Protein AF-A0A1F9CED2-F1 (afdb_monomer_lite)

Radius of gyration: 31.49 Å; chains: 1; bounding box: 76×109×67 Å

Sequence (578 aa):
MTSDMLTVPLGERTYDIFFGEDIYSLFQEWICRFFPDGSVFVITDRNVASIYGEDIRRWLTGIPHYVHMIEPGEESKDWETVRGIYAFLARGKADRDALVVAFGGGVVGDLAGFAAATYLRGLPYIQIPTTLISQVDSSVGGKTGFNLPEGKNLVGAFHQPRAVFIDHNFLRTLDDRNLRAGMAEVVKCGLAGDAVLWKTLCSNGAGWKSVSGREWHDVIRRSVAFKASIVAKDERESSIRRILNLGHTIGHALEQSSGYGALLHGEAVAMGLAWEVMFSRRLGITPPEVEERLFSLLREMGFALDDPGLALSSIASAVGLDKKRVASDVDLPMVTAPGACALKRVPLALLRKELPAIRAEILRRSREAGIDPAEGRELQERIERGSHEEAVAILERRVESNPSDLRAMVLLSDAYRRSGKHTAAWEMIKEVLQQSPADAGVQRVAREIEEELRRSPPREVVAPPEPLEDVILLPEGAFEIRPADLLPGTPESPVPVAGVPPPGPPIRTITMANVYWEQGEKETALRIVDEILMRDPGDHRALEWKKAHEEERRAVAALAAFLDTIAKEYGYDLSKPH

pLDDT: mean 83.4, std 17.18, range [29.48, 98.81]

Structure (mmCIF, N/CA/C/O backbone):
data_AF-A0A1F9CED2-F1
#
_entry.id   AF-A0A1F9CED2-F1
#
loop_
_atom_site.group_PDB
_atom_site.id
_atom_site.type_symbol
_atom_site.label_atom_id
_atom_site.label_alt_id
_atom_site.label_comp_id
_atom_site.label_asym_id
_atom_site.label_entity_id
_atom_site.label_seq_id
_atom_site.pdbx_PDB_ins_code
_atom_site.Cartn_x
_atom_site.Cartn_y
_atom_site.Cartn_z
_atom_site.occupancy
_atom_site.B_iso_or_equiv
_atom_site.auth_seq_id
_atom_site.auth_comp_id
_atom_site.auth_asym_id
_atom_site.auth_atom_id
_atom_site.pdbx_PDB_model_num
ATOM 1 N N . MET A 1 1 ? -26.524 6.638 4.454 1.00 44.16 1 MET A N 1
ATOM 2 C CA . MET A 1 1 ? -26.007 6.600 3.068 1.00 44.16 1 MET A CA 1
ATOM 3 C C . MET A 1 1 ? -25.772 5.143 2.708 1.00 44.16 1 MET A C 1
ATOM 5 O O . MET A 1 1 ? -25.286 4.415 3.562 1.00 44.16 1 MET A O 1
ATOM 9 N N . THR A 1 2 ? -26.163 4.680 1.520 1.00 47.50 2 THR A N 1
ATOM 10 C CA . THR A 1 2 ? -25.801 3.330 1.053 1.00 47.50 2 THR A CA 1
ATOM 11 C C . THR A 1 2 ? -24.331 3.350 0.654 1.00 47.50 2 THR A C 1
ATOM 13 O O . THR A 1 2 ? -24.006 3.819 -0.435 1.00 47.50 2 THR A O 1
ATOM 16 N N . SER A 1 3 ? -23.448 2.929 1.557 1.00 62.84 3 SER A N 1
ATOM 17 C CA . SER A 1 3 ? -22.037 2.724 1.245 1.00 62.84 3 SER A CA 1
ATOM 18 C C . SER A 1 3 ? -21.884 1.535 0.307 1.00 62.84 3 SER A C 1
ATOM 20 O O . SER A 1 3 ? -22.599 0.535 0.417 1.00 62.84 3 SER A O 1
ATOM 22 N N . ASP A 1 4 ? -20.967 1.662 -0.645 1.00 89.81 4 ASP A N 1
ATOM 23 C CA . ASP A 1 4 ? -20.551 0.525 -1.445 1.00 89.81 4 ASP A CA 1
ATOM 24 C C . ASP A 1 4 ? -19.776 -0.450 -0.543 1.00 89.81 4 ASP A C 1
ATOM 26 O O . ASP A 1 4 ? -19.034 -0.040 0.351 1.00 89.81 4 ASP A O 1
ATOM 30 N N . MET A 1 5 ? -19.979 -1.750 -0.737 1.00 94.62 5 MET A N 1
ATOM 31 C CA . MET A 1 5 ? -19.463 -2.793 0.142 1.00 94.62 5 MET A CA 1
ATOM 32 C C . MET A 1 5 ? -18.891 -3.956 -0.668 1.00 94.62 5 MET A C 1
ATOM 34 O O . MET A 1 5 ? -19.438 -4.352 -1.702 1.00 94.62 5 MET A O 1
ATOM 38 N N . LEU A 1 6 ? -17.793 -4.525 -0.172 1.00 96.81 6 LEU A N 1
ATOM 39 C CA . LEU A 1 6 ? -17.204 -5.766 -0.656 1.00 96.81 6 LEU A CA 1
ATOM 40 C C . LEU A 1 6 ? -16.947 -6.714 0.513 1.00 96.81 6 LEU A C 1
ATOM 42 O O . LEU A 1 6 ? -16.250 -6.365 1.459 1.00 96.81 6 LEU A O 1
ATOM 46 N N . THR A 1 7 ? -17.455 -7.939 0.423 1.00 97.00 7 THR A N 1
ATOM 47 C CA . THR A 1 7 ? -17.238 -8.972 1.442 1.00 97.00 7 THR A CA 1
ATOM 48 C C . THR A 1 7 ? -16.035 -9.842 1.084 1.00 97.00 7 THR A C 1
ATOM 50 O O . THR A 1 7 ? -15.903 -10.288 -0.058 1.00 97.00 7 THR A O 1
ATOM 53 N N . VAL A 1 8 ? -15.178 -10.139 2.065 1.00 96.44 8 VAL A N 1
ATOM 54 C CA . VAL A 1 8 ? -14.077 -11.106 1.937 1.00 96.44 8 VAL A CA 1
ATOM 55 C C . VAL A 1 8 ? -14.505 -12.438 2.572 1.00 96.44 8 VAL A C 1
ATOM 57 O O . VAL A 1 8 ? -14.485 -12.560 3.798 1.00 96.44 8 VAL A O 1
ATOM 60 N N . PRO A 1 9 ? -14.914 -13.452 1.783 1.00 95.25 9 PRO A N 1
ATOM 61 C CA . PRO A 1 9 ? -15.495 -14.678 2.325 1.00 95.25 9 PRO A CA 1
ATOM 62 C C . PRO A 1 9 ? -14.407 -15.620 2.862 1.00 95.25 9 PRO A C 1
ATOM 64 O O . PRO A 1 9 ? -13.728 -16.305 2.101 1.00 95.25 9 PRO A O 1
ATOM 67 N N . LEU A 1 10 ? -14.262 -15.679 4.188 1.00 94.00 10 LEU A N 1
ATOM 68 C CA . LEU A 1 10 ? -13.276 -16.516 4.897 1.00 94.00 10 LEU A CA 1
ATOM 69 C C . LEU A 1 10 ? -13.938 -17.433 5.943 1.00 94.00 10 LEU A C 1
ATOM 71 O O . LEU A 1 10 ? -13.346 -17.778 6.971 1.00 94.00 10 LEU A O 1
ATOM 75 N N . GLY A 1 11 ? -15.195 -17.818 5.700 1.00 93.38 11 GLY A N 1
ATOM 76 C CA . GLY A 1 11 ? -16.005 -18.591 6.644 1.00 93.38 11 GLY A CA 1
ATOM 77 C C . GLY A 1 11 ? -16.311 -17.771 7.897 1.00 93.38 11 GLY A C 1
ATOM 78 O O . GLY A 1 11 ? -16.784 -16.643 7.795 1.00 93.38 11 GLY A O 1
ATOM 79 N N . GLU A 1 12 ? -15.992 -18.294 9.078 1.00 91.25 12 GLU A N 1
ATOM 80 C CA . GLU A 1 12 ? -16.195 -17.591 10.359 1.00 91.25 12 GLU A CA 1
ATOM 81 C C . GLU A 1 12 ? -15.383 -16.289 10.490 1.00 91.25 12 GLU A C 1
ATOM 83 O O . GLU A 1 12 ? -15.712 -15.430 11.304 1.00 91.25 12 GLU A O 1
ATOM 88 N N . ARG A 1 13 ? -14.330 -16.123 9.676 1.00 93.19 13 ARG A N 1
ATOM 89 C CA . ARG A 1 13 ? -13.477 -14.921 9.636 1.00 93.19 13 ARG A CA 1
ATOM 90 C C . ARG A 1 13 ? -13.873 -13.945 8.527 1.00 93.19 13 ARG A C 1
ATOM 92 O O . ARG A 1 13 ? -13.071 -13.100 8.149 1.00 93.19 13 ARG A O 1
ATOM 99 N N . THR A 1 14 ? -15.070 -14.098 7.965 1.00 96.06 14 THR A N 1
ATOM 100 C CA . THR A 1 14 ? -15.604 -13.176 6.957 1.00 96.06 14 THR A CA 1
ATOM 101 C C . THR A 1 14 ? -15.722 -11.769 7.535 1.00 96.06 14 THR A C 1
ATOM 103 O O . THR A 1 14 ? -16.140 -11.601 8.682 1.00 96.06 14 THR A O 1
ATOM 106 N N . TYR A 1 15 ? -15.360 -10.776 6.730 1.00 97.12 15 TYR A N 1
ATOM 107 C CA . TYR A 1 15 ? -15.494 -9.363 7.062 1.00 97.12 15 TYR A CA 1
ATOM 108 C C . TYR A 1 15 ? -15.857 -8.552 5.824 1.00 97.12 15 TYR A C 1
ATOM 110 O O . TYR A 1 15 ? -15.616 -8.976 4.688 1.00 97.12 15 TYR A O 1
ATOM 118 N N . ASP A 1 16 ? -16.410 -7.372 6.076 1.00 97.00 16 ASP A N 1
ATOM 119 C CA . ASP A 1 16 ? -16.812 -6.430 5.045 1.00 97.00 16 ASP A CA 1
ATOM 120 C C . ASP A 1 16 ? -15.804 -5.286 4.921 1.00 97.00 16 ASP A C 1
ATOM 122 O O . ASP A 1 16 ? -15.198 -4.828 5.895 1.00 97.00 16 ASP A O 1
ATOM 126 N N . ILE A 1 17 ? -15.631 -4.836 3.687 1.00 97.88 17 ILE A N 1
ATOM 127 C CA . ILE A 1 17 ? -14.881 -3.649 3.311 1.00 97.88 17 ILE A CA 1
ATOM 128 C C . ILE A 1 17 ? -15.902 -2.637 2.815 1.00 97.88 17 ILE A C 1
ATOM 130 O O . ILE A 1 17 ? -16.591 -2.881 1.823 1.00 97.88 17 ILE A O 1
ATOM 134 N N . PHE A 1 18 ? -16.004 -1.517 3.512 1.00 97.38 18 PHE A N 1
ATOM 135 C CA . PHE A 1 18 ? -16.882 -0.414 3.164 1.00 97.38 18 PHE A CA 1
ATOM 136 C C . PHE A 1 18 ? -16.088 0.651 2.419 1.00 97.38 18 PHE A C 1
ATOM 138 O O . PHE A 1 18 ? -14.996 1.021 2.846 1.00 97.38 18 PHE A O 1
ATOM 145 N N . PHE A 1 19 ? -16.660 1.156 1.333 1.00 95.00 19 PHE A N 1
ATOM 146 C CA . PHE A 1 19 ? -16.125 2.259 0.549 1.00 95.00 19 PHE A CA 1
ATOM 147 C C . PHE A 1 19 ? -17.098 3.430 0.634 1.00 95.00 19 PHE A C 1
ATOM 149 O O . PHE A 1 19 ? -18.317 3.255 0.525 1.00 95.00 19 PHE A O 1
ATOM 156 N N . GLY A 1 20 ? -16.570 4.629 0.838 1.00 89.12 20 GLY A N 1
ATOM 157 C CA . GLY A 1 20 ? -17.405 5.813 0.942 1.00 89.12 20 GLY A CA 1
ATOM 158 C C . GLY A 1 20 ? -16.619 7.110 0.929 1.00 89.12 20 GLY A C 1
ATOM 159 O O . GLY A 1 20 ? -15.392 7.114 0.867 1.00 89.12 20 GLY A O 1
ATOM 160 N N . GLU A 1 21 ? -17.381 8.191 0.977 1.00 87.31 21 GLU A N 1
ATOM 161 C CA . GLU A 1 21 ? -16.925 9.546 1.264 1.00 87.31 21 GLU A CA 1
ATOM 162 C C . GLU A 1 21 ? -17.478 9.918 2.633 1.00 87.31 21 GLU A C 1
ATOM 164 O O . GLU A 1 21 ? -18.619 9.570 2.955 1.00 87.31 21 GLU A O 1
ATOM 169 N N . ASP A 1 22 ? -16.657 10.579 3.437 1.00 86.50 22 ASP A N 1
ATOM 170 C CA . ASP A 1 22 ? -16.966 10.936 4.817 1.00 86.50 22 ASP A CA 1
ATOM 171 C C . ASP A 1 22 ? -17.457 9.728 5.630 1.00 86.50 22 ASP A C 1
ATOM 173 O O . ASP A 1 22 ? -18.474 9.767 6.332 1.00 86.50 22 ASP A O 1
ATOM 177 N N . ILE A 1 23 ? -16.707 8.619 5.541 1.00 89.38 23 ILE A N 1
ATOM 178 C CA . ILE A 1 23 ? -17.117 7.290 6.037 1.00 89.38 23 ILE A CA 1
ATOM 179 C C . ILE A 1 23 ? -17.285 7.217 7.567 1.00 89.38 23 ILE A C 1
ATOM 181 O O . ILE A 1 23 ? -17.698 6.197 8.121 1.00 89.38 23 ILE A O 1
ATOM 185 N N . TYR A 1 24 ? -16.985 8.307 8.266 1.00 89.56 24 TYR A N 1
ATOM 186 C CA . TYR A 1 24 ? -16.963 8.414 9.717 1.00 89.56 24 TYR A CA 1
ATOM 187 C C . TYR A 1 24 ? -18.286 8.058 10.377 1.00 89.56 24 TYR A C 1
ATOM 189 O O . TYR A 1 24 ? -18.314 7.277 11.326 1.00 89.56 24 TYR A O 1
ATOM 197 N N . SER A 1 25 ? -19.393 8.573 9.835 1.00 88.31 25 SER A N 1
ATOM 198 C CA . SER A 1 25 ? -20.726 8.252 10.349 1.00 88.31 25 SER A CA 1
ATOM 199 C C . SER A 1 25 ? -21.029 6.760 10.226 1.00 88.31 25 SER A C 1
ATOM 201 O O . SER A 1 25 ? -21.631 6.182 11.127 1.00 88.31 25 SER A O 1
ATOM 203 N N . LEU A 1 26 ? -20.569 6.120 9.145 1.00 91.06 26 LEU A N 1
ATOM 204 C CA . LEU A 1 26 ? -20.779 4.694 8.930 1.00 91.06 26 LEU A CA 1
ATOM 205 C C . LEU A 1 26 ? -19.976 3.850 9.919 1.00 91.06 26 LEU A C 1
ATOM 207 O O . LEU A 1 26 ? -20.539 2.927 10.505 1.00 91.06 26 LEU A O 1
ATOM 211 N N . PHE A 1 27 ? -18.682 4.128 10.121 1.00 91.56 27 PHE A N 1
ATOM 212 C CA . PHE A 1 27 ? -17.924 3.326 11.083 1.00 91.56 27 PHE A CA 1
ATOM 213 C C . PHE A 1 27 ? -18.389 3.587 12.516 1.00 91.56 27 PHE A C 1
ATOM 215 O O . PHE A 1 27 ? -18.406 2.653 13.310 1.00 91.56 27 PHE A O 1
ATOM 222 N N . GLN A 1 28 ? -18.805 4.812 12.858 1.00 93.06 28 GLN A N 1
ATOM 223 C CA . GLN A 1 28 ? -19.358 5.112 14.179 1.00 93.06 28 GLN A CA 1
ATOM 224 C C . GLN A 1 28 ? -20.639 4.302 14.421 1.00 93.06 28 GLN A C 1
ATOM 226 O O . GLN A 1 28 ? -20.748 3.619 15.438 1.00 93.06 28 GLN A O 1
ATOM 231 N N . GLU A 1 29 ? -21.577 4.316 13.466 1.00 92.81 29 GLU A N 1
ATOM 232 C CA . GLU A 1 29 ? -22.799 3.503 13.520 1.00 92.81 29 GLU A CA 1
ATOM 233 C C . GLU A 1 29 ? -22.469 2.009 13.638 1.00 92.81 29 GLU A C 1
ATOM 235 O O . GLU A 1 29 ? -23.057 1.295 14.453 1.00 92.81 29 GLU A O 1
ATOM 240 N N . TRP A 1 30 ? -21.488 1.539 12.866 1.00 95.19 30 TRP A N 1
ATOM 241 C CA . TRP A 1 30 ? -21.033 0.155 12.902 1.00 95.19 30 TRP A CA 1
ATOM 242 C C . TRP A 1 30 ? -20.470 -0.222 14.281 1.00 95.19 30 TRP A C 1
ATOM 244 O O . TRP A 1 30 ? -20.852 -1.256 14.830 1.00 95.19 30 TRP A O 1
ATOM 254 N N . ILE A 1 31 ? -19.627 0.623 14.885 1.00 95.38 31 ILE A N 1
ATOM 255 C CA . ILE A 1 31 ? -19.087 0.393 16.234 1.00 95.38 31 ILE A CA 1
ATOM 256 C C . ILE A 1 31 ? -20.227 0.345 17.253 1.00 95.38 31 ILE A C 1
ATOM 258 O O . ILE A 1 31 ? -20.327 -0.633 17.986 1.00 95.38 31 ILE A O 1
ATOM 262 N N . CYS A 1 32 ? -21.130 1.329 17.256 1.00 93.94 32 CYS A N 1
ATOM 263 C CA . CYS A 1 32 ? -22.275 1.353 18.173 1.00 93.94 32 CYS A CA 1
ATOM 264 C C . CYS A 1 32 ? -23.164 0.109 18.041 1.00 93.94 32 CYS A C 1
ATOM 266 O O . CYS A 1 32 ? -23.723 -0.367 19.025 1.00 93.94 32 CYS A O 1
ATOM 268 N N . ARG A 1 33 ? -23.309 -0.428 16.826 1.00 94.25 33 ARG A N 1
ATOM 269 C CA . ARG A 1 33 ? -24.142 -1.603 16.560 1.00 94.25 33 ARG A CA 1
ATOM 270 C C . ARG A 1 33 ? -23.493 -2.913 16.999 1.00 94.25 33 ARG A C 1
ATOM 272 O O . ARG A 1 33 ? -24.196 -3.787 17.503 1.00 94.25 33 ARG A O 1
ATOM 279 N N . PHE A 1 34 ? -22.198 -3.088 16.743 1.00 93.81 34 PHE A N 1
ATOM 280 C CA . PHE A 1 34 ? -21.508 -4.368 16.945 1.00 93.81 34 PHE A CA 1
ATOM 281 C C . PHE A 1 34 ? -20.679 -4.433 18.234 1.00 93.81 34 PHE A C 1
ATOM 283 O O . PHE A 1 34 ? -20.367 -5.533 18.683 1.00 93.81 34 PHE A O 1
ATOM 290 N N . PHE A 1 35 ? -20.360 -3.285 18.834 1.00 92.75 35 PHE A N 1
ATOM 291 C CA . PHE A 1 35 ? -19.591 -3.137 20.074 1.00 92.75 35 PHE A CA 1
ATOM 292 C C . PHE A 1 35 ? -20.235 -2.097 21.022 1.00 92.75 35 PHE A C 1
ATOM 294 O O . PHE A 1 35 ? -19.553 -1.166 21.446 1.00 92.75 35 PHE A O 1
ATOM 301 N N . PRO A 1 36 ? -21.536 -2.220 21.362 1.00 88.81 36 PRO A N 1
ATOM 302 C CA . PRO A 1 36 ? -22.277 -1.198 22.117 1.00 88.81 36 PRO A CA 1
ATOM 303 C C . PRO A 1 36 ? -21.727 -0.935 23.527 1.00 88.81 36 PRO A C 1
ATOM 305 O O . PRO A 1 36 ? -21.773 0.197 24.000 1.00 88.81 36 PRO A O 1
ATOM 308 N N . ASP A 1 37 ? -21.196 -1.971 24.180 1.00 86.25 37 ASP A N 1
ATOM 309 C CA . ASP A 1 37 ? -20.710 -1.916 25.565 1.00 86.25 37 ASP A CA 1
ATOM 310 C C . ASP A 1 37 ? -19.170 -1.878 25.658 1.00 86.25 37 ASP A C 1
ATOM 312 O O . ASP A 1 37 ? -18.604 -1.793 26.749 1.00 86.25 37 ASP A O 1
ATOM 316 N N . GLY A 1 38 ? -18.483 -1.960 24.513 1.00 83.56 38 GLY A N 1
ATOM 317 C CA . GLY A 1 38 ? -17.028 -2.041 24.427 1.00 83.56 38 GLY A CA 1
ATOM 318 C C . GLY A 1 38 ? -16.352 -0.670 24.461 1.00 83.56 38 GLY A C 1
ATOM 319 O O . GLY A 1 38 ? -16.899 0.338 24.015 1.00 83.56 38 GLY A O 1
ATOM 320 N N . SER A 1 39 ? -15.113 -0.635 24.951 1.00 94.19 39 SER A N 1
ATOM 321 C CA . SER A 1 39 ? -14.247 0.543 24.825 1.00 94.19 39 SER A CA 1
ATOM 322 C C . SER A 1 39 ? -13.400 0.469 23.555 1.00 94.19 39 SER A C 1
ATOM 324 O O . SER A 1 39 ? -12.934 -0.598 23.149 1.00 94.19 39 SER A O 1
ATOM 326 N N . VAL A 1 40 ? -13.198 1.618 22.914 1.00 98.00 40 VAL A N 1
ATOM 327 C CA . VAL A 1 40 ? -12.448 1.740 21.662 1.00 98.00 40 VAL A CA 1
ATOM 328 C C . VAL A 1 40 ? -11.022 2.212 21.932 1.00 98.00 40 VAL A C 1
ATOM 330 O O . VAL A 1 40 ? -10.789 3.222 22.592 1.00 98.00 40 VAL A O 1
ATOM 333 N N . PHE A 1 41 ? -10.049 1.509 21.365 1.00 98.69 41 PHE A N 1
ATOM 334 C CA . PHE A 1 41 ? -8.630 1.831 21.466 1.00 98.69 41 PHE A CA 1
ATOM 335 C C . PHE A 1 41 ? -8.079 2.159 20.084 1.00 98.69 41 PHE A C 1
ATOM 337 O O . PHE A 1 41 ? -7.762 1.266 19.299 1.00 98.69 41 PHE A O 1
ATOM 344 N N . VAL A 1 42 ? -7.967 3.451 19.786 1.00 98.75 42 VAL A N 1
ATOM 345 C CA . VAL A 1 42 ? -7.442 3.942 18.512 1.00 98.75 42 VAL A CA 1
ATOM 346 C C . VAL A 1 42 ? -5.923 3.991 18.563 1.00 98.75 42 VAL A C 1
ATOM 348 O O . VAL A 1 42 ? -5.346 4.634 19.440 1.00 98.75 42 VAL A O 1
ATOM 351 N N . ILE A 1 43 ? -5.282 3.343 17.596 1.00 98.81 43 ILE A N 1
ATOM 352 C CA . ILE A 1 43 ? -3.850 3.444 17.330 1.00 98.81 43 ILE A CA 1
ATOM 353 C C . ILE A 1 43 ? -3.679 4.232 16.030 1.00 98.81 43 ILE A C 1
ATOM 355 O O . ILE A 1 43 ? -4.275 3.881 15.013 1.00 98.81 43 ILE A O 1
ATOM 359 N N . THR A 1 44 ? -2.875 5.290 16.076 1.00 98.75 44 THR A N 1
ATOM 360 C CA . THR A 1 44 ? -2.543 6.167 14.941 1.00 98.75 44 THR A CA 1
ATOM 361 C C . THR A 1 44 ? -1.079 6.588 15.032 1.00 98.75 44 THR A C 1
ATOM 363 O O . THR A 1 44 ? -0.467 6.457 16.091 1.00 98.75 44 THR A O 1
ATOM 366 N N . ASP A 1 45 ? -0.497 7.117 13.961 1.00 98.31 45 ASP A N 1
ATOM 367 C CA . ASP A 1 45 ? 0.799 7.800 14.026 1.00 98.31 45 ASP A CA 1
ATOM 368 C C . ASP A 1 45 ? 0.642 9.316 14.254 1.00 98.31 45 ASP A C 1
ATOM 370 O O . ASP A 1 45 ? -0.460 9.866 14.141 1.00 98.31 45 ASP A O 1
ATOM 374 N N . ARG A 1 46 ? 1.747 9.994 14.596 1.00 98.12 46 ARG A N 1
ATOM 375 C CA . ARG A 1 46 ? 1.765 11.443 14.872 1.00 98.12 46 ARG A CA 1
ATOM 376 C C . ARG A 1 46 ? 1.373 12.323 13.679 1.00 98.12 46 ARG A C 1
ATOM 378 O O . ARG A 1 46 ? 0.791 13.379 13.915 1.00 98.12 46 ARG A O 1
ATOM 385 N N . ASN A 1 47 ? 1.673 11.929 12.439 1.00 97.00 47 ASN A N 1
ATOM 386 C CA . ASN A 1 47 ? 1.329 12.727 11.255 1.00 97.00 47 ASN A CA 1
ATOM 387 C C . ASN A 1 47 ? -0.175 12.659 10.989 1.00 97.00 47 ASN A C 1
ATOM 389 O O . ASN A 1 47 ? -0.814 13.668 10.724 1.00 97.00 47 ASN A O 1
ATOM 393 N N . VAL A 1 48 ? -0.763 11.472 11.111 1.00 97.56 48 VAL A N 1
ATOM 394 C CA . VAL A 1 48 ? -2.215 11.309 10.982 1.00 97.56 48 VAL A CA 1
ATOM 395 C C . VAL A 1 48 ? -2.938 11.992 12.145 1.00 97.56 48 VAL A C 1
ATOM 397 O O . VAL A 1 48 ? -3.936 12.676 11.929 1.00 97.56 48 VAL A O 1
ATOM 400 N N . ALA A 1 49 ? -2.413 11.888 13.368 1.00 97.44 49 ALA A N 1
ATOM 401 C CA . ALA A 1 49 ? -2.993 12.543 14.537 1.00 97.44 49 ALA A CA 1
ATOM 402 C C . ALA A 1 49 ? -2.926 14.078 14.483 1.00 97.44 49 ALA A C 1
ATOM 404 O O . ALA A 1 49 ? -3.812 14.732 15.028 1.00 97.44 49 ALA A O 1
ATOM 405 N N . SER A 1 50 ? -1.910 14.669 13.846 1.00 97.31 50 SER A N 1
ATOM 406 C CA . SER A 1 50 ? -1.828 16.129 13.703 1.00 97.31 50 SER A CA 1
ATOM 407 C C . SER A 1 50 ? -2.878 16.689 12.741 1.00 97.31 50 SER A C 1
ATOM 409 O O . SER A 1 50 ? -3.277 17.840 12.893 1.00 97.31 50 SER A O 1
ATOM 411 N N . ILE A 1 51 ? -3.348 15.872 11.793 1.00 97.25 51 ILE A N 1
ATOM 412 C CA . ILE A 1 51 ? -4.380 16.243 10.819 1.00 97.25 51 ILE A CA 1
ATOM 413 C C . ILE A 1 51 ? -5.774 15.895 11.354 1.00 97.25 51 ILE A C 1
ATOM 415 O O . ILE A 1 51 ? -6.654 16.746 11.373 1.00 97.25 51 ILE A O 1
ATOM 419 N N . TYR A 1 52 ? -5.962 14.658 11.825 1.00 96.44 52 TYR A N 1
ATOM 420 C CA . TYR A 1 52 ? -7.275 14.081 12.130 1.00 96.44 52 TYR A CA 1
ATOM 421 C C . TYR A 1 52 ? -7.495 13.788 13.621 1.00 96.44 52 TYR A C 1
ATOM 423 O O . TYR A 1 52 ? -8.511 13.210 13.985 1.00 96.44 52 TYR A O 1
ATOM 431 N N . GLY A 1 53 ? -6.572 14.135 14.523 1.00 94.44 53 GLY A N 1
ATOM 432 C CA . GLY A 1 53 ? -6.659 13.738 15.937 1.00 94.44 53 GLY A CA 1
ATOM 433 C C . GLY A 1 53 ? -7.890 14.282 16.668 1.00 94.44 53 GLY A C 1
ATOM 434 O O . GLY A 1 53 ? -8.536 13.552 17.422 1.00 94.44 53 GLY A O 1
ATOM 435 N N . GLU A 1 54 ? -8.245 15.548 16.437 1.00 95.38 54 GLU A N 1
ATOM 436 C CA . GLU A 1 54 ? -9.490 16.126 16.965 1.00 95.38 54 GLU A CA 1
ATOM 437 C C . GLU A 1 54 ? -10.720 15.542 16.270 1.00 95.38 54 GLU A C 1
ATOM 439 O O . GLU A 1 54 ? -11.714 15.225 16.927 1.00 95.38 54 GLU A O 1
ATOM 444 N N . ASP A 1 55 ? -10.631 15.307 14.963 1.00 95.31 55 ASP A N 1
ATOM 445 C CA . ASP A 1 55 ? -11.718 14.706 14.205 1.00 95.31 55 ASP A CA 1
ATOM 446 C C . ASP A 1 55 ? -12.024 13.276 14.668 1.00 95.31 55 ASP A C 1
ATOM 448 O O . ASP A 1 55 ? -13.188 12.952 14.869 1.00 95.31 55 ASP A O 1
ATOM 452 N N . ILE A 1 56 ? -11.010 12.449 14.945 1.00 95.38 56 ILE A N 1
ATOM 453 C CA . ILE A 1 56 ? -11.163 11.098 15.509 1.00 95.38 56 ILE A CA 1
ATOM 454 C C . ILE A 1 56 ? -11.953 11.147 16.817 1.00 95.38 56 ILE A C 1
ATOM 456 O O . ILE A 1 56 ? -12.894 10.372 16.996 1.00 95.38 56 ILE A O 1
ATOM 460 N N . ARG A 1 57 ? -11.609 12.073 17.723 1.00 94.94 57 ARG A N 1
ATOM 461 C CA . ARG A 1 57 ? -12.339 12.235 18.991 1.00 94.94 57 ARG A CA 1
ATOM 462 C C . ARG A 1 57 ? -13.776 12.676 18.751 1.00 94.94 57 ARG A C 1
ATOM 464 O O . ARG A 1 57 ? -14.691 12.158 19.387 1.00 94.94 57 ARG A O 1
ATOM 471 N N . ARG A 1 58 ? -13.985 13.593 17.802 1.00 95.25 58 ARG A N 1
ATOM 472 C CA . ARG A 1 58 ? -15.318 14.053 17.406 1.00 95.25 58 ARG A CA 1
ATOM 473 C C . ARG A 1 58 ? -16.153 12.909 16.827 1.00 95.25 58 ARG A C 1
ATOM 475 O O . ARG A 1 58 ? -17.278 12.713 17.278 1.00 95.25 58 ARG A O 1
ATOM 482 N N . TRP A 1 59 ? -15.617 12.131 15.889 1.00 94.62 59 TRP A N 1
ATOM 483 C CA . TRP A 1 59 ? -16.303 11.005 15.244 1.00 94.62 59 TRP A CA 1
ATOM 484 C C . TRP A 1 59 ? -16.624 9.862 16.209 1.00 94.62 59 TRP A C 1
ATOM 486 O O . TRP A 1 59 ? -17.575 9.126 15.980 1.00 94.62 59 TRP A O 1
ATOM 496 N N . LEU A 1 60 ? -15.872 9.721 17.303 1.00 94.06 60 LEU A N 1
ATOM 497 C CA . LEU A 1 60 ? -16.136 8.743 18.363 1.00 94.06 60 LEU A CA 1
ATOM 498 C C . LEU A 1 60 ? -16.885 9.344 19.564 1.00 94.06 60 LEU A C 1
ATOM 500 O O . LEU A 1 60 ? -16.970 8.715 20.620 1.00 94.06 60 LEU A O 1
ATOM 504 N N . THR A 1 61 ? -17.448 10.550 19.435 1.00 92.25 61 THR A N 1
ATOM 505 C CA . THR A 1 61 ? -18.248 11.161 20.507 1.00 92.25 61 THR A CA 1
ATOM 506 C C . THR A 1 61 ? -19.408 10.242 20.888 1.00 92.25 61 THR A C 1
ATOM 508 O O . THR A 1 61 ? -20.106 9.714 20.025 1.00 92.25 61 THR A O 1
ATOM 511 N N . GLY A 1 62 ? -19.611 10.046 22.193 1.00 91.19 62 GLY A N 1
ATOM 512 C CA . GLY A 1 62 ? -20.618 9.125 22.730 1.00 91.19 62 GLY A CA 1
ATOM 513 C C . GLY A 1 62 ? -20.152 7.670 22.853 1.00 91.19 62 GLY A C 1
ATOM 514 O O . GLY A 1 62 ? -20.837 6.884 23.498 1.00 91.19 62 GLY A O 1
ATOM 515 N N . ILE A 1 63 ? -18.978 7.324 22.316 1.00 94.12 63 ILE A N 1
ATOM 516 C CA . ILE A 1 63 ? -18.351 6.007 22.463 1.00 94.12 63 ILE A CA 1
ATOM 517 C C . ILE A 1 63 ? -17.149 6.152 23.409 1.00 94.12 63 ILE A C 1
ATOM 519 O O . ILE A 1 63 ? -16.292 7.005 23.158 1.00 94.12 63 ILE A O 1
ATOM 523 N N . PRO A 1 64 ? -17.035 5.359 24.492 1.00 95.19 64 PRO A N 1
ATOM 524 C CA . PRO A 1 64 ? -15.846 5.369 25.340 1.00 95.19 64 PRO A CA 1
ATOM 525 C C . PRO A 1 64 ? -14.600 5.017 24.522 1.00 95.19 64 PRO A C 1
ATOM 527 O O . PRO A 1 64 ? -14.486 3.901 24.017 1.00 95.19 64 PRO A O 1
ATOM 530 N N . HIS A 1 65 ? -13.666 5.959 24.372 1.00 97.06 65 HIS A N 1
ATOM 531 C CA . HIS A 1 65 ? -12.499 5.760 23.518 1.00 97.06 65 HIS A CA 1
ATOM 532 C C . HIS A 1 65 ? -11.210 6.366 24.076 1.00 97.06 65 HIS A C 1
ATOM 534 O O . HIS A 1 65 ? -11.213 7.349 24.818 1.00 97.06 65 HIS A O 1
ATOM 540 N N . TYR A 1 66 ? -10.090 5.782 23.658 1.00 97.75 66 TYR A N 1
ATOM 541 C CA . TYR A 1 66 ? -8.736 6.225 23.965 1.00 97.75 66 TYR A CA 1
ATOM 542 C C . TYR A 1 66 ? -7.914 6.277 22.679 1.00 97.75 66 TYR A C 1
ATOM 544 O O . TYR A 1 66 ? -8.055 5.408 21.820 1.00 97.75 66 TYR A O 1
ATOM 552 N N . VAL A 1 67 ? -7.021 7.262 22.560 1.00 98.06 67 VAL A N 1
ATOM 553 C CA . VAL A 1 67 ? -6.153 7.431 21.384 1.00 98.06 67 VAL A CA 1
ATOM 554 C C . VAL A 1 67 ? -4.693 7.299 21.800 1.00 98.06 67 VAL A C 1
ATOM 556 O O . VAL A 1 67 ? -4.243 7.971 22.730 1.00 98.06 67 VAL A O 1
ATOM 559 N N . HIS A 1 68 ? -3.951 6.448 21.098 1.00 98.38 68 HIS A N 1
ATOM 560 C CA . HIS A 1 68 ? -2.512 6.283 21.245 1.00 98.38 68 HIS A CA 1
ATOM 561 C C . HIS A 1 68 ? -1.799 6.631 19.945 1.00 98.38 68 HIS A C 1
ATOM 563 O O . HIS A 1 68 ? -2.185 6.171 18.871 1.00 98.38 68 HIS A O 1
ATOM 569 N N . MET A 1 69 ? -0.751 7.440 20.073 1.00 98.25 69 MET A N 1
ATOM 570 C CA . MET A 1 69 ? 0.064 7.896 18.956 1.00 98.25 69 MET A CA 1
ATOM 571 C C . MET A 1 69 ? 1.409 7.174 18.983 1.00 98.25 69 MET A C 1
ATOM 573 O O . MET A 1 69 ? 2.083 7.183 20.015 1.00 98.25 69 MET A O 1
ATOM 577 N N . ILE A 1 70 ? 1.791 6.584 17.855 1.00 98.44 70 ILE A N 1
ATOM 578 C CA . ILE A 1 70 ? 3.126 6.026 17.609 1.00 98.44 70 ILE A CA 1
ATOM 579 C C . ILE A 1 70 ? 3.944 6.968 16.715 1.00 98.44 70 ILE A C 1
ATOM 581 O O . ILE A 1 70 ? 3.391 7.881 16.094 1.00 98.44 70 ILE A O 1
ATOM 585 N N . GLU A 1 71 ? 5.257 6.755 16.627 1.00 97.75 71 GLU A N 1
ATOM 586 C CA . GLU A 1 71 ? 6.075 7.475 15.644 1.00 97.75 71 GLU A CA 1
ATOM 587 C C . GLU A 1 71 ? 5.720 7.044 14.209 1.00 97.75 71 GLU A C 1
ATOM 589 O O . GLU A 1 71 ? 5.440 5.863 13.977 1.00 97.75 71 GLU A O 1
ATOM 594 N N . PRO A 1 72 ? 5.718 7.970 13.235 1.00 94.00 72 PRO A N 1
ATOM 595 C CA . PRO A 1 72 ? 5.502 7.630 11.835 1.00 94.00 72 PRO A CA 1
ATOM 596 C C . PRO A 1 72 ? 6.737 6.953 11.218 1.00 94.00 72 PRO A C 1
ATOM 598 O O . PRO A 1 72 ? 7.866 7.178 11.647 1.00 94.00 72 PRO A O 1
ATOM 601 N N . GLY A 1 73 ? 6.519 6.195 10.141 1.00 88.06 73 GLY A N 1
ATOM 602 C CA . GLY A 1 73 ? 7.585 5.607 9.322 1.00 88.06 73 GLY A CA 1
ATOM 603 C C . GLY A 1 73 ? 7.863 4.130 9.603 1.00 88.06 73 GLY A C 1
ATOM 604 O O . GLY A 1 73 ? 7.414 3.563 10.589 1.00 88.06 73 GLY A O 1
ATOM 605 N N . GLU A 1 74 ? 8.600 3.484 8.699 1.00 89.62 74 GLU A N 1
ATOM 606 C CA . GLU A 1 74 ? 8.900 2.044 8.784 1.00 89.62 74 GLU A CA 1
ATOM 607 C C . GLU A 1 74 ? 9.841 1.703 9.955 1.00 89.62 74 GLU A C 1
ATOM 609 O O . GLU A 1 74 ? 9.837 0.574 10.441 1.00 89.62 74 GLU A O 1
ATOM 614 N N . GLU A 1 75 ? 10.625 2.673 10.435 1.00 89.62 75 GLU A N 1
ATOM 615 C CA . GLU A 1 75 ? 11.541 2.508 11.573 1.00 89.62 75 GLU A CA 1
ATOM 616 C C . GLU A 1 75 ? 10.805 2.244 12.890 1.00 89.62 75 GLU A C 1
ATOM 618 O O . GLU A 1 75 ? 11.321 1.515 13.728 1.00 89.62 75 GLU A O 1
ATOM 623 N N . SER A 1 76 ? 9.582 2.764 13.054 1.00 94.25 76 SER A N 1
ATOM 624 C CA . SER A 1 76 ? 8.751 2.497 14.237 1.00 94.25 76 SER A CA 1
ATOM 625 C C . SER A 1 76 ? 8.050 1.141 14.180 1.00 94.25 76 SER A C 1
ATOM 627 O O . SER A 1 76 ? 7.338 0.749 15.105 1.00 94.25 76 SER A O 1
ATOM 629 N N . LYS A 1 77 ? 8.228 0.390 13.091 1.00 95.75 77 LYS A N 1
ATOM 630 C CA . LYS A 1 77 ? 7.626 -0.926 12.913 1.00 95.75 77 LYS A CA 1
ATOM 631 C C . LYS A 1 77 ? 8.434 -2.004 13.636 1.00 95.75 77 LYS A C 1
ATOM 633 O O . LYS A 1 77 ? 8.898 -2.960 13.018 1.00 95.75 77 LYS A O 1
ATOM 638 N N . ASP A 1 78 ? 8.589 -1.854 14.946 1.00 96.56 78 ASP A N 1
ATOM 639 C CA . ASP A 1 78 ? 9.474 -2.644 15.802 1.00 96.56 78 ASP A CA 1
ATOM 640 C C . ASP A 1 78 ? 8.764 -3.222 17.044 1.00 96.56 78 ASP A C 1
ATOM 642 O O . ASP A 1 78 ? 7.560 -3.047 17.270 1.00 96.56 78 ASP A O 1
ATOM 646 N N . TRP A 1 79 ? 9.517 -3.970 17.854 1.00 97.50 79 TRP A N 1
ATOM 647 C CA . TRP A 1 79 ? 9.004 -4.582 19.079 1.00 97.50 79 TRP A CA 1
ATOM 648 C C . TRP A 1 79 ? 8.679 -3.541 20.157 1.00 97.50 79 TRP A C 1
ATOM 650 O O . TRP A 1 79 ? 7.708 -3.686 20.906 1.00 97.50 79 TRP A O 1
ATOM 660 N N . GLU A 1 80 ? 9.487 -2.493 20.257 1.00 98.12 80 GLU A N 1
ATOM 661 C CA . GLU A 1 80 ? 9.364 -1.421 21.236 1.00 98.12 80 GLU A CA 1
ATOM 662 C C . GLU A 1 80 ? 8.014 -0.712 21.106 1.00 98.12 80 GLU A C 1
ATOM 664 O O . GLU A 1 80 ? 7.346 -0.465 22.119 1.00 98.12 80 GLU A O 1
ATOM 669 N N . THR A 1 81 ? 7.581 -0.472 19.872 1.00 98.50 81 THR A N 1
ATOM 670 C CA . THR A 1 81 ? 6.292 0.135 19.544 1.00 98.50 81 THR A CA 1
ATOM 671 C C . THR A 1 81 ? 5.137 -0.805 19.872 1.00 98.50 81 THR A C 1
ATOM 673 O O . THR A 1 81 ? 4.185 -0.396 20.542 1.00 98.50 81 THR A O 1
ATOM 676 N N . VAL A 1 82 ? 5.244 -2.097 19.534 1.00 98.69 82 VAL A N 1
ATOM 677 C CA . VAL A 1 82 ? 4.254 -3.116 19.940 1.00 98.69 82 VAL A CA 1
ATOM 678 C C . VAL A 1 82 ? 4.108 -3.174 21.466 1.00 98.69 82 VAL A C 1
ATOM 680 O O . VAL A 1 82 ? 2.994 -3.174 21.998 1.00 98.69 82 VAL A O 1
ATOM 683 N N . ARG A 1 83 ? 5.225 -3.160 22.202 1.00 98.50 83 ARG A N 1
ATOM 684 C CA . ARG A 1 83 ? 5.231 -3.122 23.672 1.00 98.50 83 ARG A CA 1
ATOM 685 C C . ARG A 1 83 ? 4.549 -1.858 24.207 1.00 98.50 83 ARG A C 1
ATOM 687 O O . ARG A 1 83 ? 3.830 -1.933 25.207 1.00 98.50 83 ARG A O 1
ATOM 694 N N . GLY A 1 84 ? 4.754 -0.716 23.550 1.00 98.75 84 GLY A N 1
ATOM 695 C CA . GLY A 1 84 ? 4.065 0.543 23.844 1.00 98.75 84 GLY A CA 1
ATOM 696 C C . GLY A 1 84 ? 2.545 0.422 23.709 1.00 98.75 84 GLY A C 1
ATOM 697 O O . GLY A 1 84 ? 1.819 0.793 24.637 1.00 98.75 84 GLY A O 1
ATOM 698 N N . ILE A 1 85 ? 2.077 -0.198 22.621 1.00 98.81 85 ILE A N 1
ATOM 699 C CA . ILE A 1 85 ? 0.653 -0.465 22.380 1.00 98.81 85 ILE A CA 1
ATOM 700 C C . ILE A 1 85 ? 0.078 -1.374 23.479 1.00 98.81 85 ILE A C 1
ATOM 702 O O . ILE A 1 85 ? -0.966 -1.053 24.044 1.00 98.81 85 ILE A O 1
ATOM 706 N N . TYR A 1 86 ? 0.767 -2.448 23.884 1.00 98.81 86 TYR A N 1
ATOM 707 C CA . TYR A 1 86 ? 0.299 -3.285 25.003 1.00 98.81 86 TYR A CA 1
ATOM 708 C C . TYR A 1 86 ? 0.186 -2.518 26.320 1.00 98.81 86 TYR A C 1
ATOM 710 O O . TYR A 1 86 ? -0.784 -2.691 27.059 1.00 98.81 86 TYR A O 1
ATOM 718 N N . ALA A 1 87 ? 1.166 -1.666 26.630 1.00 98.69 87 ALA A N 1
ATOM 719 C CA . ALA A 1 87 ? 1.130 -0.844 27.834 1.00 98.69 87 ALA A CA 1
ATOM 720 C C . ALA A 1 87 ? -0.006 0.188 27.789 1.00 98.69 87 ALA A C 1
ATOM 722 O O . ALA A 1 87 ? -0.559 0.544 28.830 1.00 98.69 87 ALA A O 1
ATOM 723 N N . PHE A 1 88 ? -0.352 0.695 26.606 1.00 98.75 88 PHE A N 1
ATOM 724 C CA . PHE A 1 88 ? -1.517 1.551 26.401 1.00 98.75 88 PHE A CA 1
ATOM 725 C C . PHE A 1 88 ? -2.831 0.793 26.645 1.00 98.75 88 PHE A C 1
ATOM 727 O O . PHE A 1 88 ? -3.613 1.227 27.492 1.00 98.75 88 PHE A O 1
ATOM 734 N N . LEU A 1 89 ? -3.018 -0.369 26.008 1.00 98.69 89 LEU A N 1
ATOM 735 C CA . LEU A 1 89 ? -4.197 -1.225 26.198 1.00 98.69 89 LEU A CA 1
ATOM 736 C C . LEU A 1 89 ? -4.386 -1.603 27.676 1.00 98.69 89 LEU A C 1
ATOM 738 O O . LEU A 1 89 ? -5.466 -1.430 28.237 1.00 98.69 89 LEU A O 1
ATOM 742 N N . ALA A 1 90 ? -3.313 -2.028 28.349 1.00 98.44 90 ALA A N 1
ATOM 743 C CA . ALA A 1 90 ? -3.360 -2.410 29.759 1.00 98.44 90 ALA A CA 1
ATOM 744 C C . ALA A 1 90 ? -3.723 -1.239 30.687 1.00 98.44 90 ALA A C 1
ATOM 746 O O . ALA A 1 90 ? -4.522 -1.406 31.608 1.00 98.44 90 ALA A O 1
ATOM 747 N N . ARG A 1 91 ? -3.163 -0.043 30.453 1.00 98.25 91 ARG A N 1
ATOM 748 C CA . ARG A 1 91 ? -3.461 1.150 31.267 1.00 98.25 91 ARG A CA 1
ATOM 749 C C . ARG A 1 91 ? -4.892 1.638 31.087 1.00 98.25 91 ARG A C 1
ATOM 751 O O . ARG A 1 91 ? -5.506 2.049 32.067 1.00 98.25 91 ARG A O 1
ATOM 758 N N . GLY A 1 92 ? -5.419 1.566 29.867 1.00 97.19 92 GLY A N 1
ATOM 759 C CA . GLY A 1 92 ? -6.827 1.851 29.599 1.00 97.19 92 GLY A CA 1
ATOM 760 C C . GLY A 1 92 ? -7.771 0.706 29.975 1.00 97.19 92 GLY A C 1
ATOM 761 O O . GLY A 1 92 ? -8.968 0.835 29.764 1.00 97.19 92 GLY A O 1
ATOM 762 N N . LYS A 1 93 ? -7.250 -0.379 30.571 1.00 96.94 93 LYS A N 1
ATOM 763 C CA . LYS A 1 93 ? -8.013 -1.547 31.031 1.00 96.94 93 LYS A CA 1
ATOM 764 C C . LYS A 1 93 ? -8.812 -2.221 29.909 1.00 96.94 93 LYS A C 1
ATOM 766 O O . LYS A 1 93 ? -9.937 -2.647 30.144 1.00 96.94 93 LYS A O 1
ATOM 771 N N . ALA A 1 94 ? -8.217 -2.332 28.720 1.00 97.56 94 ALA A N 1
ATOM 772 C CA . ALA A 1 94 ? -8.795 -3.092 27.617 1.00 97.56 94 ALA A CA 1
ATOM 773 C C . ALA A 1 94 ? -9.099 -4.531 28.069 1.00 97.56 94 ALA A C 1
ATOM 775 O O . ALA A 1 94 ? -8.197 -5.258 28.501 1.00 97.56 94 ALA A O 1
ATOM 776 N N . ASP A 1 95 ? -10.364 -4.926 27.983 1.00 95.62 95 ASP A N 1
ATOM 777 C CA . ASP A 1 95 ? -10.837 -6.284 28.234 1.00 95.62 95 ASP A CA 1
ATOM 778 C C . ASP A 1 95 ? -11.085 -7.020 26.905 1.00 95.62 95 ASP A C 1
ATOM 780 O O . ASP A 1 95 ? -10.562 -6.628 25.865 1.00 95.62 95 ASP A O 1
ATOM 784 N N . ARG A 1 96 ? -11.814 -8.142 26.933 1.00 94.00 96 ARG A N 1
ATOM 785 C CA . ARG A 1 96 ? -12.069 -8.958 25.733 1.00 94.00 96 ARG A CA 1
ATOM 786 C C . ARG A 1 96 ? -13.122 -8.365 24.797 1.00 94.00 96 ARG A C 1
ATOM 788 O O . ARG A 1 96 ? -13.183 -8.799 23.649 1.00 94.00 96 ARG A O 1
ATOM 795 N N . ASP A 1 97 ? -13.908 -7.408 25.281 1.00 92.00 97 ASP A N 1
ATOM 796 C CA . ASP A 1 97 ? -14.959 -6.734 24.518 1.00 92.00 97 ASP A CA 1
ATOM 797 C C . ASP A 1 97 ? -14.454 -5.406 23.922 1.00 92.00 97 ASP A C 1
ATOM 799 O O . ASP A 1 97 ? -15.134 -4.776 23.109 1.00 92.00 97 ASP A O 1
ATOM 803 N N . ALA A 1 98 ? -13.230 -4.998 24.278 1.00 96.94 98 ALA A N 1
ATOM 804 C CA . ALA A 1 98 ? -12.541 -3.854 23.701 1.00 96.94 98 ALA A CA 1
ATOM 805 C C . ALA A 1 98 ? -12.282 -4.018 22.194 1.00 96.94 98 ALA A C 1
ATOM 807 O O . ALA A 1 98 ? -11.843 -5.071 21.725 1.00 96.94 98 ALA A O 1
ATOM 808 N N . LEU A 1 99 ? -12.468 -2.930 21.445 1.00 98.31 99 LEU A N 1
ATOM 809 C CA . LEU A 1 99 ? -12.210 -2.858 20.008 1.00 98.31 99 LEU A CA 1
ATOM 810 C C . LEU A 1 99 ? -10.942 -2.049 19.726 1.00 98.31 99 LEU A C 1
ATOM 812 O O . LEU A 1 99 ? -10.851 -0.878 20.091 1.00 98.31 99 LEU A O 1
ATOM 816 N N . VAL A 1 100 ? -9.986 -2.638 19.006 1.00 98.75 100 VAL A N 1
ATOM 817 C CA . VAL A 1 100 ? -8.820 -1.901 18.496 1.00 98.75 100 VAL A CA 1
ATOM 818 C C . VAL A 1 100 ? -9.154 -1.261 17.144 1.00 98.75 100 VAL A C 1
ATOM 820 O O . VAL A 1 100 ? -9.684 -1.911 16.246 1.00 98.75 100 VAL A O 1
ATOM 823 N N . VAL A 1 101 ? -8.823 0.014 16.964 1.00 98.62 101 VAL A N 1
ATOM 824 C CA . VAL A 1 101 ? -9.006 0.736 15.696 1.00 98.62 101 VAL A CA 1
ATOM 825 C C . VAL A 1 101 ? -7.638 1.131 15.164 1.00 98.62 101 VAL A C 1
ATOM 827 O O . VAL A 1 101 ? -6.944 1.937 15.777 1.00 98.62 101 VAL A O 1
ATOM 830 N N . ALA A 1 102 ? -7.247 0.566 14.024 1.00 98.69 102 ALA A N 1
ATOM 831 C CA . ALA A 1 102 ? -6.041 0.971 13.314 1.00 98.69 102 ALA A CA 1
ATOM 832 C C . ALA A 1 102 ? -6.384 2.124 12.361 1.00 98.69 102 ALA A C 1
ATOM 834 O O . ALA A 1 102 ? -6.953 1.886 11.295 1.00 98.69 102 ALA A O 1
ATOM 835 N N . PHE A 1 103 ? -6.075 3.360 12.754 1.00 98.56 103 PHE A N 1
ATOM 836 C CA . PHE A 1 103 ? -6.351 4.562 11.965 1.00 98.56 103 PHE A CA 1
ATOM 837 C C . PHE A 1 103 ? -5.032 5.097 11.402 1.00 98.56 103 PHE A C 1
ATOM 839 O O . PHE A 1 103 ? -4.273 5.749 12.115 1.00 98.56 103 PHE A O 1
ATOM 846 N N . GLY A 1 104 ? -4.716 4.793 10.142 1.00 98.12 104 GLY A N 1
ATOM 847 C CA . GLY A 1 104 ? -3.437 5.207 9.561 1.00 98.12 104 GLY A CA 1
ATOM 848 C C . GLY A 1 104 ? -2.998 4.445 8.310 1.00 98.12 104 GLY A C 1
ATOM 849 O O . GLY A 1 104 ? -3.780 3.779 7.629 1.00 98.12 104 GLY A O 1
ATOM 850 N N . GLY A 1 105 ? -1.706 4.552 7.996 1.00 97.44 105 GLY A N 1
ATOM 851 C CA . GLY A 1 105 ? -1.066 3.798 6.916 1.00 97.44 105 GLY A CA 1
ATOM 852 C C . GLY A 1 105 ? -0.795 2.328 7.261 1.00 97.44 105 GLY A C 1
ATOM 853 O O . GLY A 1 105 ? -1.206 1.814 8.301 1.00 97.44 105 GLY A O 1
ATOM 854 N N . GLY A 1 106 ? -0.047 1.642 6.392 1.00 96.38 106 GLY A N 1
ATOM 855 C CA . GLY A 1 106 ? 0.250 0.212 6.551 1.00 96.38 106 GLY A CA 1
ATOM 856 C C . GLY A 1 106 ? 1.026 -0.141 7.825 1.00 96.38 106 GLY A C 1
ATOM 857 O O . GLY A 1 106 ? 0.745 -1.168 8.430 1.00 96.38 106 GLY A O 1
ATOM 858 N N . VAL A 1 107 ? 1.930 0.732 8.284 1.00 96.44 107 VAL A N 1
ATOM 859 C CA . VAL A 1 107 ? 2.675 0.543 9.545 1.00 96.44 107 VAL A CA 1
ATOM 860 C C . VAL A 1 107 ? 1.725 0.482 10.744 1.00 96.44 107 VAL A C 1
ATOM 862 O O . VAL A 1 107 ? 1.788 -0.459 11.534 1.00 96.44 107 VAL A O 1
ATOM 865 N N . VAL A 1 108 ? 0.798 1.443 10.847 1.00 98.56 108 VAL A N 1
ATOM 866 C CA . VAL A 1 108 ? -0.226 1.467 11.904 1.00 98.56 108 VAL A CA 1
ATOM 867 C C . VAL A 1 108 ? -1.103 0.217 11.823 1.00 98.56 108 VAL A C 1
ATOM 869 O O . VAL A 1 108 ? -1.325 -0.432 12.844 1.00 98.56 108 VAL A O 1
ATOM 872 N N . GLY A 1 109 ? -1.558 -0.148 10.619 1.00 98.44 109 GLY A N 1
ATOM 873 C CA . GLY A 1 109 ? -2.364 -1.348 10.376 1.00 98.44 109 GLY A CA 1
ATOM 874 C C . GLY A 1 109 ? -1.694 -2.637 10.854 1.00 98.44 109 GLY A C 1
ATOM 875 O O . GLY A 1 109 ? -2.309 -3.426 11.575 1.00 98.44 109 GLY A O 1
ATOM 876 N N . ASP A 1 110 ? -0.422 -2.828 10.509 1.00 98.31 110 ASP A N 1
ATOM 877 C CA . ASP A 1 110 ? 0.334 -4.029 10.862 1.00 98.31 110 ASP A CA 1
ATOM 878 C C . ASP A 1 110 ? 0.618 -4.116 12.366 1.00 98.31 110 ASP A C 1
ATOM 880 O O . ASP A 1 110 ? 0.414 -5.175 12.966 1.00 98.31 110 ASP A O 1
ATOM 884 N N . LEU A 1 111 ? 1.034 -3.011 12.993 1.00 98.69 111 LEU A N 1
ATOM 885 C CA . LEU A 1 111 ? 1.348 -2.966 14.424 1.00 98.69 111 LEU A CA 1
ATOM 886 C C . LEU A 1 111 ? 0.095 -3.119 15.289 1.00 98.69 111 LEU A C 1
ATOM 888 O O . LEU A 1 111 ? 0.073 -3.938 16.210 1.00 98.69 111 LEU A O 1
ATOM 892 N N . ALA A 1 112 ? -0.965 -2.365 14.984 1.00 98.75 112 ALA A N 1
ATOM 893 C CA . ALA A 1 112 ? -2.225 -2.435 15.718 1.00 98.75 112 ALA A CA 1
ATOM 894 C C . ALA A 1 112 ? -2.907 -3.793 15.519 1.00 98.75 112 ALA A C 1
ATOM 896 O O . ALA A 1 112 ? -3.388 -4.389 16.482 1.00 98.75 112 ALA A O 1
ATOM 897 N N . GLY A 1 113 ? -2.889 -4.322 14.292 1.00 98.56 113 GLY A N 1
ATOM 898 C CA . GLY A 1 113 ? -3.418 -5.646 13.987 1.00 98.56 113 GLY A CA 1
ATOM 899 C C . GLY A 1 113 ? -2.647 -6.767 14.690 1.00 98.56 113 GLY A C 1
ATOM 900 O O . GLY A 1 113 ? -3.259 -7.713 15.184 1.00 98.56 113 GLY A O 1
ATOM 901 N N . PHE A 1 114 ? -1.317 -6.668 14.794 1.00 98.75 114 PHE A N 1
ATOM 902 C CA . PHE A 1 114 ? -0.506 -7.646 15.527 1.00 98.75 114 PHE A CA 1
ATOM 903 C C . PHE A 1 114 ? -0.743 -7.559 17.034 1.00 98.75 114 PHE A C 1
ATOM 905 O O . PHE A 1 114 ? -0.905 -8.586 17.701 1.00 98.75 114 PHE A O 1
ATOM 912 N N . ALA A 1 115 ? -0.813 -6.338 17.568 1.00 98.75 115 ALA A N 1
ATOM 913 C CA . ALA A 1 115 ? -1.114 -6.128 18.972 1.00 98.75 115 ALA A CA 1
ATOM 914 C C . ALA A 1 115 ? -2.506 -6.678 19.325 1.00 98.75 115 ALA A C 1
ATOM 916 O O . ALA A 1 115 ? -2.647 -7.390 20.316 1.00 98.75 115 ALA A O 1
ATOM 917 N N . ALA A 1 116 ? -3.511 -6.439 18.476 1.00 98.62 116 ALA A N 1
ATOM 918 C CA . ALA A 1 116 ? -4.844 -7.014 18.628 1.00 98.62 116 ALA A CA 1
ATOM 919 C C . ALA A 1 116 ? -4.824 -8.548 18.552 1.00 98.62 116 ALA A C 1
ATOM 921 O O . ALA A 1 116 ? -5.475 -9.203 19.356 1.00 98.62 116 ALA A O 1
ATOM 922 N N . ALA A 1 117 ? -4.042 -9.145 17.649 1.00 98.38 117 ALA A N 1
ATOM 923 C CA . ALA A 1 117 ? -3.964 -10.602 17.501 1.00 98.38 117 ALA A CA 1
ATOM 924 C C . ALA A 1 117 ? -3.449 -11.327 18.758 1.00 98.38 117 ALA A C 1
ATOM 926 O O . ALA A 1 117 ? -3.773 -12.490 18.998 1.00 98.38 117 ALA A O 1
ATOM 927 N N . THR A 1 118 ? -2.609 -10.662 19.549 1.00 98.50 118 THR A N 1
ATOM 928 C CA . THR A 1 118 ? -1.804 -11.299 20.600 1.00 98.50 118 THR A CA 1
ATOM 929 C C . THR A 1 118 ? -2.171 -10.827 22.006 1.00 98.50 118 THR A C 1
ATOM 931 O O . THR A 1 118 ? -2.116 -11.621 22.953 1.00 98.50 118 THR A O 1
ATOM 934 N N . TYR A 1 119 ? -2.611 -9.576 22.166 1.00 98.50 119 TYR A N 1
ATOM 935 C CA . TYR A 1 119 ? -3.098 -9.061 23.440 1.00 98.50 119 TYR A CA 1
ATOM 936 C C . TYR A 1 119 ? -4.376 -9.795 23.856 1.00 98.50 119 TYR A C 1
ATOM 938 O O . TYR A 1 119 ? -5.269 -10.028 23.046 1.00 98.50 119 TYR A O 1
ATOM 946 N N . LEU A 1 120 ? -4.425 -10.255 25.112 1.00 97.62 120 LEU A N 1
ATOM 947 C CA . LEU A 1 120 ? -5.473 -11.148 25.634 1.00 97.62 120 LEU A CA 1
ATOM 948 C C . LEU A 1 120 ? -5.762 -12.390 24.760 1.00 97.62 120 LEU A C 1
ATOM 950 O O . LEU A 1 120 ? -6.793 -13.036 24.937 1.00 97.62 120 LEU A O 1
ATOM 954 N N . ARG A 1 121 ? -4.793 -12.794 23.921 1.00 97.69 121 ARG A N 1
ATOM 955 C CA . ARG A 1 121 ? -4.886 -13.883 22.929 1.00 97.69 121 ARG A CA 1
ATOM 956 C C . ARG A 1 121 ? -5.884 -13.626 21.791 1.00 97.69 121 ARG A C 1
ATOM 958 O O . ARG A 1 121 ? -6.353 -14.588 21.188 1.00 97.69 121 ARG A O 1
ATOM 965 N N . GLY A 1 122 ? -6.187 -12.362 21.506 1.00 97.25 122 GLY A N 1
ATOM 966 C CA . GLY A 1 122 ? -7.029 -11.964 20.385 1.00 97.25 122 GLY A CA 1
ATOM 967 C C . GLY A 1 122 ? -8.122 -10.994 20.810 1.00 97.25 122 GLY A C 1
ATOM 968 O O . GLY A 1 122 ? -9.089 -11.390 21.455 1.00 97.25 122 GLY A O 1
ATOM 969 N N . LEU A 1 123 ? -7.978 -9.744 20.389 1.00 97.81 123 LEU A N 1
ATOM 970 C CA . LEU A 1 123 ? -9.012 -8.722 20.405 1.00 97.81 123 LEU A CA 1
ATOM 971 C C . LEU A 1 123 ? -9.574 -8.506 18.993 1.00 97.81 123 LEU A C 1
ATOM 973 O O . LEU A 1 123 ? -8.847 -8.664 17.999 1.00 97.81 123 LEU A O 1
ATOM 977 N N . PRO A 1 124 ? -10.856 -8.125 18.878 1.00 97.38 124 PRO A N 1
ATOM 978 C CA . PRO A 1 124 ? -11.400 -7.624 17.628 1.00 97.38 124 PRO A CA 1
ATOM 979 C C . PRO A 1 124 ? -10.694 -6.321 17.238 1.00 97.38 124 PRO A C 1
ATOM 981 O O . PRO A 1 124 ? -10.338 -5.500 18.087 1.00 97.38 124 PRO A O 1
ATOM 984 N N . TYR A 1 125 ? -10.507 -6.117 15.935 1.00 98.19 125 TYR A N 1
ATOM 985 C CA . TYR A 1 125 ? -10.003 -4.850 15.419 1.00 98.19 125 TYR A CA 1
ATOM 986 C C . TYR A 1 125 ? -10.639 -4.474 14.083 1.00 98.19 125 TYR A C 1
ATOM 988 O O . TYR A 1 125 ? -11.116 -5.348 13.356 1.00 98.19 125 TYR A O 1
ATOM 996 N N . ILE A 1 126 ? -10.637 -3.185 13.758 1.00 98.38 126 ILE A N 1
ATOM 997 C CA . ILE A 1 126 ? -11.012 -2.655 12.439 1.00 98.38 126 ILE A CA 1
ATOM 998 C C . ILE A 1 126 ? -9.871 -1.823 11.849 1.00 98.38 126 ILE A C 1
ATOM 1000 O O . ILE A 1 126 ? -9.016 -1.321 12.584 1.00 98.38 126 ILE A O 1
ATOM 1004 N N . GLN A 1 127 ? -9.868 -1.668 10.525 1.00 98.56 127 GLN A N 1
ATOM 1005 C CA . GLN A 1 127 ? -8.912 -0.815 9.813 1.00 98.56 127 GLN A CA 1
ATOM 1006 C C . GLN A 1 127 ? -9.597 0.398 9.188 1.00 98.56 127 GLN A C 1
ATOM 1008 O O . GLN A 1 127 ? -10.623 0.263 8.523 1.00 98.56 127 GLN A O 1
ATOM 1013 N N . ILE A 1 128 ? -8.979 1.564 9.357 1.00 98.31 128 ILE A N 1
ATOM 1014 C CA . ILE A 1 128 ? -9.335 2.821 8.698 1.00 98.31 128 ILE A CA 1
ATOM 1015 C C . ILE A 1 128 ? -8.072 3.307 7.963 1.00 98.31 128 ILE A C 1
ATOM 1017 O O . ILE A 1 128 ? -7.273 4.064 8.525 1.00 98.31 128 ILE A O 1
ATOM 1021 N N . PRO A 1 129 ? -7.807 2.776 6.752 1.00 98.25 129 PRO A N 1
ATOM 1022 C CA . PRO A 1 129 ? -6.595 3.073 5.997 1.00 98.25 129 PRO A CA 1
ATOM 1023 C C . PRO A 1 129 ? -6.572 4.502 5.433 1.00 98.25 129 PRO A C 1
ATOM 1025 O O . PRO A 1 129 ? -7.459 4.896 4.674 1.00 98.25 129 PRO A O 1
ATOM 1028 N N . THR A 1 130 ? -5.513 5.256 5.736 1.00 97.62 130 THR A N 1
ATOM 1029 C CA . THR A 1 130 ? -5.355 6.666 5.318 1.00 97.62 130 THR A CA 1
ATOM 1030 C C . THR A 1 130 ? -4.329 6.890 4.205 1.00 97.62 130 THR A C 1
ATOM 1032 O O . THR A 1 130 ? -4.164 8.018 3.746 1.00 97.62 130 THR A O 1
ATOM 1035 N N . THR A 1 131 ? -3.631 5.844 3.749 1.00 97.69 131 THR A N 1
ATOM 1036 C CA . THR A 1 131 ? -2.678 5.934 2.632 1.00 97.69 131 THR A CA 1
ATOM 1037 C C . THR A 1 131 ? -3.142 5.078 1.465 1.00 97.69 131 THR A C 1
ATOM 1039 O O . THR A 1 131 ? -3.816 4.070 1.661 1.00 97.69 131 THR A O 1
ATOM 1042 N N . LEU A 1 132 ? -2.750 5.425 0.234 1.00 97.62 132 LEU A N 1
ATOM 1043 C CA . LEU A 1 132 ? -3.178 4.648 -0.931 1.00 97.62 132 LEU A CA 1
ATOM 1044 C C . LEU A 1 132 ? -2.709 3.187 -0.839 1.00 97.62 132 LEU A C 1
ATOM 1046 O O . LEU A 1 132 ? -3.502 2.287 -1.096 1.00 97.62 132 LEU A O 1
ATOM 1050 N N . ILE A 1 133 ? -1.471 2.939 -0.383 1.00 96.25 133 ILE A N 1
ATOM 1051 C CA . ILE A 1 133 ? -0.962 1.576 -0.132 1.00 96.25 133 ILE A CA 1
ATOM 1052 C C . ILE A 1 133 ? -1.875 0.818 0.837 1.00 96.25 133 ILE A C 1
ATOM 1054 O O . ILE A 1 133 ? -2.226 -0.331 0.566 1.00 96.25 133 ILE A O 1
ATOM 1058 N N . SER A 1 134 ? -2.270 1.427 1.962 1.00 97.81 134 SER A N 1
ATOM 1059 C CA . SER A 1 134 ? -3.113 0.722 2.927 1.00 97.81 134 SER A CA 1
ATOM 1060 C C . SER A 1 134 ? -4.539 0.533 2.426 1.00 97.81 134 SER A C 1
ATOM 1062 O O . SER A 1 134 ? -5.142 -0.494 2.728 1.00 97.81 134 SER A O 1
ATOM 1064 N N . GLN A 1 135 ? -5.057 1.446 1.604 1.00 98.19 135 GLN A N 1
ATOM 1065 C CA . GLN A 1 135 ? -6.389 1.341 1.006 1.00 98.19 135 GLN A CA 1
ATOM 1066 C C . GLN A 1 135 ? -6.483 0.241 -0.059 1.00 98.19 135 GLN A C 1
ATOM 1068 O O . GLN A 1 135 ? -7.497 -0.445 -0.122 1.00 98.19 135 GLN A O 1
ATOM 1073 N N . VAL A 1 136 ? -5.444 0.037 -0.877 1.00 97.62 136 VAL A N 1
ATOM 1074 C CA . VAL A 1 136 ? -5.489 -0.932 -1.994 1.00 97.62 136 VAL A CA 1
ATOM 1075 C C . VAL A 1 136 ? -4.842 -2.275 -1.678 1.00 97.62 136 VAL A C 1
ATOM 1077 O O . VAL A 1 136 ? -5.136 -3.268 -2.342 1.00 97.62 136 VAL A O 1
ATOM 1080 N N . ASP A 1 137 ? -3.963 -2.315 -0.675 1.00 95.31 137 ASP A N 1
ATOM 1081 C CA . ASP A 1 137 ? -3.185 -3.498 -0.342 1.00 95.31 137 ASP A CA 1
ATOM 1082 C C . ASP A 1 137 ? -3.228 -3.808 1.162 1.00 95.31 137 ASP A C 1
ATOM 1084 O O . ASP A 1 137 ? -3.970 -4.706 1.568 1.00 95.31 137 ASP A O 1
ATOM 1088 N N . SER A 1 138 ? -2.443 -3.136 2.007 1.00 94.25 138 SER A N 1
ATOM 1089 C CA . SER A 1 138 ? -2.073 -3.695 3.322 1.00 94.25 138 SER A CA 1
ATOM 1090 C C . SER A 1 138 ? -3.229 -3.875 4.320 1.00 94.25 138 SER A C 1
ATOM 1092 O O . SER A 1 138 ? -3.140 -4.742 5.187 1.00 94.25 138 SER A O 1
ATOM 1094 N N . SER A 1 139 ? -4.342 -3.144 4.186 1.00 96.25 139 SER A N 1
ATOM 1095 C CA . SER A 1 139 ? -5.517 -3.344 5.056 1.00 96.25 139 SER A CA 1
ATOM 1096 C C . SER A 1 139 ? -6.281 -4.649 4.787 1.00 96.25 139 SER A C 1
ATOM 1098 O O . SER A 1 139 ? -7.079 -5.080 5.622 1.00 96.25 139 SER A O 1
ATOM 1100 N N . VAL A 1 140 ? -6.021 -5.313 3.653 1.00 93.31 140 VAL A N 1
ATOM 1101 C CA . VAL A 1 140 ? -6.753 -6.501 3.199 1.00 93.31 140 VAL A CA 1
ATOM 1102 C C . VAL A 1 140 ? -5.894 -7.761 3.308 1.00 93.31 140 VAL A C 1
ATOM 1104 O O . VAL A 1 140 ? -4.784 -7.862 2.779 1.00 93.31 140 VAL A O 1
ATOM 1107 N N . GLY A 1 141 ? -6.459 -8.791 3.939 1.00 88.75 141 GLY A N 1
ATOM 1108 C CA . GLY A 1 141 ? -5.899 -10.144 3.977 1.00 88.75 141 GLY A CA 1
ATOM 1109 C C . GLY A 1 141 ? -5.147 -10.524 5.250 1.00 88.75 141 GLY A C 1
ATOM 1110 O O . GLY A 1 141 ? -4.484 -11.567 5.241 1.00 88.75 141 GLY A O 1
ATOM 1111 N N . GLY A 1 142 ? -5.251 -9.705 6.300 1.00 92.81 142 GLY A N 1
ATOM 1112 C CA . GLY A 1 142 ? -4.984 -10.083 7.691 1.00 92.81 142 GLY A CA 1
ATOM 1113 C C . GLY A 1 142 ? -3.541 -10.438 8.029 1.00 92.81 142 GLY A C 1
ATOM 1114 O O . GLY A 1 142 ? -3.311 -11.074 9.048 1.00 92.81 142 GLY A O 1
ATOM 1115 N N . LYS A 1 143 ? -2.564 -10.085 7.186 1.00 94.88 143 LYS A N 1
ATOM 1116 C CA . LYS A 1 143 ? -1.151 -10.181 7.566 1.00 94.88 143 LYS A CA 1
ATOM 1117 C C . LYS A 1 143 ? -0.837 -8.986 8.454 1.00 94.88 143 LYS A C 1
ATOM 1119 O O . LYS A 1 143 ? -1.021 -7.864 8.011 1.00 94.88 143 LYS A O 1
ATOM 1124 N N . THR A 1 144 ? -0.391 -9.240 9.673 1.00 97.56 144 THR A N 1
ATOM 1125 C CA . THR A 1 144 ? -0.013 -8.205 10.637 1.00 97.56 144 THR A CA 1
ATOM 1126 C C . THR A 1 144 ? 1.340 -8.563 11.231 1.00 97.56 144 THR A C 1
ATOM 1128 O O . THR A 1 144 ? 1.709 -9.742 11.254 1.00 97.56 144 THR A O 1
ATOM 1131 N N . GLY A 1 145 ? 2.111 -7.585 11.701 1.00 97.00 145 GLY A N 1
ATOM 1132 C CA . GLY A 1 145 ? 3.426 -7.876 12.260 1.00 97.00 145 GLY A CA 1
ATOM 1133 C C . GLY A 1 145 ? 4.335 -6.672 12.419 1.00 97.00 145 GLY A C 1
ATOM 1134 O O . GLY A 1 145 ? 3.929 -5.524 12.253 1.00 97.00 145 GLY A O 1
ATOM 1135 N N . PHE A 1 146 ? 5.586 -6.966 12.746 1.00 96.38 146 PHE A N 1
ATOM 1136 C CA . PHE A 1 146 ? 6.644 -5.981 12.892 1.00 96.38 146 PHE A CA 1
ATOM 1137 C C . PHE A 1 146 ? 7.982 -6.528 12.378 1.00 96.38 146 PHE A C 1
ATOM 1139 O O . PHE A 1 146 ? 8.135 -7.720 12.078 1.00 96.38 146 PHE A O 1
ATOM 1146 N N . ASN A 1 147 ? 8.946 -5.630 12.231 1.00 93.06 147 ASN A N 1
ATOM 1147 C CA . ASN A 1 147 ? 10.272 -5.913 11.707 1.00 93.06 147 ASN A CA 1
ATOM 1148 C C . ASN A 1 147 ? 11.230 -6.316 12.832 1.00 93.06 147 ASN A C 1
ATOM 1150 O O . ASN A 1 147 ? 11.140 -5.838 13.960 1.00 93.06 147 ASN A O 1
ATOM 1154 N N . LEU A 1 148 ? 12.187 -7.179 12.506 1.00 89.38 148 LEU A N 1
ATOM 1155 C CA . LEU A 1 148 ? 13.367 -7.414 13.332 1.00 89.38 148 LEU A CA 1
ATOM 1156 C C . LEU A 1 148 ? 14.585 -6.751 12.674 1.00 89.38 148 LEU A C 1
ATOM 1158 O O . LEU A 1 148 ? 14.562 -6.547 11.455 1.00 89.38 148 LEU A O 1
ATOM 1162 N N . PRO A 1 149 ? 15.678 -6.491 13.417 1.00 85.06 149 PRO A N 1
ATOM 1163 C CA . PRO A 1 149 ? 16.943 -6.061 12.816 1.00 85.06 149 PRO A CA 1
ATOM 1164 C C . PRO A 1 149 ? 17.411 -6.986 11.680 1.00 85.06 149 PRO A C 1
ATOM 1166 O O . PRO A 1 149 ? 18.034 -6.538 10.721 1.00 85.06 149 PRO A O 1
ATOM 1169 N N . GLU A 1 150 ? 17.079 -8.278 11.758 1.00 82.44 150 GLU A N 1
ATOM 1170 C CA . GLU A 1 150 ? 17.418 -9.288 10.756 1.00 82.44 150 GLU A CA 1
ATOM 1171 C C . GLU A 1 150 ? 16.506 -9.290 9.521 1.00 82.44 150 GLU A C 1
ATOM 1173 O O . GLU A 1 150 ? 16.850 -9.927 8.523 1.00 82.44 150 GLU A O 1
ATOM 1178 N N . GLY A 1 151 ? 15.344 -8.632 9.555 1.00 78.75 151 GLY A N 1
ATOM 1179 C CA . GLY A 1 151 ? 14.445 -8.623 8.406 1.00 78.75 151 GLY A CA 1
ATOM 1180 C C . GLY A 1 151 ? 13.044 -8.076 8.656 1.00 78.75 151 GLY A C 1
ATOM 1181 O O . GLY A 1 151 ? 12.503 -8.125 9.765 1.00 78.75 151 GLY A O 1
ATOM 1182 N N . LYS A 1 152 ? 12.424 -7.615 7.568 1.00 83.81 152 LYS A N 1
ATOM 1183 C CA . LYS A 1 152 ? 11.049 -7.113 7.562 1.00 83.81 152 LYS A CA 1
ATOM 1184 C C . LYS A 1 152 ? 10.008 -8.205 7.774 1.00 83.81 152 LYS A C 1
ATOM 1186 O O . LYS A 1 152 ? 10.135 -9.306 7.241 1.00 83.81 152 LYS A O 1
ATOM 1191 N N . ASN A 1 153 ? 8.948 -7.864 8.507 1.00 88.25 153 ASN A N 1
ATOM 1192 C CA . ASN A 1 153 ? 7.748 -8.683 8.712 1.00 88.25 153 ASN A CA 1
ATOM 1193 C C . ASN A 1 153 ? 8.033 -10.132 9.161 1.00 88.25 153 ASN A C 1
ATOM 1195 O O . ASN A 1 153 ? 7.247 -11.041 8.883 1.00 88.25 153 ASN A O 1
ATOM 1199 N N . LEU A 1 154 ? 9.172 -10.373 9.824 1.00 88.38 154 LEU A N 1
ATOM 1200 C CA . LEU A 1 154 ? 9.578 -11.714 10.252 1.00 88.38 154 LEU A CA 1
ATOM 1201 C C . LEU A 1 154 ? 8.739 -12.226 11.426 1.00 88.38 154 LEU A C 1
ATOM 1203 O O . LEU A 1 154 ? 8.580 -13.439 11.577 1.00 88.38 154 LEU A O 1
ATOM 1207 N N . VAL A 1 155 ? 8.205 -11.315 12.243 1.00 95.88 155 VAL A N 1
ATOM 1208 C CA . VAL A 1 155 ? 7.308 -11.631 13.355 1.00 95.88 155 VAL A CA 1
ATOM 1209 C C . VAL A 1 155 ? 5.932 -11.072 13.035 1.00 95.88 155 VAL A C 1
ATOM 1211 O O . VAL A 1 155 ? 5.782 -9.883 12.770 1.00 95.88 155 VAL A O 1
ATOM 1214 N N . GLY A 1 156 ? 4.920 -11.934 13.058 1.00 96.50 156 GLY A N 1
ATOM 1215 C CA . GLY A 1 156 ? 3.576 -11.544 12.666 1.00 96.50 156 GLY A CA 1
ATOM 1216 C C . GLY A 1 156 ? 2.514 -12.587 12.974 1.00 96.50 156 GLY A C 1
ATOM 1217 O O . GLY A 1 156 ? 2.806 -13.666 13.497 1.00 96.50 156 GLY A O 1
ATOM 1218 N N . ALA A 1 157 ? 1.274 -12.253 12.634 1.00 96.31 157 ALA A N 1
ATOM 1219 C CA . ALA A 1 157 ? 0.112 -13.119 12.757 1.00 96.31 157 ALA A CA 1
ATOM 1220 C C . ALA A 1 157 ? -0.789 -12.989 11.520 1.00 96.31 157 ALA A C 1
ATOM 1222 O O . ALA A 1 157 ? -0.824 -11.954 10.858 1.00 96.31 157 ALA A O 1
ATOM 1223 N N . PHE A 1 158 ? -1.535 -14.055 11.221 1.00 95.25 158 PHE A N 1
ATOM 1224 C CA . PHE A 1 158 ? -2.698 -13.966 10.341 1.00 95.25 158 PHE A CA 1
ATOM 1225 C C . PHE A 1 158 ? -3.928 -13.674 11.211 1.00 95.25 158 PHE A C 1
ATOM 1227 O O . PHE A 1 158 ? -4.478 -14.598 11.811 1.00 95.25 158 PHE A O 1
ATOM 1234 N N . HIS A 1 159 ? -4.326 -12.405 11.303 1.00 97.00 159 HIS A N 1
ATOM 1235 C CA . HIS A 1 159 ? -5.457 -11.919 12.100 1.00 97.00 159 HIS A CA 1
ATOM 1236 C C . HIS A 1 159 ? -6.344 -11.032 11.227 1.00 97.00 159 HIS A C 1
ATOM 1238 O O . HIS A 1 159 ? -5.896 -9.989 10.763 1.00 97.00 159 HIS A O 1
ATOM 1244 N N . GLN A 1 160 ? -7.575 -11.467 10.941 1.00 97.25 160 GLN A N 1
ATOM 1245 C CA . GLN A 1 160 ? -8.480 -10.718 10.060 1.00 97.25 160 GLN A CA 1
ATOM 1246 C C . GLN A 1 160 ? -9.170 -9.581 10.828 1.00 97.25 160 GLN A C 1
ATOM 1248 O O . GLN A 1 160 ? -9.588 -9.800 11.971 1.00 97.25 160 GLN A O 1
ATOM 1253 N N . PRO A 1 161 ? -9.336 -8.393 10.220 1.00 97.88 161 PRO A N 1
ATOM 1254 C CA . PRO A 1 161 ? -10.153 -7.343 10.809 1.00 97.88 161 PRO A CA 1
ATOM 1255 C C . PRO A 1 161 ? -11.627 -7.763 10.824 1.00 97.88 161 PRO A C 1
ATOM 1257 O O . PRO A 1 161 ? -12.056 -8.637 10.074 1.00 97.88 161 PRO A O 1
ATOM 1260 N N . ARG A 1 162 ? -12.425 -7.118 11.674 1.00 97.56 162 ARG A N 1
ATOM 1261 C CA . ARG A 1 162 ? -13.887 -7.262 11.691 1.00 97.56 162 ARG A CA 1
ATOM 1262 C C . ARG A 1 162 ? -14.564 -6.435 10.597 1.00 97.56 162 ARG A C 1
ATOM 1264 O O . ARG A 1 162 ? -15.651 -6.798 10.164 1.00 97.56 162 ARG A O 1
ATOM 1271 N N . ALA A 1 163 ? -13.917 -5.353 10.170 1.00 97.75 163 ALA A N 1
ATOM 1272 C CA . ALA A 1 163 ? -14.308 -4.507 9.051 1.00 97.75 163 ALA A CA 1
ATOM 1273 C C . ALA A 1 163 ? -13.128 -3.629 8.602 1.00 97.75 163 ALA A C 1
ATOM 1275 O O . ALA A 1 163 ? -12.208 -3.355 9.383 1.00 97.75 163 ALA A O 1
ATOM 1276 N N . VAL A 1 164 ? -13.180 -3.164 7.355 1.00 98.44 164 VAL A N 1
ATOM 1277 C CA . VAL A 1 164 ? -12.271 -2.146 6.805 1.00 98.44 164 VAL A CA 1
ATOM 1278 C C . VAL A 1 164 ? -13.109 -0.989 6.261 1.00 98.44 164 VAL A C 1
ATOM 1280 O O . VAL A 1 164 ? -14.076 -1.228 5.544 1.00 98.44 164 VAL A O 1
ATOM 1283 N N . PHE A 1 165 ? -12.747 0.251 6.583 1.00 98.00 165 PHE A N 1
ATOM 1284 C CA . PHE A 1 165 ? -13.462 1.457 6.152 1.00 98.00 165 PHE A CA 1
ATOM 1285 C C . PHE A 1 165 ? -12.549 2.329 5.295 1.00 98.00 165 PHE A C 1
ATOM 1287 O O . PHE A 1 165 ? -11.663 3.009 5.807 1.00 98.00 165 PHE A O 1
ATOM 1294 N N . ILE A 1 166 ? -12.753 2.286 3.983 1.00 97.56 166 ILE A N 1
ATOM 1295 C CA . ILE A 1 166 ? -11.946 2.994 2.995 1.00 97.56 166 ILE A CA 1
ATOM 1296 C C . ILE A 1 166 ? -12.649 4.291 2.604 1.00 97.56 166 ILE A C 1
ATOM 1298 O O . ILE A 1 166 ? -13.722 4.269 1.998 1.00 97.56 166 ILE A O 1
ATOM 1302 N N . ASP A 1 167 ? -11.987 5.407 2.895 1.00 95.38 167 ASP A N 1
ATOM 1303 C CA . ASP A 1 167 ? -12.380 6.737 2.443 1.00 95.38 167 ASP A CA 1
ATOM 1304 C C . ASP A 1 167 ? -11.252 7.364 1.625 1.00 95.38 167 ASP A C 1
ATOM 1306 O O . ASP A 1 167 ? -10.135 7.575 2.108 1.00 95.38 167 ASP A O 1
ATOM 1310 N N . HIS A 1 168 ? -11.533 7.648 0.358 1.00 93.31 168 HIS A N 1
ATOM 1311 C CA . HIS A 1 168 ? -10.536 8.224 -0.534 1.00 93.31 168 HIS A CA 1
ATOM 1312 C C . HIS A 1 168 ? -10.244 9.701 -0.219 1.00 93.31 168 HIS A C 1
ATOM 1314 O O . HIS A 1 168 ? -9.217 10.214 -0.666 1.00 93.31 168 HIS A O 1
ATOM 1320 N N . ASN A 1 169 ? -11.064 10.380 0.596 1.00 92.88 169 ASN A N 1
ATOM 1321 C CA . ASN A 1 169 ? -10.796 11.752 1.032 1.00 92.88 169 ASN A CA 1
ATOM 1322 C C . ASN A 1 169 ? -9.505 11.864 1.853 1.00 92.88 169 ASN A C 1
ATOM 1324 O O . ASN A 1 169 ? -8.836 12.895 1.771 1.00 92.88 169 ASN A O 1
ATOM 1328 N N . PHE A 1 170 ? -9.083 10.803 2.553 1.00 94.75 170 PHE A N 1
ATOM 1329 C CA . PHE A 1 170 ? -7.797 10.797 3.263 1.00 94.75 170 PHE A CA 1
ATOM 1330 C C . PHE A 1 170 ? -6.592 10.984 2.331 1.00 94.75 170 PHE A C 1
ATOM 1332 O O . PHE A 1 170 ? -5.556 11.497 2.754 1.00 94.75 170 PHE A O 1
ATOM 1339 N N . LEU A 1 171 ? -6.723 10.628 1.047 1.00 94.50 171 LEU A N 1
ATOM 1340 C CA . LEU A 1 171 ? -5.650 10.792 0.066 1.00 94.50 171 LEU A CA 1
ATOM 1341 C C . LEU A 1 171 ? -5.376 12.263 -0.268 1.00 94.50 171 LEU A C 1
ATOM 1343 O O . LEU A 1 171 ? -4.282 12.578 -0.725 1.00 94.50 171 LEU A O 1
ATOM 1347 N N . ARG A 1 172 ? -6.319 13.178 0.003 1.00 91.75 172 ARG A N 1
ATOM 1348 C CA . ARG A 1 172 ? -6.151 14.623 -0.252 1.00 91.75 172 ARG A CA 1
ATOM 1349 C C . ARG A 1 172 ? -5.037 15.250 0.583 1.00 91.75 172 ARG A C 1
ATOM 1351 O O . ARG A 1 172 ? -4.483 16.268 0.184 1.00 91.75 172 ARG A O 1
ATOM 1358 N N . THR A 1 173 ? -4.735 14.666 1.739 1.00 93.44 173 THR A N 1
ATOM 1359 C CA . THR A 1 173 ? -3.670 15.126 2.641 1.00 93.44 173 THR A CA 1
ATOM 1360 C C . THR A 1 173 ? -2.400 14.283 2.538 1.00 93.44 173 THR A C 1
ATOM 1362 O O . THR A 1 173 ? -1.443 14.538 3.265 1.00 93.44 173 THR A O 1
ATOM 1365 N N . LEU A 1 174 ? -2.391 13.253 1.685 1.00 93.69 174 LEU A N 1
ATOM 1366 C CA . LEU A 1 174 ? -1.238 12.382 1.490 1.00 93.69 174 LEU A CA 1
ATOM 1367 C C . LEU A 1 174 ? -0.234 13.059 0.554 1.00 93.69 174 LEU A C 1
ATOM 1369 O O . LEU A 1 174 ? -0.612 13.583 -0.490 1.00 93.69 174 LEU A O 1
ATOM 1373 N N . ASP A 1 175 ? 1.049 13.034 0.904 1.00 89.94 175 ASP A N 1
ATOM 1374 C CA . ASP A 1 175 ? 2.079 13.617 0.049 1.00 89.94 175 ASP A CA 1
ATOM 1375 C C . ASP A 1 175 ? 2.254 12.845 -1.272 1.00 89.94 175 ASP A C 1
ATOM 1377 O O . ASP A 1 175 ? 2.053 11.628 -1.351 1.00 89.94 175 ASP A O 1
ATOM 1381 N N . ASP A 1 176 ? 2.712 13.557 -2.305 1.00 90.12 176 ASP A N 1
ATOM 1382 C CA . ASP A 1 176 ? 2.953 13.021 -3.649 1.00 90.12 176 ASP A CA 1
ATOM 1383 C C . ASP A 1 176 ? 3.827 11.758 -3.659 1.00 90.12 176 ASP A C 1
ATOM 1385 O O . ASP A 1 176 ? 3.654 10.905 -4.532 1.00 90.12 176 ASP A O 1
ATOM 1389 N N . ARG A 1 177 ? 4.802 11.628 -2.745 1.00 92.00 177 ARG A N 1
ATOM 1390 C CA . ARG A 1 177 ? 5.720 10.479 -2.733 1.00 92.00 177 ARG A CA 1
ATOM 1391 C C . ARG A 1 177 ? 4.990 9.230 -2.244 1.00 92.00 177 ARG A C 1
ATOM 1393 O O . ARG A 1 177 ? 5.070 8.198 -2.908 1.00 92.00 177 ARG A O 1
ATOM 1400 N N . ASN A 1 178 ? 4.235 9.331 -1.152 1.00 92.25 178 ASN A N 1
ATOM 1401 C CA . ASN A 1 178 ? 3.430 8.227 -0.626 1.00 92.25 178 ASN A CA 1
ATOM 1402 C C . ASN A 1 178 ? 2.240 7.877 -1.531 1.00 92.25 178 ASN A C 1
ATOM 1404 O O . ASN A 1 178 ? 1.933 6.694 -1.706 1.00 92.25 178 ASN A O 1
ATOM 1408 N N . LEU A 1 179 ? 1.603 8.874 -2.156 1.00 94.50 179 LEU A N 1
ATOM 1409 C CA . LEU A 1 179 ? 0.544 8.636 -3.138 1.00 94.50 179 LEU A CA 1
ATOM 1410 C C . LEU A 1 179 ? 1.092 7.879 -4.353 1.00 94.50 179 LEU A C 1
ATOM 1412 O O . LEU A 1 179 ? 0.551 6.839 -4.730 1.00 94.50 179 LEU A O 1
ATOM 1416 N N . ARG A 1 180 ? 2.221 8.334 -4.914 1.00 94.44 180 ARG A N 1
ATOM 1417 C CA . ARG A 1 180 ? 2.909 7.635 -6.007 1.00 94.44 180 ARG A CA 1
ATOM 1418 C C . ARG A 1 180 ? 3.299 6.224 -5.593 1.00 94.44 180 ARG A C 1
ATOM 1420 O O . ARG A 1 180 ? 3.018 5.298 -6.334 1.00 94.44 180 ARG A O 1
ATOM 1427 N N . ALA A 1 181 ? 3.877 6.027 -4.408 1.00 93.69 181 ALA A N 1
ATOM 1428 C CA . ALA A 1 181 ? 4.226 4.692 -3.924 1.00 93.69 181 ALA A CA 1
ATOM 1429 C C . ALA A 1 181 ? 3.004 3.748 -3.899 1.00 93.69 181 ALA A C 1
ATOM 1431 O O . ALA A 1 181 ? 3.116 2.596 -4.311 1.00 93.69 181 ALA A O 1
ATOM 1432 N N . GLY A 1 182 ? 1.816 4.238 -3.528 1.00 96.81 182 GLY A N 1
ATOM 1433 C CA . GLY A 1 182 ? 0.570 3.467 -3.631 1.00 96.81 182 GLY A CA 1
ATOM 1434 C C . GLY A 1 182 ? 0.171 3.083 -5.051 1.00 96.81 182 GLY A C 1
ATOM 1435 O O . GLY A 1 182 ? -0.335 1.981 -5.265 1.00 96.81 182 GLY A O 1
ATOM 1436 N N . MET A 1 183 ? 0.465 3.928 -6.040 1.00 97.25 183 MET A N 1
ATOM 1437 C CA . MET A 1 183 ? 0.173 3.624 -7.442 1.00 97.25 183 MET A CA 1
ATOM 1438 C C . MET A 1 183 ? 0.932 2.400 -7.956 1.00 97.25 183 MET A C 1
ATOM 1440 O O . MET A 1 183 ? 0.423 1.721 -8.843 1.00 97.25 183 MET A O 1
ATOM 1444 N N . ALA A 1 184 ? 2.091 2.053 -7.389 1.00 97.81 184 ALA A N 1
ATOM 1445 C CA . ALA A 1 184 ? 2.806 0.835 -7.773 1.00 97.81 184 ALA A CA 1
ATOM 1446 C C . ALA A 1 184 ? 1.966 -0.427 -7.511 1.00 97.81 184 ALA A C 1
ATOM 1448 O O . ALA A 1 184 ? 1.905 -1.324 -8.352 1.00 97.81 184 ALA A O 1
ATOM 1449 N N . GLU A 1 185 ? 1.252 -0.468 -6.383 1.00 97.81 185 GLU A N 1
ATOM 1450 C CA . GLU A 1 185 ? 0.370 -1.585 -6.032 1.00 97.81 185 GLU A CA 1
ATOM 1451 C C . GLU A 1 185 ? -0.910 -1.601 -6.875 1.00 97.81 185 GLU A C 1
ATOM 1453 O O . GLU A 1 185 ? -1.395 -2.666 -7.262 1.00 97.81 185 GLU A O 1
ATOM 1458 N N . VAL A 1 186 ? -1.423 -0.425 -7.242 1.00 97.88 186 VAL A N 1
ATOM 1459 C CA . VAL A 1 186 ? -2.539 -0.292 -8.191 1.00 97.88 186 VAL A CA 1
ATOM 1460 C C . VAL A 1 186 ? -2.140 -0.822 -9.575 1.00 97.88 186 VAL A C 1
ATOM 1462 O O . VAL A 1 186 ? -2.873 -1.611 -10.178 1.00 97.88 186 VAL A O 1
ATOM 1465 N N . VAL A 1 187 ? -0.948 -0.455 -10.060 1.00 98.19 187 VAL A N 1
ATOM 1466 C CA . VAL A 1 187 ? -0.370 -0.957 -11.317 1.00 98.19 187 VAL A CA 1
ATOM 1467 C C . VAL A 1 187 ? -0.180 -2.470 -11.256 1.00 98.19 187 VAL A C 1
ATOM 1469 O O . VAL A 1 187 ? -0.587 -3.162 -12.189 1.00 98.19 187 VAL A O 1
ATOM 1472 N N . LYS A 1 188 ? 0.353 -3.002 -10.147 1.00 98.38 188 LYS A N 1
ATOM 1473 C CA . LYS A 1 188 ? 0.459 -4.449 -9.907 1.00 98.38 188 LYS A CA 1
ATOM 1474 C C . LYS A 1 188 ? -0.901 -5.137 -10.031 1.00 98.38 188 LYS A C 1
ATOM 1476 O O . LYS A 1 188 ? -1.001 -6.147 -10.723 1.00 98.38 188 LYS A O 1
ATOM 1481 N N . CYS A 1 189 ? -1.944 -4.600 -9.395 1.00 97.69 189 CYS A N 1
ATOM 1482 C CA . CYS A 1 189 ? -3.293 -5.172 -9.440 1.00 97.69 189 CYS A CA 1
ATOM 1483 C C . CYS A 1 189 ? -3.861 -5.189 -10.864 1.00 97.69 189 CYS A C 1
ATOM 1485 O O . CYS A 1 189 ? -4.333 -6.231 -11.326 1.00 97.69 189 CYS A O 1
ATOM 1487 N N . GLY A 1 190 ? -3.761 -4.066 -11.582 1.00 97.56 190 GLY A N 1
ATOM 1488 C CA . GLY A 1 190 ? -4.198 -3.983 -12.975 1.00 97.56 190 GLY A CA 1
ATOM 1489 C C . GLY A 1 190 ? -3.451 -4.976 -13.863 1.00 97.56 190 GLY A C 1
ATOM 1490 O O . GLY A 1 190 ? -4.062 -5.726 -14.618 1.00 97.56 190 GLY A O 1
ATOM 1491 N N . LEU A 1 191 ? -2.129 -5.048 -13.725 1.00 97.56 191 LEU A N 1
ATOM 1492 C CA . LEU A 1 191 ? -1.287 -5.930 -14.526 1.00 97.56 191 LEU A CA 1
ATOM 1493 C C . LEU A 1 191 ? -1.546 -7.419 -14.242 1.00 97.56 191 LEU A C 1
ATOM 1495 O O . LEU A 1 191 ? -1.572 -8.222 -15.174 1.00 97.56 191 LEU A O 1
ATOM 1499 N N . ALA A 1 192 ? -1.751 -7.786 -12.974 1.00 96.69 192 ALA A N 1
ATOM 1500 C CA . ALA A 1 192 ? -1.845 -9.178 -12.544 1.00 96.69 192 ALA A CA 1
ATOM 1501 C C . ALA A 1 192 ? -3.249 -9.790 -12.641 1.00 96.69 192 ALA A C 1
ATOM 1503 O O . ALA A 1 192 ? -3.350 -11.016 -12.749 1.00 96.69 192 ALA A O 1
ATOM 1504 N N . GLY A 1 193 ? -4.312 -8.978 -12.564 1.00 95.00 193 GLY A N 1
ATOM 1505 C CA . GLY A 1 193 ? -5.660 -9.522 -12.371 1.00 95.00 193 GLY A CA 1
ATOM 1506 C C . GLY A 1 193 ? -6.863 -8.683 -12.792 1.00 95.00 193 GLY A C 1
ATOM 1507 O O . GLY A 1 193 ? -7.973 -9.208 -12.742 1.00 95.00 193 GLY A O 1
ATOM 1508 N N . ASP A 1 194 ? -6.695 -7.423 -13.205 1.00 96.81 194 ASP A N 1
ATOM 1509 C CA . ASP A 1 194 ? -7.808 -6.601 -13.702 1.00 96.81 194 ASP A CA 1
ATOM 1510 C C . ASP A 1 194 ? -7.409 -5.846 -14.980 1.00 96.81 194 ASP A C 1
ATOM 1512 O O . ASP A 1 194 ? -6.852 -4.748 -14.952 1.00 96.81 194 ASP A O 1
ATOM 1516 N N . ALA A 1 195 ? -7.752 -6.431 -16.131 1.00 96.25 195 ALA A N 1
ATOM 1517 C CA . ALA A 1 195 ? -7.470 -5.854 -17.444 1.00 96.25 195 ALA A CA 1
ATOM 1518 C C . ALA A 1 195 ? -8.173 -4.503 -17.683 1.00 96.25 195 ALA A C 1
ATOM 1520 O O . ALA A 1 195 ? -7.690 -3.689 -18.473 1.00 96.25 195 ALA A O 1
ATOM 1521 N N . VAL A 1 196 ? -9.305 -4.245 -17.016 1.00 96.19 196 VAL A N 1
ATOM 1522 C CA . VAL A 1 196 ? -10.012 -2.962 -17.124 1.00 96.19 196 VAL A CA 1
ATOM 1523 C C . VAL A 1 196 ? -9.264 -1.899 -16.332 1.00 96.19 196 VAL A C 1
ATOM 1525 O O . VAL A 1 196 ? -9.011 -0.828 -16.875 1.00 96.19 196 VAL A O 1
ATOM 1528 N N . LEU A 1 197 ? -8.836 -2.208 -15.104 1.00 96.31 197 LEU A N 1
ATOM 1529 C CA . LEU A 1 197 ? -7.972 -1.325 -14.320 1.00 96.31 197 LEU A CA 1
ATOM 1530 C C . LEU A 1 197 ? -6.670 -1.031 -15.074 1.00 96.31 197 LEU A C 1
ATOM 1532 O O . LEU A 1 197 ? -6.296 0.130 -15.209 1.00 96.31 197 LEU A O 1
ATOM 1536 N N . TRP A 1 198 ? -6.022 -2.053 -15.643 1.00 97.31 198 TRP A N 1
ATOM 1537 C CA . TRP A 1 198 ? -4.833 -1.870 -16.479 1.00 97.31 198 TRP A CA 1
ATOM 1538 C C . TRP A 1 198 ? -5.072 -0.899 -17.637 1.00 97.31 198 TRP A C 1
ATOM 1540 O O . TRP A 1 198 ? -4.280 0.020 -17.851 1.00 97.31 198 TRP A O 1
ATOM 1550 N N . LYS A 1 199 ? -6.176 -1.081 -18.372 1.00 95.38 199 LYS A N 1
ATOM 1551 C CA . LYS A 1 199 ? -6.549 -0.199 -19.480 1.00 95.38 199 LYS A CA 1
ATOM 1552 C C . LYS A 1 199 ? -6.759 1.235 -18.997 1.00 95.38 199 LYS A C 1
ATOM 1554 O O . LYS A 1 199 ? -6.224 2.146 -19.619 1.00 95.38 199 LYS A O 1
ATOM 1559 N N . THR A 1 200 ? -7.473 1.434 -17.890 1.00 93.31 200 THR A N 1
ATOM 1560 C CA . THR A 1 200 ? -7.698 2.760 -17.296 1.00 93.31 200 THR A CA 1
ATOM 1561 C C . THR A 1 200 ? -6.381 3.441 -16.926 1.00 93.31 200 THR A C 1
ATOM 1563 O O . THR A 1 200 ? -6.165 4.588 -17.307 1.00 93.31 200 THR A O 1
ATOM 1566 N N . LEU A 1 201 ? -5.465 2.729 -16.263 1.00 94.44 201 LEU A N 1
ATOM 1567 C CA . LEU A 1 201 ? -4.147 3.267 -15.908 1.00 94.44 201 LEU A CA 1
ATOM 1568 C C . LEU A 1 201 ? -3.342 3.635 -17.155 1.00 94.44 201 LEU A C 1
ATOM 1570 O O . LEU A 1 201 ? -2.759 4.712 -17.219 1.00 94.44 201 LEU A O 1
ATOM 1574 N N . CYS A 1 202 ? -3.357 2.772 -18.172 1.00 92.81 202 CYS A N 1
ATOM 1575 C CA . CYS A 1 202 ? -2.691 3.042 -19.439 1.00 92.81 202 CYS A CA 1
ATOM 1576 C C . CYS A 1 202 ? -3.292 4.237 -20.184 1.00 92.81 202 CYS A C 1
ATOM 1578 O O . CYS A 1 202 ? -2.554 4.937 -20.864 1.00 92.81 202 CYS A O 1
ATOM 1580 N N . SER A 1 203 ? -4.598 4.470 -20.102 1.00 87.94 203 SER A N 1
ATOM 1581 C CA . SER A 1 203 ? -5.220 5.636 -20.733 1.00 87.94 203 SER A CA 1
ATOM 1582 C C . SER A 1 203 ? -4.941 6.929 -19.971 1.00 87.94 203 SER A C 1
ATOM 1584 O O . SER A 1 203 ? -4.843 7.975 -20.602 1.00 87.94 203 SER A O 1
ATOM 1586 N N . ASN A 1 204 ? -4.793 6.859 -18.645 1.00 81.00 204 ASN A N 1
ATOM 1587 C CA . ASN A 1 204 ? -4.544 8.034 -17.816 1.00 81.00 204 ASN A CA 1
ATOM 1588 C C . ASN A 1 204 ? -3.057 8.438 -17.785 1.00 81.00 204 ASN A C 1
ATOM 1590 O O . ASN A 1 204 ? -2.741 9.622 -17.816 1.00 81.00 204 ASN A O 1
ATOM 1594 N N . GLY A 1 205 ? -2.132 7.471 -17.771 1.00 74.75 205 GLY A N 1
ATOM 1595 C CA . GLY A 1 205 ? -0.689 7.715 -17.879 1.00 74.75 205 GLY A CA 1
ATOM 1596 C C . GLY A 1 205 ? -0.175 8.776 -16.898 1.00 74.75 205 GLY A C 1
ATOM 1597 O O . GLY A 1 205 ? -0.307 8.630 -15.681 1.00 74.75 205 GLY A O 1
ATOM 1598 N N . ALA A 1 206 ? 0.371 9.873 -17.435 1.00 71.25 206 ALA A N 1
ATOM 1599 C CA . ALA A 1 206 ? 0.864 11.027 -16.674 1.00 71.25 206 ALA A CA 1
ATOM 1600 C C . ALA A 1 206 ? -0.236 11.791 -15.899 1.00 71.25 206 ALA A C 1
ATOM 1602 O O . ALA A 1 206 ? 0.065 12.498 -14.939 1.00 71.25 206 ALA A O 1
ATOM 1603 N N . GLY A 1 207 ? -1.510 11.607 -16.262 1.00 76.31 207 GLY A N 1
ATOM 1604 C CA . GLY A 1 207 ? -2.687 12.163 -15.586 1.00 76.31 207 GLY A CA 1
ATOM 1605 C C . GLY A 1 207 ? -3.056 11.470 -14.270 1.00 76.31 207 GLY A C 1
ATOM 1606 O O . GLY A 1 207 ? -4.064 11.797 -13.655 1.00 76.31 207 GLY A O 1
ATOM 1607 N N . TRP A 1 208 ? -2.257 10.523 -13.767 1.00 80.50 208 TRP A N 1
ATOM 1608 C CA . TRP A 1 208 ? -2.541 9.858 -12.486 1.00 80.50 208 TRP A CA 1
ATOM 1609 C C . TRP A 1 208 ? -2.677 10.832 -11.296 1.00 80.50 208 TRP A C 1
ATOM 1611 O O . TRP A 1 208 ? -3.366 10.514 -10.331 1.00 80.50 208 TRP A O 1
ATOM 1621 N N . LYS A 1 209 ? -2.070 12.026 -11.369 1.00 78.25 209 LYS A N 1
ATOM 1622 C CA . LYS A 1 209 ? -2.217 13.080 -10.351 1.00 78.25 209 LYS A CA 1
ATOM 1623 C C . LYS A 1 209 ? -3.565 13.808 -10.396 1.00 78.25 209 LYS A C 1
ATOM 1625 O O . LYS A 1 209 ? -3.928 14.439 -9.412 1.00 78.25 209 LYS A O 1
ATOM 1630 N N . SER A 1 210 ? -4.291 13.755 -11.515 1.00 80.31 210 SER A N 1
ATOM 1631 C CA . SER A 1 210 ? -5.607 14.396 -11.640 1.00 80.31 210 SER A CA 1
ATOM 1632 C C . SER A 1 210 ? -6.758 13.500 -11.184 1.00 80.31 210 SER A C 1
ATOM 1634 O O . SER A 1 210 ? -7.903 13.945 -11.204 1.00 80.31 210 SER A O 1
ATOM 1636 N N . VAL A 1 211 ? -6.465 12.261 -10.768 1.00 82.88 211 VAL A N 1
ATOM 1637 C CA . VAL A 1 211 ? -7.469 11.339 -10.226 1.00 82.88 211 VAL A CA 1
ATOM 1638 C C . VAL A 1 211 ? -8.112 11.980 -9.000 1.00 82.88 211 VAL A C 1
ATOM 1640 O O . VAL A 1 211 ? -7.421 12.404 -8.069 1.00 82.88 211 VAL A O 1
ATOM 1643 N N . SER A 1 212 ? -9.440 12.067 -8.995 1.00 83.88 212 SER A N 1
ATOM 1644 C CA . SER A 1 212 ? -10.184 12.699 -7.902 1.00 83.88 212 SER A CA 1
ATOM 1645 C C . SER A 1 212 ? -11.564 12.075 -7.691 1.00 83.88 212 SER A C 1
ATOM 1647 O O . SER A 1 212 ? -12.125 11.435 -8.582 1.00 83.88 212 SER A O 1
ATOM 1649 N N . GLY A 1 213 ? -12.108 12.243 -6.480 1.00 84.50 213 GLY A N 1
ATOM 1650 C CA . GLY A 1 213 ? -13.464 11.813 -6.131 1.00 84.50 213 GLY A CA 1
ATOM 1651 C C . GLY A 1 213 ? -13.752 10.352 -6.501 1.00 84.50 213 GLY A C 1
ATOM 1652 O O . GLY A 1 213 ? -12.994 9.430 -6.186 1.00 84.50 213 GLY A O 1
ATOM 1653 N N . ARG A 1 214 ? -14.825 10.155 -7.277 1.00 85.19 214 ARG A N 1
ATOM 1654 C CA . ARG A 1 214 ? -15.284 8.840 -7.749 1.00 85.19 214 ARG A CA 1
ATOM 1655 C C . ARG A 1 214 ? -14.225 8.036 -8.518 1.00 85.19 214 ARG A C 1
ATOM 1657 O O . ARG A 1 214 ? -14.275 6.809 -8.489 1.00 85.19 214 ARG A O 1
ATOM 1664 N N . GLU A 1 215 ? -13.256 8.674 -9.171 1.00 90.56 215 GLU A N 1
ATOM 1665 C CA . GLU A 1 215 ? -12.193 7.933 -9.860 1.00 90.56 215 GLU A CA 1
ATOM 1666 C C . GLU A 1 215 ? -11.294 7.183 -8.869 1.00 90.56 215 GLU A C 1
ATOM 1668 O O . GLU A 1 215 ? -10.949 6.023 -9.112 1.00 90.56 215 GLU A O 1
ATOM 1673 N N . TRP A 1 216 ? -10.974 7.791 -7.718 1.00 92.62 216 TRP A N 1
ATOM 1674 C CA . TRP A 1 216 ? -10.252 7.094 -6.651 1.00 92.62 216 TRP A CA 1
ATOM 1675 C C . TRP A 1 216 ? -11.059 5.927 -6.112 1.00 92.62 216 TRP A C 1
ATOM 1677 O O . TRP A 1 216 ? -10.517 4.833 -5.959 1.00 92.62 216 TRP A O 1
ATOM 1687 N N . HIS A 1 217 ? -12.353 6.141 -5.871 1.00 93.00 217 HIS A N 1
ATOM 1688 C CA . HIS A 1 217 ? -13.251 5.082 -5.429 1.00 93.00 217 HIS A CA 1
ATOM 1689 C C . HIS A 1 217 ? -13.180 3.858 -6.360 1.00 93.00 217 HIS A C 1
ATOM 1691 O O . HIS A 1 217 ? -12.957 2.740 -5.892 1.00 93.00 217 HIS A O 1
ATOM 1697 N N . ASP A 1 218 ? -13.285 4.057 -7.676 1.00 93.62 218 ASP A N 1
ATOM 1698 C CA . ASP A 1 218 ? -13.259 2.961 -8.651 1.00 93.62 218 ASP A CA 1
ATOM 1699 C C . ASP A 1 218 ? -11.890 2.266 -8.734 1.00 93.62 218 ASP A C 1
ATOM 1701 O O . ASP A 1 218 ? -11.823 1.032 -8.788 1.00 93.62 218 ASP A O 1
ATOM 1705 N N . VAL A 1 219 ? -10.794 3.032 -8.707 1.00 95.25 219 VAL A N 1
ATOM 1706 C CA . VAL A 1 219 ? -9.419 2.502 -8.702 1.00 95.25 219 VAL A CA 1
ATOM 1707 C C . VAL A 1 219 ? -9.162 1.647 -7.461 1.00 95.25 219 VAL A C 1
ATOM 1709 O O . VAL A 1 219 ? -8.653 0.521 -7.565 1.00 95.25 219 VAL A O 1
ATOM 1712 N N . ILE A 1 220 ? -9.539 2.154 -6.287 1.00 97.00 220 ILE A N 1
ATOM 1713 C CA . ILE A 1 220 ? -9.333 1.469 -5.012 1.00 97.00 220 ILE A CA 1
ATOM 1714 C C . ILE A 1 220 ? -10.206 0.220 -4.941 1.00 97.00 220 ILE A C 1
ATOM 1716 O O . ILE A 1 220 ? -9.691 -0.870 -4.682 1.00 97.00 220 ILE A O 1
ATOM 1720 N N . ARG A 1 221 ? -11.502 0.338 -5.254 1.00 96.44 221 ARG A N 1
ATOM 1721 C CA . ARG A 1 221 ? -12.436 -0.792 -5.237 1.00 96.44 221 ARG A CA 1
ATOM 1722 C C . ARG A 1 221 ? -11.963 -1.933 -6.130 1.00 96.44 221 ARG A C 1
ATOM 1724 O O . ARG A 1 221 ? -11.997 -3.082 -5.699 1.00 96.44 221 ARG A O 1
ATOM 1731 N N . ARG A 1 222 ? -11.516 -1.648 -7.358 1.00 97.00 222 ARG A N 1
ATOM 1732 C CA . ARG A 1 222 ? -11.012 -2.677 -8.289 1.00 97.00 222 ARG A CA 1
ATOM 1733 C C . ARG A 1 222 ? -9.767 -3.377 -7.761 1.00 97.00 222 ARG A C 1
ATOM 1735 O O . ARG A 1 222 ? -9.698 -4.606 -7.792 1.00 97.00 222 ARG A O 1
ATOM 1742 N N . SER A 1 223 ? -8.823 -2.606 -7.228 1.00 97.56 223 SER A N 1
ATOM 1743 C CA . SER A 1 223 ? -7.595 -3.143 -6.631 1.00 97.56 223 SER A CA 1
ATOM 1744 C C . SER A 1 223 ? -7.918 -4.068 -5.452 1.00 97.56 223 SER A C 1
ATOM 1746 O O . SER A 1 223 ? -7.472 -5.219 -5.408 1.00 97.56 223 SER A O 1
ATOM 1748 N N . VAL A 1 224 ? -8.796 -3.612 -4.554 1.00 97.56 224 VAL A N 1
ATOM 1749 C CA . VAL A 1 224 ? -9.268 -4.390 -3.405 1.00 97.56 224 VAL A CA 1
ATOM 1750 C C . VAL A 1 224 ? -10.050 -5.625 -3.841 1.00 97.56 224 VAL A C 1
ATOM 1752 O O . VAL A 1 224 ? -9.831 -6.698 -3.288 1.00 97.56 224 VAL A O 1
ATOM 1755 N N . ALA A 1 225 ? -10.921 -5.523 -4.846 1.00 97.25 225 ALA A N 1
ATOM 1756 C CA . ALA A 1 225 ? -11.700 -6.652 -5.343 1.00 97.25 225 ALA A CA 1
ATOM 1757 C C . ALA A 1 225 ? -10.806 -7.764 -5.898 1.00 97.25 225 ALA A C 1
ATOM 1759 O O . ALA A 1 225 ? -11.010 -8.940 -5.579 1.00 97.25 225 ALA A O 1
ATOM 1760 N N . PHE A 1 226 ? -9.772 -7.403 -6.664 1.00 96.25 226 PHE A N 1
ATOM 1761 C CA . PHE A 1 226 ? -8.771 -8.362 -7.115 1.00 96.25 226 PHE A CA 1
ATOM 1762 C C . PHE A 1 226 ? -8.079 -9.032 -5.921 1.00 96.25 226 PHE A C 1
ATOM 1764 O O . PHE A 1 226 ? -8.105 -10.263 -5.814 1.00 96.25 226 PHE A O 1
ATOM 1771 N N . LYS A 1 227 ? -7.538 -8.248 -4.981 1.00 96.25 227 LYS A N 1
ATOM 1772 C CA . LYS A 1 227 ? -6.842 -8.781 -3.803 1.00 96.25 227 LYS A CA 1
ATOM 1773 C C . LYS A 1 227 ? -7.740 -9.683 -2.953 1.00 96.25 227 LYS A C 1
ATOM 1775 O O . LYS A 1 227 ? -7.341 -10.798 -2.617 1.00 96.25 227 LYS A O 1
ATOM 1780 N N . ALA A 1 228 ? -8.961 -9.249 -2.658 1.00 95.44 228 ALA A N 1
ATOM 1781 C CA . ALA A 1 228 ? -9.953 -10.010 -1.908 1.00 95.44 228 ALA A CA 1
ATOM 1782 C C . ALA A 1 228 ? -10.287 -11.343 -2.591 1.00 95.44 228 ALA A C 1
ATOM 1784 O O . ALA A 1 228 ? -10.336 -12.373 -1.921 1.00 95.44 228 ALA A O 1
ATOM 1785 N N . SER A 1 229 ? -10.429 -11.358 -3.923 1.00 95.12 229 SER A N 1
ATOM 1786 C CA . SER A 1 229 ? -10.698 -12.589 -4.681 1.00 95.12 229 SER A CA 1
ATOM 1787 C C . SER A 1 229 ? -9.576 -13.628 -4.562 1.00 95.12 229 SER A C 1
ATOM 1789 O O . SER A 1 229 ? -9.831 -14.833 -4.613 1.00 95.12 229 SER A O 1
ATOM 1791 N N . ILE A 1 230 ? -8.332 -13.170 -4.397 1.00 94.75 230 ILE A N 1
ATOM 1792 C CA . ILE A 1 230 ? -7.158 -14.023 -4.224 1.00 94.75 230 ILE A CA 1
ATOM 1793 C C . ILE A 1 230 ? -7.029 -14.479 -2.766 1.00 94.75 230 ILE A C 1
ATOM 1795 O O . ILE A 1 230 ? -6.823 -15.665 -2.515 1.00 94.75 230 ILE A O 1
ATOM 1799 N N . VAL A 1 231 ? -7.219 -13.572 -1.804 1.00 93.31 231 VAL A N 1
ATOM 1800 C CA . VAL A 1 231 ? -7.218 -13.883 -0.363 1.00 93.31 231 VAL A CA 1
ATOM 1801 C C . VAL A 1 231 ? -8.298 -14.907 -0.014 1.00 93.31 231 VAL A C 1
ATOM 1803 O O . VAL A 1 231 ? -8.023 -15.840 0.733 1.00 93.31 231 VAL A O 1
ATOM 1806 N N . ALA A 1 232 ? -9.496 -14.782 -0.590 1.00 93.31 232 ALA A N 1
ATOM 1807 C CA . ALA A 1 232 ? -10.591 -15.730 -0.390 1.00 93.31 232 ALA A CA 1
ATOM 1808 C C . ALA A 1 232 ? -10.240 -17.158 -0.846 1.00 93.31 232 ALA A C 1
ATOM 1810 O O . ALA A 1 232 ? -10.722 -18.132 -0.273 1.00 93.31 232 ALA A O 1
ATOM 1811 N N . LYS A 1 233 ? -9.387 -17.294 -1.870 1.00 93.31 233 LYS A N 1
ATOM 1812 C CA . LYS A 1 233 ? -8.926 -18.596 -2.378 1.00 93.31 233 LYS A CA 1
ATOM 1813 C C . LYS A 1 233 ? -7.767 -19.168 -1.561 1.00 93.31 233 LYS A C 1
ATOM 1815 O O . LYS A 1 233 ? -7.610 -20.384 -1.512 1.00 93.31 233 LYS A O 1
ATOM 1820 N N . ASP A 1 234 ? -6.943 -18.314 -0.958 1.00 90.88 234 ASP A N 1
ATOM 1821 C CA . ASP A 1 234 ? -5.741 -18.716 -0.225 1.00 90.88 234 ASP A CA 1
ATOM 1822 C C . ASP A 1 234 ? -5.369 -17.694 0.859 1.00 90.88 234 ASP A C 1
ATOM 1824 O O . ASP A 1 234 ? -4.508 -16.831 0.683 1.00 90.88 234 ASP A O 1
ATOM 1828 N N . GLU A 1 235 ? -6.012 -17.817 2.020 1.00 88.19 235 GLU A N 1
ATOM 1829 C CA . GLU A 1 235 ? -5.831 -16.905 3.153 1.00 88.19 235 GLU A CA 1
ATOM 1830 C C . GLU A 1 235 ? -4.385 -16.889 3.671 1.00 88.19 235 GLU A C 1
ATOM 1832 O O . GLU A 1 235 ? -3.889 -15.843 4.073 1.00 88.19 235 GLU A O 1
ATOM 1837 N N . ARG A 1 236 ? -3.681 -18.025 3.665 1.00 86.44 236 ARG A N 1
ATOM 1838 C CA . ARG A 1 236 ? -2.368 -18.166 4.325 1.00 86.44 236 ARG A CA 1
ATOM 1839 C C . ARG A 1 236 ? -1.180 -18.150 3.367 1.00 86.44 236 ARG A C 1
ATOM 1841 O O . ARG A 1 236 ? -0.073 -18.482 3.775 1.00 86.44 236 ARG A O 1
ATOM 1848 N N . GLU A 1 237 ? -1.398 -17.769 2.111 1.00 85.62 237 GLU A N 1
ATOM 1849 C CA . GLU A 1 237 ? -0.351 -17.696 1.083 1.00 85.62 237 GLU A CA 1
ATOM 1850 C C . GLU A 1 237 ? 0.413 -19.006 0.866 1.00 85.62 237 GLU A C 1
ATOM 1852 O O . GLU A 1 237 ? 1.637 -19.060 0.724 1.00 85.62 237 GLU A O 1
ATOM 1857 N N . SER A 1 238 ? -0.337 -20.102 0.834 1.00 82.75 238 SER A N 1
ATOM 1858 C CA . SER A 1 238 ? 0.212 -21.439 0.604 1.00 82.75 238 SER A CA 1
ATOM 1859 C C . SER A 1 238 ? 0.358 -21.770 -0.886 1.00 82.75 238 SER A C 1
ATOM 1861 O O . SER A 1 238 ? 1.086 -22.697 -1.234 1.00 82.75 238 SER A O 1
ATOM 1863 N N . SER A 1 239 ? -0.329 -21.038 -1.768 1.00 88.12 239 SER A N 1
ATOM 1864 C CA . SER A 1 239 ? -0.434 -21.321 -3.201 1.00 88.12 239 SER A CA 1
ATOM 1865 C C . SER A 1 239 ? -0.698 -20.050 -4.034 1.00 88.12 239 SER A C 1
ATOM 1867 O O . SER A 1 239 ? 0.214 -19.257 -4.262 1.00 88.12 239 SER A O 1
ATOM 1869 N N . ILE A 1 240 ? -1.933 -19.853 -4.510 1.00 88.44 240 ILE A N 1
ATOM 1870 C CA . ILE A 1 240 ? -2.326 -18.845 -5.498 1.00 88.44 240 ILE A CA 1
ATOM 1871 C C . ILE A 1 240 ? -2.144 -17.409 -5.001 1.00 88.44 240 ILE A C 1
ATOM 1873 O O . ILE A 1 240 ? -1.917 -16.516 -5.817 1.00 88.44 240 ILE A O 1
ATOM 1877 N N . ARG A 1 241 ? -2.163 -17.163 -3.681 1.00 90.75 241 ARG A N 1
ATOM 1878 C CA . ARG A 1 241 ? -1.960 -15.810 -3.138 1.00 90.75 241 ARG A CA 1
ATOM 1879 C C . ARG A 1 241 ? -0.564 -15.258 -3.411 1.00 90.75 241 ARG A C 1
ATOM 1881 O O . ARG A 1 241 ? -0.410 -14.041 -3.463 1.00 90.75 241 ARG A O 1
ATOM 1888 N N . ARG A 1 242 ? 0.404 -16.116 -3.756 1.00 92.00 242 ARG A N 1
ATOM 1889 C CA . ARG A 1 242 ? 1.724 -15.693 -4.246 1.00 92.00 242 ARG A CA 1
ATOM 1890 C C . ARG A 1 242 ? 1.659 -14.851 -5.520 1.00 92.00 242 ARG A C 1
ATOM 1892 O O . ARG A 1 242 ? 2.604 -14.120 -5.763 1.00 92.00 242 ARG A O 1
ATOM 1899 N N . ILE A 1 243 ? 0.568 -14.875 -6.299 1.00 93.94 243 ILE A N 1
ATOM 1900 C CA . ILE A 1 243 ? 0.390 -13.961 -7.447 1.00 93.94 243 ILE A CA 1
ATOM 1901 C C . ILE A 1 243 ? 0.490 -12.489 -7.017 1.00 93.94 243 ILE A C 1
ATOM 1903 O O . ILE A 1 243 ? 0.993 -11.663 -7.776 1.00 93.94 243 ILE A O 1
ATOM 1907 N N . LEU A 1 244 ? 0.074 -12.163 -5.789 1.00 93.88 244 LEU A N 1
ATOM 1908 C CA . LEU A 1 244 ? 0.167 -10.806 -5.243 1.00 93.88 244 LEU A CA 1
ATOM 1909 C C . LEU A 1 244 ? 1.611 -10.359 -4.968 1.00 93.88 244 LEU A C 1
ATOM 1911 O O . LEU A 1 244 ? 1.826 -9.171 -4.744 1.00 93.88 244 LEU A O 1
ATOM 1915 N N . ASN A 1 245 ? 2.578 -11.282 -5.031 1.00 94.44 245 ASN A N 1
ATOM 1916 C CA . ASN A 1 245 ? 4.007 -11.007 -4.889 1.00 94.44 245 ASN A CA 1
ATOM 1917 C C . ASN A 1 245 ? 4.660 -10.631 -6.233 1.00 94.44 245 ASN A C 1
ATOM 1919 O O . ASN A 1 245 ? 5.886 -10.633 -6.336 1.00 94.44 245 ASN A O 1
ATOM 1923 N N . LEU A 1 246 ? 3.873 -10.327 -7.275 1.00 97.06 246 LEU A N 1
ATOM 1924 C CA . LEU A 1 246 ? 4.401 -9.775 -8.523 1.00 97.06 246 LEU A CA 1
ATOM 1925 C C . LEU A 1 246 ? 5.162 -8.477 -8.210 1.00 97.06 246 LEU A C 1
ATOM 1927 O O . LEU A 1 246 ? 4.635 -7.591 -7.537 1.00 97.06 246 LEU A O 1
ATOM 1931 N N . GLY A 1 247 ? 6.407 -8.387 -8.662 1.00 96.56 247 GLY A N 1
ATOM 1932 C CA . GLY A 1 247 ? 7.320 -7.283 -8.374 1.00 96.56 247 GLY A CA 1
ATOM 1933 C C . GLY A 1 247 ? 7.955 -7.317 -6.979 1.00 96.56 247 GLY A C 1
ATOM 1934 O O . GLY A 1 247 ? 8.793 -6.473 -6.682 1.00 96.56 247 GLY A O 1
ATOM 1935 N N . HIS A 1 248 ? 7.599 -8.262 -6.106 1.00 94.44 248 HIS A N 1
ATOM 1936 C CA . HIS A 1 248 ? 8.070 -8.267 -4.716 1.00 94.44 248 HIS A CA 1
ATOM 1937 C C . HIS A 1 248 ? 9.353 -9.079 -4.511 1.00 94.44 248 HIS A C 1
ATOM 1939 O O . HIS A 1 248 ? 10.072 -8.835 -3.548 1.00 94.44 248 HIS A O 1
ATOM 1945 N N . THR A 1 249 ? 9.684 -10.029 -5.388 1.00 92.19 249 THR A N 1
ATOM 1946 C CA . THR A 1 249 ? 10.889 -10.857 -5.206 1.00 92.19 249 THR A CA 1
ATOM 1947 C C . THR A 1 249 ? 12.147 -10.023 -5.409 1.00 92.19 249 THR A C 1
ATOM 1949 O O . THR A 1 249 ? 13.057 -10.049 -4.580 1.00 92.19 249 THR A O 1
ATOM 1952 N N . ILE A 1 250 ? 12.194 -9.260 -6.501 1.00 94.19 250 ILE A N 1
ATOM 1953 C CA . ILE A 1 250 ? 13.284 -8.316 -6.763 1.00 94.19 250 ILE A CA 1
ATOM 1954 C C . ILE A 1 250 ? 13.044 -7.004 -6.012 1.00 94.19 250 ILE A C 1
ATOM 1956 O O . ILE A 1 250 ? 14.003 -6.424 -5.508 1.00 94.19 250 ILE A O 1
ATOM 1960 N N . GLY A 1 251 ? 11.787 -6.571 -5.860 1.00 94.31 251 GLY A N 1
ATOM 1961 C CA . GLY A 1 251 ? 11.444 -5.365 -5.101 1.00 94.31 251 GLY A CA 1
ATOM 1962 C C . GLY A 1 251 ? 11.946 -5.413 -3.657 1.00 94.31 251 GLY A C 1
ATOM 1963 O O . GLY A 1 251 ? 12.697 -4.534 -3.248 1.00 94.31 251 GLY A O 1
ATOM 1964 N N . HIS A 1 252 ? 11.659 -6.480 -2.903 1.00 90.81 252 HIS A N 1
ATOM 1965 C CA . HIS A 1 252 ? 12.189 -6.621 -1.541 1.00 90.81 252 HIS A CA 1
ATOM 1966 C C . HIS A 1 252 ? 13.723 -6.681 -1.510 1.00 90.81 252 HIS A C 1
ATOM 1968 O O . HIS A 1 252 ? 14.338 -6.146 -0.592 1.00 90.81 252 HIS A O 1
ATOM 1974 N N . ALA A 1 253 ? 14.361 -7.293 -2.513 1.00 89.88 253 ALA A N 1
ATOM 1975 C CA . ALA A 1 253 ? 15.820 -7.338 -2.593 1.00 89.88 253 ALA A CA 1
ATOM 1976 C C . ALA A 1 253 ? 16.441 -5.946 -2.819 1.00 89.88 253 ALA A C 1
ATOM 1978 O O . ALA A 1 253 ? 17.494 -5.646 -2.250 1.00 89.88 253 ALA A O 1
ATOM 1979 N N . LEU A 1 254 ? 15.794 -5.098 -3.626 1.00 91.44 254 LEU A N 1
ATOM 1980 C CA . LEU A 1 254 ? 16.168 -3.696 -3.828 1.00 91.44 254 LEU A CA 1
ATOM 1981 C C . LEU A 1 254 ? 15.963 -2.879 -2.551 1.00 91.44 254 LEU A C 1
ATOM 1983 O O . LEU A 1 254 ? 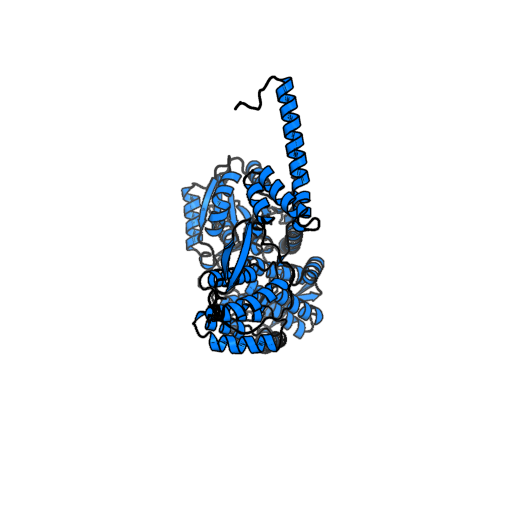16.884 -2.189 -2.126 1.00 91.44 254 LEU A O 1
ATOM 1987 N N . GLU A 1 255 ? 14.804 -3.022 -1.908 1.00 88.38 255 GLU A N 1
ATOM 1988 C CA . GLU A 1 255 ? 14.472 -2.324 -0.664 1.00 88.38 255 GLU A CA 1
ATOM 1989 C C . GLU A 1 255 ? 15.437 -2.679 0.478 1.00 88.38 255 GLU A C 1
ATOM 1991 O O . GLU A 1 255 ? 15.936 -1.808 1.188 1.00 88.38 255 GLU A O 1
ATOM 1996 N N . GLN A 1 256 ? 15.759 -3.967 0.631 1.00 85.19 256 GLN A N 1
ATOM 1997 C CA . GLN A 1 256 ? 16.753 -4.423 1.600 1.00 85.19 256 GLN A CA 1
ATOM 1998 C C . GLN A 1 256 ? 18.149 -3.878 1.264 1.00 85.19 256 GLN A C 1
ATOM 2000 O O . GLN A 1 256 ? 18.890 -3.483 2.163 1.00 85.19 256 GLN A O 1
ATOM 2005 N N . SER A 1 257 ? 18.516 -3.847 -0.021 1.00 87.12 257 SER A N 1
ATOM 2006 C CA . SER A 1 257 ? 19.836 -3.378 -0.464 1.00 87.12 257 SER A CA 1
ATOM 2007 C C . SER A 1 257 ? 20.023 -1.867 -0.323 1.00 87.12 257 SER A C 1
ATOM 2009 O O . SER A 1 257 ? 21.161 -1.428 -0.189 1.00 87.12 257 SER A O 1
ATOM 2011 N N . SER A 1 258 ? 18.947 -1.072 -0.334 1.00 84.19 258 SER A N 1
ATOM 2012 C CA . SER A 1 258 ? 19.015 0.377 -0.098 1.00 84.19 258 SER A CA 1
ATOM 2013 C C . SER A 1 258 ? 19.157 0.767 1.369 1.00 84.19 258 SER A C 1
ATOM 2015 O O . SER A 1 258 ? 19.400 1.934 1.662 1.00 84.19 258 SER A O 1
ATOM 2017 N N . GLY A 1 259 ? 19.000 -0.189 2.287 1.00 78.44 259 GLY A N 1
ATOM 2018 C CA . GLY A 1 259 ? 18.712 0.106 3.683 1.00 78.44 259 GLY A CA 1
ATOM 2019 C C . GLY A 1 259 ? 17.231 0.440 3.864 1.00 78.44 259 GLY A C 1
ATOM 2020 O O . GLY A 1 259 ? 16.602 1.087 3.018 1.00 78.44 259 GLY A O 1
ATOM 2021 N N . TYR A 1 260 ? 16.653 -0.043 4.963 1.00 68.31 260 TYR A N 1
ATOM 2022 C CA . TYR A 1 260 ? 15.241 0.172 5.251 1.00 68.31 260 TYR A CA 1
ATOM 2023 C C . TYR A 1 260 ? 14.945 1.663 5.443 1.00 68.31 260 TYR A C 1
ATOM 2025 O O . TYR A 1 260 ? 15.678 2.355 6.140 1.00 68.31 260 TYR A O 1
ATOM 2033 N N . GLY A 1 261 ? 13.879 2.146 4.799 1.00 68.44 261 GLY A N 1
ATOM 2034 C CA . GLY A 1 261 ? 13.447 3.545 4.860 1.00 68.44 261 GLY A CA 1
ATOM 2035 C C . GLY A 1 261 ? 13.998 4.445 3.747 1.00 68.44 261 GLY A C 1
ATOM 2036 O O . GLY A 1 261 ? 13.411 5.493 3.489 1.00 68.44 261 GLY A O 1
ATOM 2037 N N . ALA A 1 262 ? 15.059 4.039 3.036 1.00 81.56 262 ALA A N 1
ATOM 2038 C CA . ALA A 1 262 ? 15.600 4.824 1.922 1.00 81.56 262 ALA A CA 1
ATOM 2039 C C . ALA A 1 262 ? 14.644 4.832 0.713 1.00 81.56 262 ALA A C 1
ATOM 2041 O O . ALA A 1 262 ? 14.241 5.896 0.228 1.00 81.56 262 ALA A O 1
ATOM 2042 N N . LEU A 1 263 ? 14.239 3.639 0.268 1.00 86.62 263 LEU A N 1
ATOM 2043 C CA . LEU A 1 263 ? 13.146 3.442 -0.681 1.00 86.62 263 LEU A CA 1
ATOM 2044 C C . LEU A 1 263 ? 11.840 3.205 0.081 1.00 86.62 263 LEU A C 1
ATOM 2046 O O . LEU A 1 263 ? 11.806 2.447 1.052 1.00 86.62 263 LEU A O 1
ATOM 2050 N N . LEU A 1 264 ? 10.754 3.820 -0.386 1.00 90.69 264 LEU A N 1
ATOM 2051 C CA . LEU A 1 264 ? 9.414 3.406 0.016 1.00 90.69 264 LEU A CA 1
ATOM 2052 C C . LEU A 1 264 ? 9.095 2.046 -0.617 1.00 90.69 264 LEU A C 1
ATOM 2054 O O . LEU A 1 264 ? 9.496 1.778 -1.751 1.00 90.69 264 LEU A O 1
ATOM 2058 N N . HIS A 1 265 ? 8.286 1.232 0.066 1.00 92.25 265 HIS A N 1
ATOM 2059 C CA . HIS A 1 265 ? 7.854 -0.088 -0.421 1.00 92.25 265 HIS A CA 1
ATOM 2060 C C . HIS A 1 265 ? 7.349 -0.041 -1.870 1.00 92.25 265 HIS A C 1
ATOM 2062 O O . HIS A 1 265 ? 7.802 -0.798 -2.722 1.00 92.25 265 HIS A O 1
ATOM 2068 N N . GLY A 1 266 ? 6.478 0.920 -2.191 1.00 95.12 266 GLY A N 1
ATOM 2069 C CA . GLY A 1 266 ? 5.950 1.089 -3.546 1.00 95.12 266 GLY A CA 1
ATOM 2070 C C . GLY A 1 266 ? 6.999 1.464 -4.602 1.00 95.12 266 GLY A C 1
ATOM 2071 O O . GLY A 1 266 ? 6.892 1.036 -5.747 1.00 95.12 266 GLY A O 1
ATOM 2072 N N . GLU A 1 267 ? 8.042 2.216 -4.237 1.00 95.44 267 GLU A N 1
ATOM 2073 C CA . GLU A 1 267 ? 9.153 2.531 -5.149 1.00 95.44 267 GLU A CA 1
ATOM 2074 C C . GLU A 1 267 ? 9.940 1.257 -5.484 1.00 95.44 267 GLU A C 1
ATOM 2076 O O . GLU A 1 267 ? 10.235 0.987 -6.651 1.00 95.44 267 GLU A O 1
ATOM 2081 N N . ALA A 1 268 ? 10.204 0.430 -4.471 1.00 95.50 268 ALA A N 1
ATOM 2082 C CA . ALA A 1 268 ? 10.858 -0.857 -4.641 1.00 95.50 268 ALA A CA 1
ATOM 2083 C C . ALA A 1 268 ? 9.997 -1.848 -5.447 1.00 95.50 268 ALA A C 1
ATOM 2085 O O . ALA A 1 268 ? 10.514 -2.521 -6.340 1.00 95.50 268 ALA A O 1
ATOM 2086 N N . VAL A 1 269 ? 8.682 -1.901 -5.202 1.00 97.50 269 VAL A N 1
ATOM 2087 C CA . VAL A 1 269 ? 7.738 -2.712 -5.992 1.00 97.50 269 VAL A CA 1
ATOM 2088 C C . VAL A 1 269 ? 7.694 -2.247 -7.447 1.00 97.50 269 VAL A C 1
ATOM 2090 O O . VAL A 1 269 ? 7.706 -3.092 -8.336 1.00 97.50 269 VAL A O 1
ATOM 2093 N N . ALA A 1 270 ? 7.708 -0.942 -7.735 1.00 98.12 270 ALA A N 1
ATOM 2094 C CA . ALA A 1 270 ? 7.744 -0.436 -9.111 1.00 98.12 270 ALA A CA 1
ATOM 2095 C C . ALA A 1 270 ? 9.007 -0.884 -9.870 1.00 98.12 270 ALA A C 1
ATOM 2097 O O . ALA A 1 270 ? 8.915 -1.365 -11.004 1.00 98.12 270 ALA A O 1
ATOM 2098 N N . MET A 1 271 ? 10.182 -0.795 -9.238 1.00 98.00 271 MET A N 1
ATOM 2099 C CA . MET A 1 271 ? 11.422 -1.332 -9.810 1.00 98.00 271 MET A CA 1
ATOM 2100 C C . MET A 1 271 ? 11.341 -2.854 -9.980 1.00 98.00 271 MET A C 1
ATOM 2102 O O . MET A 1 271 ? 11.675 -3.387 -11.037 1.00 98.00 271 MET A O 1
ATOM 2106 N N . GLY A 1 272 ? 10.838 -3.563 -8.969 1.00 98.00 272 GLY A N 1
ATOM 2107 C CA . GLY A 1 272 ? 10.657 -5.007 -9.022 1.00 98.00 272 GLY A CA 1
ATOM 2108 C C . GLY A 1 272 ? 9.711 -5.448 -10.141 1.00 98.00 272 GLY A C 1
ATOM 2109 O O . GLY A 1 272 ? 10.023 -6.406 -10.844 1.00 98.00 272 GLY A O 1
ATOM 2110 N N . LEU A 1 273 ? 8.614 -4.721 -10.386 1.00 98.62 273 LEU A N 1
ATOM 2111 C CA . LEU A 1 273 ? 7.717 -4.949 -11.523 1.00 98.62 273 LEU A CA 1
ATOM 2112 C C . LEU A 1 273 ? 8.483 -4.856 -12.843 1.00 98.62 273 LEU A C 1
ATOM 2114 O O . LEU A 1 273 ? 8.374 -5.758 -13.671 1.00 98.62 273 LEU A O 1
ATOM 2118 N N . ALA A 1 274 ? 9.291 -3.809 -13.028 1.00 98.38 274 ALA A N 1
ATOM 2119 C CA . ALA A 1 274 ? 10.080 -3.631 -14.244 1.00 98.38 274 ALA A CA 1
ATOM 2120 C C . ALA A 1 274 ? 11.077 -4.784 -14.464 1.00 98.38 274 ALA A C 1
ATOM 2122 O O . ALA A 1 274 ? 11.171 -5.332 -15.566 1.00 98.38 274 ALA A O 1
ATOM 2123 N N . TRP A 1 275 ? 11.792 -5.191 -13.413 1.00 98.38 275 TRP A N 1
ATOM 2124 C CA . TRP A 1 275 ? 12.787 -6.261 -13.488 1.00 98.38 275 TRP A CA 1
ATOM 2125 C C . TRP A 1 275 ? 12.160 -7.641 -13.709 1.00 98.38 275 TRP A C 1
ATOM 2127 O O . TRP A 1 275 ? 12.623 -8.402 -14.561 1.00 98.38 275 TRP A O 1
ATOM 2137 N N . GLU A 1 276 ? 11.108 -7.978 -12.962 1.00 98.12 276 GLU A N 1
ATOM 2138 C CA . GLU A 1 276 ? 10.454 -9.288 -13.038 1.00 98.12 276 GLU A CA 1
ATOM 2139 C C . GLU A 1 276 ? 9.692 -9.469 -14.355 1.00 98.12 276 GLU A C 1
ATOM 2141 O O . GLU A 1 276 ? 9.731 -10.552 -14.945 1.00 98.12 276 GLU A O 1
ATOM 2146 N N . VAL A 1 277 ? 9.068 -8.409 -14.877 1.00 98.38 277 VAL A N 1
ATOM 2147 C CA . VAL A 1 277 ? 8.420 -8.438 -16.196 1.00 98.38 277 VAL A CA 1
ATOM 2148 C C . VAL A 1 277 ? 9.447 -8.586 -17.314 1.00 98.38 277 VAL A C 1
ATOM 2150 O O . VAL A 1 277 ? 9.234 -9.396 -18.216 1.00 98.38 277 VAL A O 1
ATOM 2153 N N . MET A 1 278 ? 10.598 -7.912 -17.225 1.00 98.25 278 MET A N 1
ATOM 2154 C CA . MET A 1 278 ? 11.680 -8.110 -18.193 1.00 98.25 278 MET A CA 1
ATOM 2155 C C . MET A 1 278 ? 12.247 -9.534 -18.147 1.00 98.25 278 MET A C 1
ATOM 2157 O O . MET A 1 278 ? 12.487 -10.145 -19.192 1.00 98.25 278 MET A O 1
ATOM 2161 N N . PHE A 1 279 ? 12.436 -10.092 -16.948 1.00 98.19 279 PHE A N 1
ATOM 2162 C CA . PHE A 1 279 ? 12.829 -11.492 -16.786 1.00 98.19 279 PHE A CA 1
ATOM 2163 C C . PHE A 1 279 ? 11.801 -12.434 -17.429 1.00 98.19 279 PHE A C 1
ATOM 2165 O O . PHE A 1 279 ? 12.160 -13.293 -18.232 1.00 98.19 279 PHE A O 1
ATOM 2172 N N . SER A 1 280 ? 10.515 -12.229 -17.146 1.00 97.81 280 SER A N 1
ATOM 2173 C CA . SER A 1 280 ? 9.416 -13.011 -17.716 1.00 97.81 280 SER A CA 1
ATOM 2174 C C . SER A 1 280 ? 9.340 -12.908 -19.249 1.00 97.81 280 SER A C 1
ATOM 2176 O O . SER A 1 280 ? 9.142 -13.915 -19.936 1.00 97.81 280 SER A O 1
ATOM 2178 N N . ARG A 1 281 ? 9.578 -11.723 -19.825 1.00 98.00 281 ARG A N 1
ATOM 2179 C CA . ARG A 1 281 ? 9.657 -11.530 -21.282 1.00 98.00 281 ARG A CA 1
ATOM 2180 C C . ARG A 1 281 ? 10.830 -12.283 -21.895 1.00 98.00 281 ARG A C 1
ATOM 2182 O O . ARG A 1 281 ? 10.677 -12.899 -22.947 1.00 98.00 281 ARG A O 1
ATOM 2189 N N . ARG A 1 282 ? 11.999 -12.287 -21.248 1.00 97.06 282 ARG A N 1
ATOM 2190 C CA . ARG A 1 282 ? 13.170 -13.060 -21.707 1.00 97.06 282 ARG A CA 1
ATOM 2191 C C . ARG A 1 282 ? 12.934 -14.565 -21.735 1.00 97.06 282 ARG A C 1
ATOM 2193 O O . ARG A 1 282 ? 13.532 -15.252 -22.557 1.00 97.06 282 ARG A O 1
ATOM 2200 N N . LEU A 1 283 ? 12.047 -15.064 -20.880 1.00 96.69 283 LEU A N 1
ATOM 2201 C CA . LEU A 1 283 ? 11.597 -16.455 -20.900 1.00 96.69 283 LEU A CA 1
ATOM 2202 C C . LEU A 1 283 ? 10.499 -16.727 -21.944 1.00 96.69 283 LEU A C 1
ATOM 2204 O O . LEU A 1 283 ? 10.031 -17.859 -22.044 1.00 96.69 283 LEU A O 1
ATOM 2208 N N . GLY A 1 284 ? 10.075 -15.715 -22.709 1.00 97.06 284 GLY A N 1
ATOM 2209 C CA . GLY A 1 284 ? 9.013 -15.825 -23.710 1.00 97.06 284 GLY A CA 1
ATOM 2210 C C . GLY A 1 284 ? 7.604 -15.920 -23.119 1.00 97.06 284 GLY A C 1
ATOM 2211 O O . GLY A 1 284 ? 6.702 -16.403 -23.796 1.00 97.06 284 GLY A O 1
ATOM 2212 N N . ILE A 1 285 ? 7.412 -15.513 -21.858 1.00 97.69 285 ILE A N 1
ATOM 2213 C CA . ILE A 1 285 ? 6.123 -15.628 -21.157 1.00 97.69 285 ILE A CA 1
ATOM 2214 C C . ILE A 1 285 ? 5.337 -14.323 -21.240 1.00 97.69 285 ILE A C 1
ATOM 2216 O O . ILE A 1 285 ? 4.156 -14.346 -21.577 1.00 97.69 285 ILE A O 1
ATOM 2220 N N . THR A 1 286 ? 5.982 -13.194 -20.941 1.00 98.31 286 THR A N 1
ATOM 2221 C CA . THR A 1 286 ? 5.335 -11.882 -21.052 1.00 98.31 286 THR A CA 1
ATOM 2222 C C . THR A 1 286 ? 5.484 -11.327 -22.467 1.00 98.31 286 THR A C 1
ATOM 2224 O O . THR A 1 286 ? 6.617 -11.254 -22.952 1.00 98.31 286 THR A O 1
ATOM 2227 N N . PRO A 1 287 ? 4.385 -10.910 -23.126 1.00 97.81 287 PRO A N 1
ATOM 2228 C CA . PRO A 1 287 ? 4.463 -10.281 -24.439 1.00 97.81 287 PRO A CA 1
ATOM 2229 C C . PRO A 1 287 ? 5.291 -8.979 -24.402 1.00 97.81 287 PRO A C 1
ATOM 2231 O O . PRO A 1 287 ? 5.142 -8.204 -23.448 1.00 97.81 287 PRO A O 1
ATOM 2234 N N . PRO A 1 288 ? 6.157 -8.710 -25.400 1.00 97.06 288 PRO A N 1
ATOM 2235 C CA . PRO A 1 288 ? 6.990 -7.503 -25.439 1.00 97.06 288 PRO A CA 1
ATOM 2236 C C . PRO A 1 288 ? 6.206 -6.192 -25.294 1.00 97.06 288 PRO A C 1
ATOM 2238 O O . PRO A 1 288 ? 6.630 -5.301 -24.564 1.00 97.06 288 PRO A O 1
ATOM 2241 N N . GLU A 1 289 ? 5.024 -6.101 -25.898 1.00 96.75 289 GLU A N 1
ATOM 2242 C CA . GLU A 1 289 ? 4.148 -4.929 -25.840 1.00 96.75 289 GLU A CA 1
ATOM 2243 C C . GLU A 1 289 ? 3.637 -4.628 -24.419 1.00 96.75 289 GLU A C 1
ATOM 2245 O O . GLU A 1 289 ? 3.402 -3.472 -24.064 1.00 96.75 289 GLU A O 1
ATOM 2250 N N . VAL A 1 290 ? 3.504 -5.657 -23.573 1.00 97.50 290 VAL A N 1
ATOM 2251 C CA . VAL A 1 290 ? 3.106 -5.500 -22.166 1.00 97.50 290 VAL A CA 1
ATOM 2252 C C . VAL A 1 290 ? 4.264 -4.937 -21.344 1.00 97.50 290 VAL A C 1
ATOM 2254 O O . VAL A 1 290 ? 4.050 -4.035 -20.534 1.00 97.50 290 VAL A O 1
ATOM 2257 N N . GLU A 1 291 ? 5.491 -5.423 -21.573 1.00 97.50 291 GLU A N 1
ATOM 2258 C CA . GLU A 1 291 ? 6.712 -4.868 -20.967 1.00 97.50 291 GLU A CA 1
ATOM 2259 C C . GLU A 1 291 ? 6.887 -3.396 -21.359 1.00 97.50 291 GLU A C 1
ATOM 2261 O O . GLU A 1 291 ? 7.071 -2.542 -20.492 1.00 97.50 291 GLU A O 1
ATOM 2266 N N . GLU A 1 292 ? 6.794 -3.084 -22.652 1.00 95.44 292 GLU A N 1
ATOM 2267 C CA . GLU A 1 292 ? 6.944 -1.720 -23.161 1.00 95.44 292 GLU A CA 1
ATOM 2268 C C . GLU A 1 292 ? 5.906 -0.774 -22.558 1.00 95.44 292 GLU A C 1
ATOM 2270 O O . GLU A 1 292 ? 6.265 0.299 -22.057 1.00 95.44 292 GLU A O 1
ATOM 2275 N N . ARG A 1 293 ? 4.629 -1.185 -22.520 1.00 96.69 293 ARG A N 1
ATOM 2276 C CA . ARG A 1 293 ? 3.578 -0.350 -21.931 1.00 96.69 293 ARG A CA 1
ATOM 2277 C C . ARG A 1 293 ? 3.765 -0.163 -20.428 1.00 96.69 293 ARG A C 1
ATOM 2279 O O . ARG A 1 293 ? 3.581 0.955 -19.955 1.00 96.69 293 ARG A O 1
ATOM 2286 N N . LEU A 1 294 ? 4.170 -1.198 -19.688 1.00 97.81 294 LEU A N 1
ATOM 2287 C CA . LEU A 1 294 ? 4.482 -1.078 -18.261 1.00 97.81 294 LEU A CA 1
ATOM 2288 C C . LEU A 1 294 ? 5.612 -0.083 -18.006 1.00 97.81 294 LEU A C 1
ATOM 2290 O O . LEU A 1 294 ? 5.495 0.767 -17.129 1.00 97.81 294 LEU A O 1
ATOM 2294 N N . PHE A 1 295 ? 6.694 -0.169 -18.776 1.00 96.06 295 PHE A N 1
ATOM 2295 C CA . PHE A 1 295 ? 7.846 0.714 -18.611 1.00 96.06 295 PHE A CA 1
ATOM 2296 C C . PHE A 1 295 ? 7.469 2.166 -18.900 1.00 96.06 295 PHE A C 1
ATOM 2298 O O . PHE A 1 295 ? 7.893 3.060 -18.169 1.00 96.06 295 PHE A O 1
ATOM 2305 N N . SER A 1 296 ? 6.657 2.397 -19.936 1.00 93.19 296 SER A N 1
ATOM 2306 C CA . SER A 1 296 ? 6.107 3.721 -20.241 1.00 93.19 296 SER A CA 1
ATOM 2307 C C . SER A 1 296 ? 5.250 4.235 -19.088 1.00 93.19 296 SER A C 1
ATOM 2309 O O . SER A 1 296 ? 5.527 5.304 -18.559 1.00 93.19 296 SER A O 1
ATOM 2311 N N . LEU A 1 297 ? 4.284 3.437 -18.624 1.00 94.88 297 LEU A N 1
ATOM 2312 C CA . LEU A 1 297 ? 3.366 3.808 -17.547 1.00 94.88 297 LEU A CA 1
ATOM 2313 C C . LEU A 1 297 ? 4.098 4.153 -16.242 1.00 94.88 297 LEU A C 1
ATOM 2315 O O . LEU A 1 297 ? 3.826 5.182 -15.631 1.00 94.88 297 LEU A O 1
ATOM 2319 N N . LEU A 1 298 ? 5.055 3.322 -15.819 1.00 95.69 298 LEU A N 1
ATOM 2320 C CA . LEU A 1 298 ? 5.822 3.575 -14.597 1.00 95.69 298 LEU A CA 1
ATOM 2321 C C . LEU A 1 298 ? 6.643 4.873 -14.702 1.00 95.69 298 LEU A C 1
ATOM 2323 O O . LEU A 1 298 ? 6.713 5.635 -13.738 1.00 95.69 298 LEU A O 1
ATOM 2327 N N . ARG A 1 299 ? 7.218 5.174 -15.872 1.00 89.69 299 ARG A N 1
ATOM 2328 C CA . ARG A 1 299 ? 7.935 6.440 -16.101 1.00 89.69 299 ARG A CA 1
ATOM 2329 C C . ARG A 1 299 ? 6.999 7.641 -16.160 1.00 89.69 299 ARG A C 1
ATOM 2331 O O . ARG A 1 299 ? 7.316 8.660 -15.560 1.00 89.69 299 ARG A O 1
ATOM 2338 N N . GLU A 1 300 ? 5.853 7.512 -16.828 1.00 87.00 300 GLU A N 1
ATOM 2339 C CA . GLU A 1 300 ? 4.779 8.518 -16.856 1.00 87.00 300 GLU A CA 1
ATOM 2340 C C . GLU A 1 300 ? 4.308 8.855 -15.426 1.00 87.00 300 GLU A C 1
ATOM 2342 O O . GLU A 1 300 ? 4.008 10.006 -15.118 1.00 87.00 300 GLU A O 1
ATOM 2347 N N . MET A 1 301 ? 4.329 7.873 -14.515 1.00 88.12 301 MET A N 1
ATOM 2348 C CA . MET A 1 301 ? 4.034 8.065 -13.089 1.00 88.12 301 MET A CA 1
ATOM 2349 C C . MET A 1 301 ? 5.204 8.645 -12.267 1.00 88.12 301 MET A C 1
ATOM 2351 O O . MET A 1 301 ? 5.053 9.019 -11.098 1.00 88.12 301 MET A O 1
ATOM 2355 N N . GLY A 1 302 ? 6.383 8.776 -12.874 1.00 88.19 302 GLY A N 1
ATOM 2356 C CA . GLY A 1 302 ? 7.588 9.321 -12.257 1.00 88.19 302 GLY A CA 1
ATOM 2357 C C . GLY A 1 302 ? 8.380 8.319 -11.417 1.00 88.19 302 GLY A C 1
ATOM 2358 O O . GLY A 1 302 ? 9.131 8.740 -10.539 1.00 88.19 302 GLY A O 1
ATOM 2359 N N . PHE A 1 303 ? 8.226 7.012 -11.647 1.00 92.25 303 PHE A N 1
ATOM 2360 C CA . PHE A 1 303 ? 9.065 6.004 -11.002 1.00 92.25 303 PHE A CA 1
ATOM 2361 C C . PHE A 1 303 ? 10.430 5.871 -11.680 1.00 92.25 303 PHE A C 1
ATOM 2363 O O . PHE A 1 303 ? 10.554 5.897 -12.907 1.00 92.25 303 PHE A O 1
ATOM 2370 N N . ALA A 1 304 ? 11.457 5.636 -10.865 1.00 90.94 304 ALA A N 1
ATOM 2371 C CA . ALA A 1 304 ? 12.702 5.050 -11.336 1.00 90.94 304 ALA A CA 1
ATOM 2372 C C . ALA A 1 304 ? 12.516 3.534 -11.524 1.00 90.94 304 ALA A C 1
ATOM 2374 O O . ALA A 1 304 ? 11.836 2.886 -10.732 1.00 90.94 304 ALA A O 1
ATOM 2375 N N . LEU A 1 305 ? 13.125 2.971 -12.571 1.00 94.81 305 LEU A N 1
ATOM 2376 C CA . LEU A 1 305 ? 13.051 1.530 -12.872 1.00 94.81 305 LEU A CA 1
ATOM 2377 C C . LEU A 1 305 ? 14.286 0.751 -12.381 1.00 94.81 305 LEU A C 1
ATOM 2379 O O . LEU A 1 305 ? 14.323 -0.474 -12.465 1.00 94.81 305 LEU A O 1
ATOM 2383 N N . ASP A 1 306 ? 15.304 1.463 -11.898 1.00 92.56 306 ASP A N 1
ATOM 2384 C CA . ASP A 1 306 ? 16.505 0.933 -11.251 1.00 92.56 306 ASP A CA 1
ATOM 2385 C C . ASP A 1 306 ? 17.116 2.011 -10.340 1.00 92.56 306 ASP A C 1
ATOM 2387 O O . ASP A 1 306 ? 16.851 3.204 -10.524 1.00 92.56 306 ASP A O 1
ATOM 2391 N N . ASP A 1 307 ? 17.982 1.593 -9.417 1.00 87.25 307 ASP A N 1
ATOM 2392 C CA . ASP A 1 307 ? 18.887 2.475 -8.688 1.00 87.25 307 ASP A CA 1
ATOM 2393 C C . ASP A 1 307 ? 20.355 2.134 -9.017 1.00 87.25 307 ASP A C 1
ATOM 2395 O O . ASP A 1 307 ? 20.881 1.143 -8.505 1.00 87.25 307 ASP A O 1
ATOM 2399 N N . P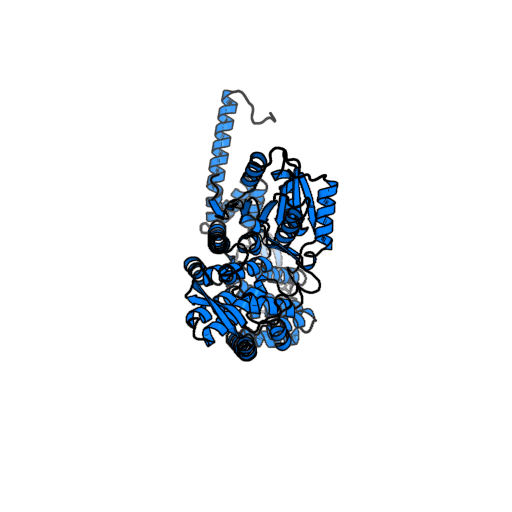RO A 1 308 ? 21.054 2.939 -9.843 1.00 79.62 308 PRO A N 1
ATOM 2400 C CA . PRO A 1 308 ? 22.462 2.722 -10.191 1.00 79.62 308 PRO A CA 1
ATOM 2401 C C . PRO A 1 308 ? 23.421 2.678 -8.992 1.00 79.62 308 PRO A C 1
ATOM 2403 O O . PRO A 1 308 ? 24.456 2.019 -9.077 1.00 79.62 308 PRO A O 1
ATOM 2406 N N . GLY A 1 309 ? 23.082 3.344 -7.881 1.00 80.31 309 GLY A N 1
ATOM 2407 C CA . GLY A 1 309 ? 23.908 3.390 -6.674 1.00 80.31 309 GLY A CA 1
ATOM 2408 C C . GLY A 1 309 ? 23.935 2.065 -5.910 1.00 80.31 309 GLY A C 1
ATOM 2409 O O . GLY A 1 309 ? 24.879 1.792 -5.169 1.00 80.31 309 GLY A O 1
ATOM 2410 N N . LEU A 1 310 ? 22.942 1.197 -6.123 1.00 84.50 310 LEU A N 1
ATOM 2411 C CA . LEU A 1 310 ? 22.898 -0.118 -5.491 1.00 84.50 310 LEU A CA 1
ATOM 2412 C C . LEU A 1 310 ? 23.839 -1.103 -6.179 1.00 84.50 310 LEU A C 1
ATOM 2414 O O . LEU A 1 310 ? 23.742 -1.358 -7.381 1.00 84.50 310 LEU A O 1
ATOM 2418 N N . ALA A 1 311 ? 24.717 -1.747 -5.413 1.00 86.00 311 ALA A N 1
ATOM 2419 C CA . ALA A 1 311 ? 25.569 -2.799 -5.950 1.00 86.00 311 ALA A CA 1
ATOM 2420 C C . ALA A 1 311 ? 24.724 -4.005 -6.396 1.00 86.00 311 ALA A C 1
ATOM 2422 O O . ALA A 1 311 ? 23.946 -4.563 -5.621 1.00 86.00 311 ALA A O 1
ATOM 2423 N N . LEU A 1 312 ? 24.914 -4.463 -7.640 1.00 89.94 312 LEU A N 1
ATOM 2424 C CA . LEU A 1 312 ? 24.186 -5.625 -8.167 1.00 89.94 312 LEU A CA 1
ATOM 2425 C C . LEU A 1 312 ? 24.422 -6.890 -7.329 1.00 89.94 312 LEU A C 1
ATOM 2427 O O . LEU A 1 312 ? 23.521 -7.710 -7.182 1.00 89.94 312 LEU A O 1
ATOM 2431 N N . SER A 1 313 ? 25.621 -7.036 -6.763 1.00 87.50 313 SER A N 1
ATOM 2432 C CA . SER A 1 313 ? 25.969 -8.127 -5.851 1.00 87.50 313 SER A CA 1
ATOM 2433 C C . SER A 1 313 ? 25.115 -8.126 -4.580 1.00 87.50 313 SER A C 1
ATOM 2435 O O . SER A 1 313 ? 24.734 -9.202 -4.118 1.00 87.50 313 SER A O 1
ATOM 2437 N N . SER A 1 314 ? 24.771 -6.948 -4.049 1.00 87.31 314 SER A N 1
ATOM 2438 C CA . SER A 1 314 ? 23.871 -6.804 -2.897 1.00 87.31 314 SER A CA 1
ATOM 2439 C C . SER A 1 314 ? 22.468 -7.290 -3.248 1.00 87.31 314 SER A C 1
ATOM 2441 O O . SER A 1 314 ? 21.936 -8.177 -2.583 1.00 87.31 314 SER A O 1
ATOM 2443 N N . ILE A 1 315 ? 21.924 -6.801 -4.368 1.00 89.75 315 ILE A N 1
ATOM 2444 C CA . ILE A 1 315 ? 20.597 -7.192 -4.864 1.00 89.75 315 ILE A CA 1
ATOM 2445 C C . ILE A 1 315 ? 20.553 -8.708 -5.101 1.00 89.75 315 ILE A C 1
ATOM 2447 O O . ILE A 1 315 ? 19.671 -9.395 -4.596 1.00 89.75 315 ILE A O 1
ATOM 2451 N N . ALA A 1 316 ? 21.537 -9.263 -5.813 1.00 87.38 316 ALA A N 1
ATOM 2452 C CA . ALA A 1 316 ? 21.602 -10.692 -6.121 1.00 87.38 316 ALA A CA 1
ATOM 2453 C C . ALA A 1 316 ? 21.714 -11.582 -4.870 1.00 87.38 316 ALA A C 1
ATOM 2455 O O . ALA A 1 316 ? 21.202 -12.706 -4.872 1.00 87.38 316 ALA A O 1
ATOM 2456 N N . SER A 1 317 ? 22.378 -11.084 -3.820 1.00 84.19 317 SER A N 1
ATOM 2457 C CA . SER A 1 317 ? 22.489 -11.772 -2.530 1.00 84.19 317 SER A CA 1
ATOM 2458 C C . SER A 1 317 ? 21.170 -11.741 -1.763 1.00 84.19 317 SER A C 1
ATOM 2460 O O . SER A 1 317 ? 20.816 -12.748 -1.160 1.00 84.19 317 SER A O 1
ATOM 2462 N N . ALA A 1 318 ? 20.434 -10.628 -1.825 1.00 84.00 318 ALA A N 1
ATOM 2463 C CA . ALA A 1 318 ? 19.127 -10.478 -1.191 1.00 84.00 318 ALA A CA 1
ATOM 2464 C C . ALA A 1 318 ? 18.019 -11.279 -1.904 1.00 84.00 318 ALA A C 1
ATOM 2466 O O . ALA A 1 318 ? 17.138 -11.842 -1.252 1.00 84.00 318 ALA A O 1
ATOM 2467 N N . VAL A 1 319 ? 18.094 -11.426 -3.233 1.00 82.88 319 VAL A N 1
ATOM 2468 C CA . VAL A 1 319 ? 17.179 -12.287 -4.001 1.00 82.88 319 VAL A CA 1
ATOM 2469 C C . VAL A 1 319 ? 17.290 -13.735 -3.512 1.00 82.88 319 VAL A C 1
ATOM 2471 O O . VAL A 1 319 ? 18.320 -14.393 -3.686 1.00 82.88 319 VAL A O 1
ATOM 2474 N N . GLY A 1 320 ? 16.206 -14.256 -2.933 1.00 64.75 320 GLY A N 1
ATOM 2475 C CA . GLY A 1 320 ? 16.122 -15.629 -2.428 1.00 64.75 320 GLY A CA 1
ATOM 2476 C C . GLY A 1 320 ? 16.476 -15.811 -0.949 1.00 64.75 320 GLY A C 1
ATOM 2477 O O . GLY A 1 320 ? 16.496 -16.949 -0.480 1.00 64.75 320 GLY A O 1
ATOM 2478 N N . LEU A 1 321 ? 16.724 -14.729 -0.204 1.00 62.41 321 LEU A N 1
ATOM 2479 C CA . LEU A 1 321 ? 16.749 -14.751 1.261 1.00 62.41 321 LEU A CA 1
ATOM 2480 C C . LEU A 1 321 ? 15.320 -14.657 1.813 1.00 62.41 321 LEU A C 1
ATOM 2482 O O . LEU A 1 321 ? 14.965 -13.693 2.478 1.00 62.41 321 LEU A O 1
ATOM 2486 N N . ASP A 1 322 ? 14.489 -15.667 1.555 1.00 50.19 322 ASP A N 1
ATOM 2487 C CA . ASP A 1 322 ? 13.212 -15.809 2.262 1.00 50.19 322 ASP A CA 1
ATOM 2488 C C . ASP A 1 322 ? 13.334 -16.959 3.279 1.00 50.19 322 ASP A C 1
ATOM 2490 O O . ASP A 1 322 ? 13.575 -18.116 2.933 1.00 50.19 322 ASP A O 1
ATOM 2494 N N . LYS A 1 323 ? 13.223 -16.623 4.570 1.00 47.81 323 LYS A N 1
ATOM 2495 C CA . LYS A 1 323 ? 13.039 -17.557 5.704 1.00 47.81 323 LYS A CA 1
ATOM 2496 C C . LYS A 1 323 ? 14.064 -18.700 5.839 1.00 47.81 323 LYS A C 1
ATOM 2498 O O . LYS A 1 323 ? 13.711 -19.880 5.855 1.00 47.81 323 LYS A O 1
ATOM 2503 N N . LYS A 1 324 ? 15.337 -18.353 6.079 1.00 39.75 324 LYS A N 1
ATOM 2504 C CA . LYS A 1 324 ? 16.400 -19.246 6.619 1.00 39.75 324 LYS A CA 1
ATOM 2505 C C . LYS A 1 324 ? 16.674 -20.550 5.833 1.00 39.75 324 LYS A C 1
ATOM 2507 O O . LYS A 1 324 ? 17.376 -21.424 6.340 1.00 39.75 324 LYS A O 1
ATOM 2512 N N . ARG A 1 325 ? 16.187 -20.698 4.595 1.00 45.44 325 ARG A N 1
ATOM 2513 C CA . ARG A 1 325 ? 16.532 -21.803 3.684 1.00 45.44 325 ARG A CA 1
ATOM 2514 C C . ARG A 1 325 ? 16.884 -21.234 2.316 1.00 45.44 325 ARG A C 1
ATOM 2516 O O . ARG A 1 325 ? 16.087 -20.517 1.729 1.00 45.44 325 ARG A O 1
ATOM 2523 N N . VAL A 1 326 ? 18.054 -21.592 1.788 1.00 54.44 326 VAL A N 1
ATOM 2524 C CA . VAL A 1 326 ? 18.388 -21.323 0.383 1.00 54.44 326 VAL A CA 1
ATOM 2525 C C . VAL A 1 326 ? 17.529 -22.262 -0.460 1.00 54.44 326 VAL A C 1
ATOM 2527 O O . VAL A 1 326 ? 17.864 -23.433 -0.629 1.00 54.44 326 VAL A O 1
ATOM 2530 N N . ALA A 1 327 ? 16.370 -21.788 -0.913 1.00 64.88 327 ALA A N 1
ATOM 2531 C CA . ALA A 1 327 ? 15.566 -22.538 -1.866 1.00 64.88 327 ALA A CA 1
ATOM 2532 C C . ALA A 1 327 ? 16.359 -22.702 -3.177 1.00 64.88 327 ALA A C 1
ATOM 2534 O O . ALA A 1 327 ? 17.103 -21.810 -3.571 1.00 64.88 327 ALA A O 1
ATOM 2535 N N . SER A 1 328 ? 16.240 -23.841 -3.860 1.00 81.56 328 SER A N 1
ATOM 2536 C CA . SER A 1 328 ? 16.807 -24.005 -5.211 1.00 81.56 328 SER A CA 1
ATOM 2537 C C . SER A 1 328 ? 16.009 -23.224 -6.257 1.00 81.56 328 SER A C 1
ATOM 2539 O O . SER A 1 328 ? 16.562 -22.746 -7.248 1.00 81.56 328 SER A O 1
ATOM 2541 N N . ASP A 1 329 ? 14.712 -23.069 -6.002 1.00 86.75 329 ASP A N 1
ATOM 2542 C CA . ASP A 1 329 ? 13.726 -22.505 -6.910 1.00 86.75 329 ASP A CA 1
ATOM 2543 C C . ASP A 1 329 ? 12.822 -21.520 -6.174 1.00 86.75 329 ASP A C 1
ATOM 2545 O O . ASP A 1 329 ? 12.627 -21.623 -4.962 1.00 86.75 329 ASP A O 1
ATOM 2549 N N . VAL A 1 330 ? 12.212 -20.618 -6.932 1.00 88.31 330 VAL A N 1
ATOM 2550 C CA . VAL A 1 330 ? 11.212 -19.663 -6.458 1.00 88.31 330 VAL A CA 1
ATOM 2551 C C . VAL A 1 330 ? 9.987 -19.715 -7.368 1.00 88.31 330 VAL A C 1
ATOM 2553 O O . VAL A 1 330 ? 10.118 -19.866 -8.583 1.00 88.31 330 VAL A O 1
ATOM 2556 N N . ASP A 1 331 ? 8.792 -19.607 -6.786 1.00 90.81 331 ASP A N 1
ATOM 2557 C CA . ASP A 1 331 ? 7.566 -19.400 -7.557 1.00 90.81 331 ASP A CA 1
ATOM 2558 C C . ASP A 1 331 ? 7.425 -17.905 -7.848 1.00 90.81 331 ASP A C 1
ATOM 2560 O O . ASP A 1 331 ? 7.095 -17.127 -6.953 1.00 90.81 331 ASP A O 1
ATOM 2564 N N . LEU A 1 332 ? 7.682 -17.506 -9.092 1.00 93.06 332 LEU A N 1
ATOM 2565 C CA . LEU A 1 332 ? 7.516 -16.130 -9.545 1.00 93.06 332 LEU A CA 1
ATOM 2566 C C . LEU A 1 332 ? 6.164 -15.944 -10.237 1.00 93.06 332 LEU A C 1
ATOM 2568 O O . LEU A 1 332 ? 5.834 -16.709 -11.151 1.00 93.06 332 LEU A O 1
ATOM 2572 N N . PRO A 1 333 ? 5.390 -14.916 -9.864 1.00 96.06 333 PRO A N 1
ATOM 2573 C CA . PRO A 1 333 ? 4.282 -14.439 -10.676 1.00 96.06 333 PRO A CA 1
ATOM 2574 C C . PRO A 1 333 ? 4.814 -13.869 -11.989 1.00 96.06 333 PRO A C 1
ATOM 2576 O O . PRO A 1 333 ? 5.693 -13.014 -11.998 1.00 96.06 333 PRO A O 1
ATOM 2579 N N . MET A 1 334 ? 4.280 -14.348 -13.104 1.00 97.12 334 MET A N 1
ATOM 2580 C CA . MET A 1 334 ? 4.668 -13.911 -14.438 1.00 97.12 334 MET A CA 1
ATOM 2581 C C . MET A 1 334 ? 3.436 -13.491 -15.218 1.00 97.12 334 MET A C 1
ATOM 2583 O O . MET A 1 334 ? 2.455 -14.234 -15.300 1.00 97.12 334 MET A O 1
ATOM 2587 N N . VAL A 1 335 ? 3.496 -12.294 -15.792 1.00 97.69 335 VAL A N 1
ATOM 2588 C CA . VAL A 1 335 ? 2.398 -11.720 -16.569 1.00 97.69 335 VAL A CA 1
ATOM 2589 C C . VAL A 1 335 ? 2.292 -12.471 -17.889 1.00 97.69 335 VAL A C 1
ATOM 2591 O O . VAL A 1 335 ? 3.252 -12.525 -18.650 1.00 97.69 335 VAL A O 1
ATOM 2594 N N . THR A 1 336 ? 1.134 -13.055 -18.160 1.00 97.38 336 THR A N 1
ATOM 2595 C CA . THR A 1 336 ? 0.859 -13.805 -19.401 1.00 97.38 336 THR A CA 1
ATOM 2596 C C . THR A 1 336 ? 0.069 -12.975 -20.407 1.00 97.38 336 THR A C 1
ATOM 2598 O O . THR A 1 336 ? 0.212 -13.157 -21.611 1.00 97.38 336 THR A O 1
ATOM 2601 N N . ALA A 1 337 ? -0.736 -12.037 -19.910 1.00 97.00 337 ALA A N 1
ATOM 2602 C CA . ALA A 1 337 ? -1.466 -11.032 -20.669 1.00 97.00 337 ALA A CA 1
ATOM 2603 C C . ALA A 1 337 ? -1.834 -9.878 -19.715 1.00 97.00 337 ALA A C 1
ATOM 2605 O O . ALA A 1 337 ? -1.771 -10.063 -18.496 1.00 97.00 337 ALA A O 1
ATOM 2606 N N . PRO A 1 338 ? -2.238 -8.700 -20.220 1.00 95.12 338 PRO A N 1
ATOM 2607 C CA . PRO A 1 338 ? -2.773 -7.639 -19.373 1.00 95.12 338 PRO A CA 1
ATOM 2608 C C . PRO A 1 338 ? -3.913 -8.136 -18.474 1.00 95.12 338 PRO A C 1
ATOM 2610 O O . PRO A 1 338 ? -4.902 -8.675 -18.970 1.00 95.12 338 PRO A O 1
ATOM 2613 N N . GLY A 1 339 ? -3.775 -7.965 -17.158 1.00 96.19 339 GLY A N 1
ATOM 2614 C CA . GLY A 1 339 ? -4.752 -8.449 -16.182 1.00 96.19 339 GLY A CA 1
ATOM 2615 C C . GLY A 1 339 ? -4.704 -9.953 -15.918 1.00 96.19 339 GLY A C 1
ATOM 2616 O O . GLY A 1 339 ? -5.666 -10.488 -15.372 1.00 96.19 339 GLY A O 1
ATOM 2617 N N . ALA A 1 340 ? -3.629 -10.647 -16.304 1.00 95.88 340 ALA A N 1
ATOM 2618 C CA . ALA A 1 340 ? -3.496 -12.085 -16.098 1.00 95.88 340 ALA A CA 1
ATOM 2619 C C . ALA A 1 340 ? -2.055 -12.512 -15.776 1.00 95.88 340 ALA A C 1
ATOM 2621 O O . ALA A 1 340 ? -1.157 -12.464 -16.623 1.00 95.88 340 ALA A O 1
ATOM 2622 N N . CYS A 1 341 ? -1.863 -13.053 -14.574 1.00 94.81 341 CYS A N 1
ATOM 2623 C CA . CYS A 1 341 ? -0.614 -13.664 -14.120 1.00 94.81 341 CYS A CA 1
ATOM 2624 C C . CYS A 1 341 ? -0.724 -15.180 -13.924 1.00 94.81 341 CYS A C 1
ATOM 2626 O O . CYS A 1 341 ? -1.754 -15.703 -13.500 1.00 94.81 341 CYS A O 1
ATOM 2628 N N . ALA A 1 342 ? 0.391 -15.877 -14.137 1.00 94.38 342 ALA A N 1
ATOM 2629 C CA . ALA A 1 342 ? 0.568 -17.277 -13.770 1.00 94.38 342 ALA A CA 1
ATOM 2630 C C . ALA A 1 342 ? 1.784 -17.437 -12.851 1.00 94.38 342 ALA A C 1
ATOM 2632 O O . ALA A 1 342 ? 2.803 -16.777 -13.042 1.00 94.38 342 ALA A O 1
ATOM 2633 N N . LEU A 1 343 ? 1.702 -18.344 -11.876 1.00 94.81 343 LEU A N 1
ATOM 2634 C CA . LEU A 1 343 ? 2.867 -18.730 -11.082 1.00 94.81 343 LEU A CA 1
ATOM 2635 C C . LEU A 1 343 ? 3.762 -19.661 -11.899 1.00 94.81 343 LEU A C 1
ATOM 2637 O O . LEU A 1 343 ? 3.302 -20.663 -12.455 1.00 94.81 343 LEU A O 1
ATOM 2641 N N . LYS A 1 344 ? 5.049 -19.331 -11.962 1.00 95.00 344 LYS A N 1
ATOM 2642 C CA . LYS A 1 344 ? 6.071 -20.117 -12.645 1.00 95.00 344 LYS A CA 1
ATOM 2643 C C . LYS A 1 344 ? 7.220 -20.379 -11.695 1.00 95.00 344 LYS A C 1
ATOM 2645 O O . LYS A 1 344 ? 7.851 -19.458 -11.184 1.00 95.00 344 LYS A O 1
ATOM 2650 N N . ARG A 1 345 ? 7.500 -21.660 -11.487 1.00 93.69 345 ARG A N 1
ATOM 2651 C CA . ARG A 1 345 ? 8.648 -22.090 -10.705 1.00 93.69 345 ARG A CA 1
ATOM 2652 C C . ARG A 1 345 ? 9.913 -21.932 -11.536 1.00 93.69 345 ARG A C 1
ATOM 2654 O O . ARG A 1 345 ? 10.009 -22.524 -12.611 1.00 93.69 345 ARG A O 1
ATOM 2661 N N . VAL A 1 346 ? 10.866 -21.148 -11.045 1.00 92.88 346 VAL A N 1
ATOM 2662 C CA . VAL A 1 346 ? 12.146 -20.905 -11.717 1.00 92.88 346 VAL A CA 1
ATOM 2663 C C . VAL A 1 346 ? 13.327 -21.189 -10.794 1.00 92.88 346 VAL A C 1
ATOM 2665 O O . VAL A 1 346 ? 13.260 -20.858 -9.607 1.00 92.88 346 VAL A O 1
ATOM 2668 N N . PRO A 1 347 ? 14.440 -21.736 -11.315 1.00 92.94 347 PRO A N 1
ATOM 2669 C CA . PRO A 1 347 ? 15.664 -21.859 -10.537 1.00 92.94 347 PRO A CA 1
ATOM 2670 C C . PRO A 1 347 ? 16.189 -20.479 -10.133 1.00 92.94 347 PRO A C 1
ATOM 2672 O O . PRO A 1 347 ? 16.385 -19.611 -10.989 1.00 92.94 347 PRO A O 1
ATOM 2675 N N . LEU A 1 348 ? 16.508 -20.275 -8.852 1.00 89.88 348 LEU A N 1
ATOM 2676 C CA . LEU A 1 348 ? 17.091 -19.006 -8.389 1.00 89.88 348 LEU A CA 1
ATOM 2677 C C . LEU A 1 348 ? 18.428 -18.705 -9.076 1.00 89.88 348 LEU A C 1
ATOM 2679 O O . LEU A 1 348 ? 18.754 -17.547 -9.325 1.00 89.88 348 LEU A O 1
ATOM 2683 N N . ALA A 1 349 ? 19.191 -19.745 -9.423 1.00 89.69 349 ALA A N 1
ATOM 2684 C CA . ALA A 1 349 ? 20.427 -19.604 -10.185 1.00 89.69 349 ALA A CA 1
ATOM 2685 C C . ALA A 1 349 ? 20.191 -18.988 -11.576 1.00 89.69 349 ALA A C 1
ATOM 2687 O O . ALA A 1 349 ? 20.996 -18.171 -12.019 1.00 89.69 349 ALA A O 1
ATOM 2688 N N . LEU A 1 350 ? 19.083 -19.338 -12.242 1.00 93.31 350 LEU A N 1
ATOM 2689 C CA . LEU A 1 350 ? 18.710 -18.752 -13.530 1.00 93.31 350 LEU A CA 1
ATOM 2690 C C . LEU A 1 350 ? 18.345 -17.276 -13.362 1.00 93.31 350 LEU A C 1
ATOM 2692 O O . LEU A 1 350 ? 18.882 -16.438 -14.079 1.00 93.31 350 LEU A O 1
ATOM 2696 N N . LEU A 1 351 ? 17.498 -16.954 -12.379 1.00 93.12 351 LEU A N 1
ATOM 2697 C CA . LEU A 1 351 ? 17.128 -15.570 -12.082 1.00 93.12 351 LEU A CA 1
ATOM 2698 C C . LEU A 1 351 ? 18.371 -14.708 -11.820 1.00 93.12 351 LEU A C 1
ATOM 2700 O O . LEU A 1 351 ? 18.561 -13.687 -12.476 1.00 93.12 351 LEU A O 1
ATOM 2704 N N . ARG A 1 352 ? 19.261 -15.160 -10.924 1.00 90.75 352 ARG A N 1
ATOM 2705 C CA . ARG A 1 352 ? 20.516 -14.465 -10.585 1.00 90.75 352 ARG A CA 1
ATOM 2706 C C . ARG A 1 352 ? 21.435 -14.277 -11.791 1.00 90.75 352 ARG A C 1
ATOM 2708 O O . ARG A 1 352 ? 22.051 -13.222 -11.915 1.00 90.75 352 ARG A O 1
ATOM 2715 N N . LYS A 1 353 ? 21.516 -15.273 -12.680 1.00 93.00 353 LYS A N 1
ATOM 2716 C CA . LYS A 1 353 ? 22.308 -15.199 -13.917 1.00 93.00 353 LYS A CA 1
ATOM 2717 C C . LYS A 1 353 ? 21.796 -14.110 -14.867 1.00 93.00 353 LYS A C 1
ATOM 2719 O O . LYS A 1 353 ? 22.606 -13.481 -15.540 1.00 93.00 353 LYS A O 1
ATOM 2724 N N . GLU A 1 354 ? 20.486 -13.875 -14.913 1.00 96.06 354 GLU A N 1
ATOM 2725 C CA . GLU A 1 354 ? 19.873 -12.891 -15.813 1.00 96.06 354 GLU A CA 1
ATOM 2726 C C . GLU A 1 354 ? 19.953 -11.443 -15.296 1.00 96.06 354 GLU A C 1
ATOM 2728 O O . GLU A 1 354 ? 19.947 -10.516 -16.112 1.00 96.06 354 GLU A O 1
ATOM 2733 N N . LEU A 1 355 ? 20.090 -11.230 -13.976 1.00 94.81 355 LEU A N 1
ATOM 2734 C CA . LEU A 1 355 ? 20.085 -9.893 -13.352 1.00 94.81 355 LEU A CA 1
ATOM 2735 C C . LEU A 1 355 ? 21.043 -8.874 -14.005 1.00 94.81 355 LEU A C 1
ATOM 2737 O O . LEU A 1 355 ? 20.595 -7.755 -14.259 1.00 94.81 355 LEU A O 1
ATOM 2741 N N . PRO A 1 356 ? 22.317 -9.196 -14.332 1.00 95.88 356 PRO A N 1
ATOM 2742 C CA . PRO A 1 356 ? 23.219 -8.225 -14.959 1.00 95.88 356 PRO A CA 1
ATOM 2743 C C . PRO A 1 356 ? 22.693 -7.714 -16.298 1.00 95.88 356 PRO A C 1
ATOM 2745 O O . PRO A 1 356 ? 22.747 -6.521 -16.589 1.00 95.88 356 PRO A O 1
ATOM 2748 N N . ALA A 1 357 ? 22.150 -8.621 -17.106 1.00 96.75 357 ALA A N 1
ATOM 2749 C CA . ALA A 1 357 ? 21.686 -8.295 -18.440 1.00 96.75 357 ALA A CA 1
ATOM 2750 C C . ALA A 1 357 ? 20.284 -7.656 -18.422 1.00 96.75 357 ALA A C 1
ATOM 2752 O O . ALA A 1 357 ? 19.979 -6.895 -19.335 1.00 96.75 357 ALA A O 1
ATOM 2753 N N . ILE A 1 358 ? 19.460 -7.919 -17.399 1.00 97.31 358 ILE A N 1
ATOM 2754 C CA . ILE A 1 358 ? 18.221 -7.168 -17.129 1.00 97.31 358 ILE A CA 1
ATOM 2755 C C . ILE A 1 358 ? 18.564 -5.725 -16.766 1.00 97.31 358 ILE A C 1
ATOM 2757 O O . ILE A 1 358 ? 18.097 -4.789 -17.411 1.00 97.31 358 ILE A O 1
ATOM 2761 N N . ARG A 1 359 ? 19.446 -5.535 -15.779 1.00 95.75 359 ARG A N 1
ATOM 2762 C CA . ARG A 1 359 ? 19.827 -4.201 -15.313 1.00 95.75 359 ARG A CA 1
ATOM 2763 C C . ARG A 1 359 ? 20.451 -3.358 -16.421 1.00 95.75 359 ARG A C 1
ATOM 2765 O O . ARG A 1 359 ? 20.081 -2.201 -16.591 1.00 95.75 359 ARG A O 1
ATOM 2772 N N . ALA A 1 360 ? 21.361 -3.941 -17.203 1.00 94.62 360 ALA A N 1
ATOM 2773 C CA . ALA A 1 360 ? 21.991 -3.250 -18.326 1.00 94.62 360 ALA A CA 1
ATOM 2774 C C . ALA A 1 360 ? 20.958 -2.729 -19.340 1.00 94.62 360 ALA A C 1
ATOM 2776 O O . ALA A 1 360 ? 21.072 -1.593 -19.800 1.00 94.62 360 ALA A O 1
ATOM 2777 N N . GLU A 1 361 ? 19.937 -3.531 -19.648 1.00 95.38 361 GLU A N 1
ATOM 2778 C CA . GLU A 1 361 ? 18.863 -3.153 -20.566 1.00 95.38 361 GLU A CA 1
ATOM 2779 C C . GLU A 1 361 ? 17.958 -2.063 -19.977 1.00 95.38 361 GLU A C 1
ATOM 2781 O O . GLU A 1 361 ? 17.646 -1.095 -20.670 1.00 95.38 361 GLU A O 1
ATOM 2786 N N . ILE A 1 362 ? 17.582 -2.163 -18.696 1.00 94.25 362 ILE A N 1
ATOM 2787 C CA . ILE A 1 362 ? 16.802 -1.120 -18.010 1.00 94.25 362 ILE A CA 1
ATOM 2788 C C . ILE A 1 362 ? 17.555 0.213 -18.039 1.00 94.25 362 ILE A C 1
ATOM 2790 O O . ILE A 1 362 ? 16.996 1.225 -18.459 1.00 94.25 362 ILE A O 1
ATOM 2794 N N . LEU A 1 363 ? 18.836 0.211 -17.662 1.00 89.25 363 LEU A N 1
ATOM 2795 C CA . LEU A 1 363 ? 19.670 1.413 -17.657 1.00 89.25 363 LEU A CA 1
ATOM 2796 C C . LEU A 1 363 ? 19.875 1.988 -19.061 1.00 89.25 363 LEU A C 1
ATOM 2798 O O . LEU A 1 363 ? 19.834 3.205 -19.231 1.00 89.25 363 LEU A O 1
ATOM 2802 N N . ARG A 1 364 ? 20.061 1.134 -20.077 1.00 90.94 364 ARG A N 1
ATOM 2803 C CA . ARG A 1 364 ? 20.148 1.560 -21.482 1.00 90.94 364 ARG A CA 1
ATOM 2804 C C . ARG A 1 364 ? 18.870 2.279 -21.913 1.00 90.94 364 ARG A C 1
ATOM 2806 O O . ARG A 1 364 ? 18.955 3.394 -22.413 1.00 90.94 364 ARG A O 1
ATOM 2813 N N . ARG A 1 365 ? 17.702 1.685 -21.656 1.00 86.94 365 ARG A N 1
ATOM 2814 C CA . ARG A 1 365 ? 16.406 2.286 -22.008 1.00 86.94 365 ARG A CA 1
ATOM 2815 C C . ARG A 1 365 ? 16.116 3.571 -21.240 1.00 86.94 365 ARG A C 1
ATOM 2817 O O . ARG A 1 365 ? 15.460 4.451 -21.780 1.00 86.94 365 ARG A O 1
ATOM 2824 N N . SER A 1 366 ? 16.560 3.675 -19.988 1.00 79.50 366 SER A N 1
ATOM 2825 C CA . SER A 1 366 ? 16.435 4.916 -19.218 1.00 79.50 366 SER A CA 1
ATOM 2826 C C . SER A 1 366 ? 17.273 6.031 -19.849 1.00 79.50 366 SER A C 1
ATOM 2828 O O . SER A 1 366 ? 16.733 7.103 -20.108 1.00 79.50 366 SER A O 1
ATOM 2830 N N . ARG A 1 367 ? 18.533 5.751 -20.224 1.00 75.56 367 ARG A N 1
ATOM 2831 C CA . ARG A 1 367 ? 19.385 6.708 -20.955 1.00 75.56 367 ARG A CA 1
ATOM 2832 C C . ARG A 1 367 ? 18.789 7.126 -22.300 1.00 75.56 367 ARG A C 1
ATOM 2834 O O . ARG A 1 367 ? 18.770 8.309 -22.610 1.00 75.56 367 ARG A O 1
ATOM 2841 N N . GLU A 1 368 ? 18.272 6.178 -23.079 1.00 73.00 368 GLU A N 1
ATOM 2842 C CA . GLU A 1 368 ? 17.633 6.456 -24.379 1.00 73.00 368 GLU A CA 1
ATOM 2843 C C . GLU A 1 368 ? 16.363 7.299 -24.254 1.00 73.00 368 GLU A C 1
ATOM 2845 O O . GLU A 1 368 ? 16.066 8.094 -25.138 1.00 73.00 368 GLU A O 1
ATOM 2850 N N . ALA A 1 369 ? 15.642 7.174 -23.140 1.00 66.19 369 ALA A N 1
ATOM 2851 C CA . ALA A 1 369 ? 14.504 8.027 -22.820 1.00 66.19 369 ALA A CA 1
ATOM 2852 C C . ALA A 1 369 ? 14.915 9.423 -22.299 1.00 66.19 369 ALA A C 1
ATOM 2854 O O . ALA A 1 369 ? 14.051 10.178 -21.861 1.00 66.19 369 ALA A O 1
ATOM 2855 N N . GLY A 1 370 ? 16.212 9.758 -22.283 1.00 56.31 370 GLY A N 1
ATOM 2856 C CA . GLY A 1 370 ? 16.733 10.999 -21.700 1.00 56.31 370 GLY A CA 1
ATOM 2857 C C . GLY A 1 370 ? 16.695 11.023 -20.168 1.00 56.31 370 GLY A C 1
ATOM 2858 O O . GLY A 1 370 ? 16.914 12.060 -19.552 1.00 56.31 370 GLY A O 1
ATOM 2859 N N . ILE A 1 371 ? 16.422 9.894 -19.515 1.00 55.81 371 ILE A N 1
ATOM 2860 C CA . ILE A 1 371 ? 16.320 9.780 -18.061 1.00 55.81 371 ILE A CA 1
ATOM 2861 C C . ILE A 1 371 ? 17.607 9.123 -17.558 1.00 55.81 371 ILE A C 1
ATOM 2863 O O . ILE A 1 371 ? 17.656 7.905 -17.402 1.00 55.81 371 ILE A O 1
ATOM 2867 N N . ASP A 1 372 ? 18.656 9.903 -17.291 1.00 50.97 372 ASP A N 1
ATOM 2868 C CA . ASP A 1 372 ? 19.761 9.431 -16.449 1.00 50.97 372 ASP A CA 1
ATOM 2869 C C . ASP A 1 372 ? 19.417 9.700 -14.964 1.00 50.97 372 ASP A C 1
ATOM 2871 O O . ASP A 1 372 ? 19.407 10.857 -14.527 1.00 50.97 372 ASP A O 1
ATOM 2875 N N . PRO A 1 373 ? 19.067 8.667 -14.165 1.00 48.41 373 PRO A N 1
ATOM 2876 C CA . PRO A 1 373 ? 18.676 8.837 -12.766 1.00 48.41 373 PRO A CA 1
ATOM 2877 C C . PRO A 1 373 ? 19.868 9.091 -11.833 1.00 48.41 373 PRO A C 1
ATOM 2879 O O . PRO A 1 373 ? 19.655 9.548 -10.707 1.00 48.41 373 PRO A O 1
ATOM 2882 N N . ALA A 1 374 ? 21.088 8.748 -12.263 1.00 48.75 374 ALA A N 1
ATOM 2883 C CA . ALA A 1 374 ? 22.314 9.047 -11.533 1.00 48.75 374 ALA A CA 1
ATOM 2884 C C . ALA A 1 374 ? 22.703 10.502 -11.783 1.00 48.75 374 ALA A C 1
ATOM 2886 O O . ALA A 1 374 ? 22.884 11.242 -10.826 1.00 48.75 374 ALA A O 1
ATOM 2887 N N . GLU A 1 375 ? 22.674 10.943 -13.041 1.00 55.84 375 GLU A N 1
ATOM 2888 C CA . GLU A 1 375 ? 22.969 12.330 -13.407 1.00 55.84 375 GLU A CA 1
ATOM 2889 C C . GLU A 1 375 ? 21.944 13.305 -12.808 1.00 55.84 375 GLU A C 1
ATOM 2891 O O . GLU A 1 375 ? 22.321 14.345 -12.287 1.00 55.84 375 GLU A O 1
ATOM 2896 N N . GLY A 1 376 ? 20.648 12.963 -12.789 1.00 55.75 376 GLY A N 1
ATOM 2897 C CA . GLY A 1 376 ? 19.612 13.816 -12.193 1.00 55.75 376 GLY A CA 1
ATOM 2898 C C . GLY A 1 376 ? 19.724 13.978 -10.670 1.00 55.75 376 GLY A C 1
ATOM 2899 O O . GLY A 1 376 ? 19.469 15.065 -10.157 1.00 55.75 376 GLY A O 1
ATOM 2900 N N . ARG A 1 377 ? 20.118 12.920 -9.942 1.00 58.44 377 ARG A N 1
ATOM 2901 C CA . ARG A 1 377 ? 20.383 12.992 -8.490 1.00 58.44 377 ARG A CA 1
ATOM 2902 C C . ARG A 1 377 ? 21.720 13.664 -8.197 1.00 58.44 377 ARG A C 1
ATOM 2904 O O . ARG A 1 377 ? 21.781 14.518 -7.327 1.00 58.44 377 ARG A O 1
ATOM 2911 N N . GLU A 1 378 ? 22.757 13.352 -8.964 1.00 62.34 378 GLU A N 1
ATOM 2912 C CA . GLU A 1 378 ? 24.071 13.985 -8.852 1.00 62.34 378 GLU A CA 1
ATOM 2913 C C . GLU A 1 378 ? 24.003 15.488 -9.158 1.00 62.34 378 GLU A C 1
ATOM 2915 O O . GLU A 1 378 ? 24.591 16.285 -8.434 1.00 62.34 378 GLU A O 1
ATOM 2920 N N . LEU A 1 379 ? 23.241 15.905 -10.174 1.00 64.44 379 LEU A N 1
ATOM 2921 C CA . LEU A 1 379 ? 22.995 17.316 -10.482 1.00 64.44 379 LEU A CA 1
ATOM 2922 C C . LEU A 1 379 ? 22.228 18.008 -9.354 1.00 64.44 379 LEU A C 1
ATOM 2924 O O . LEU A 1 379 ? 22.651 19.077 -8.927 1.00 64.44 379 LEU A O 1
ATOM 2928 N N . GLN A 1 380 ? 21.162 17.392 -8.832 1.00 64.06 380 GLN A N 1
ATOM 2929 C CA . GLN A 1 380 ? 20.414 17.910 -7.680 1.00 64.06 380 GLN A CA 1
ATOM 2930 C C . GLN A 1 380 ? 21.327 18.077 -6.450 1.00 64.06 380 GLN A C 1
ATOM 2932 O O . GLN A 1 380 ? 21.367 19.143 -5.843 1.00 64.06 380 GLN A O 1
ATOM 2937 N N . GLU A 1 381 ? 22.135 17.068 -6.124 1.00 70.38 381 GLU A N 1
ATOM 2938 C CA . GLU A 1 381 ? 23.072 17.118 -4.999 1.00 70.38 381 GLU A CA 1
ATOM 2939 C C . GLU A 1 381 ? 24.200 18.140 -5.217 1.00 70.38 381 GLU A C 1
ATOM 2941 O O . GLU A 1 381 ? 24.641 18.788 -4.269 1.00 70.38 381 GLU A O 1
ATOM 2946 N N . ARG A 1 382 ? 24.684 18.324 -6.453 1.00 72.19 382 ARG A N 1
ATOM 2947 C CA . ARG A 1 382 ? 25.679 19.359 -6.792 1.00 72.19 382 ARG A CA 1
ATOM 2948 C C . ARG A 1 382 ? 25.097 20.763 -6.678 1.00 72.19 382 ARG A C 1
ATOM 2950 O O . ARG A 1 382 ? 25.791 21.664 -6.203 1.00 72.19 382 ARG A O 1
ATOM 2957 N N . ILE A 1 383 ? 23.832 20.932 -7.062 1.00 69.19 383 ILE A N 1
ATOM 2958 C CA . ILE A 1 383 ? 23.072 22.167 -6.858 1.00 69.19 383 ILE A CA 1
ATOM 2959 C C . ILE A 1 383 ? 22.928 22.452 -5.355 1.00 69.19 383 ILE A C 1
ATOM 2961 O O . ILE A 1 383 ? 23.152 23.572 -4.912 1.00 69.19 383 ILE A O 1
ATOM 2965 N N . GLU A 1 384 ? 22.637 21.443 -4.538 1.00 71.00 384 GLU A N 1
ATOM 2966 C CA . GLU A 1 384 ? 22.504 21.606 -3.085 1.00 71.00 384 GLU A CA 1
ATOM 2967 C C . GLU A 1 384 ? 23.844 21.874 -2.375 1.00 71.00 384 GLU A C 1
ATOM 2969 O O . GLU A 1 384 ? 23.871 22.568 -1.358 1.00 71.00 384 GLU A O 1
ATOM 2974 N N . ARG A 1 385 ? 24.965 21.385 -2.925 1.00 72.81 385 ARG A N 1
ATOM 2975 C CA . ARG A 1 385 ? 26.327 21.572 -2.385 1.00 72.81 385 ARG A CA 1
ATOM 2976 C C . ARG A 1 385 ? 27.044 22.847 -2.854 1.00 72.81 385 ARG A C 1
ATOM 2978 O O . ARG A 1 385 ? 28.188 23.063 -2.455 1.00 72.81 385 ARG A O 1
ATOM 2985 N N . GLY A 1 386 ? 26.413 23.695 -3.670 1.00 65.88 386 GLY A N 1
ATOM 2986 C CA . GLY A 1 386 ? 26.981 24.985 -4.086 1.00 65.88 386 GLY A CA 1
ATOM 2987 C C . GLY A 1 386 ? 27.770 24.985 -5.403 1.00 65.88 386 GLY A C 1
ATOM 2988 O O . GLY A 1 386 ? 28.333 26.014 -5.771 1.00 65.88 386 GLY A O 1
ATOM 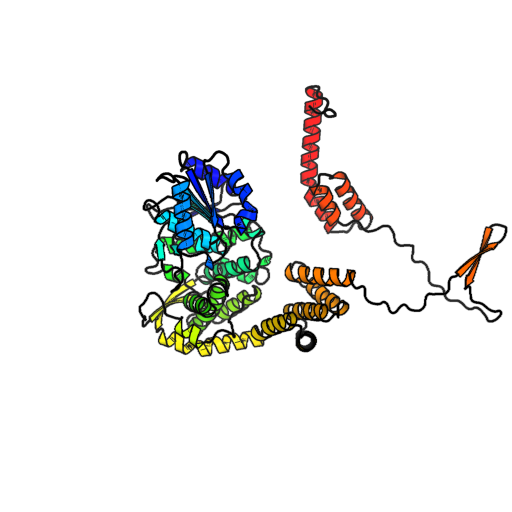2989 N N . SER A 1 387 ? 27.815 23.876 -6.148 1.00 71.06 387 SER A N 1
ATOM 2990 C CA . SER A 1 387 ? 28.523 23.772 -7.440 1.00 71.06 387 SER A CA 1
ATOM 2991 C C . SER A 1 387 ? 27.628 24.182 -8.621 1.00 71.06 387 SER A C 1
ATOM 2993 O O . SER A 1 387 ? 27.438 23.420 -9.571 1.00 71.06 387 SER A O 1
ATOM 2995 N N . HIS A 1 388 ? 27.033 25.377 -8.554 1.00 77.50 388 HIS A N 1
ATOM 2996 C CA . HIS A 1 388 ? 25.940 25.773 -9.452 1.00 77.50 388 HIS A CA 1
ATOM 2997 C C . HIS A 1 388 ? 26.373 25.969 -10.917 1.00 77.50 388 HIS A C 1
ATOM 2999 O O . HIS A 1 388 ? 25.634 25.593 -11.821 1.00 77.50 388 HIS A O 1
ATOM 3005 N N . GLU A 1 389 ? 27.564 26.517 -11.179 1.00 75.06 389 GLU A N 1
ATOM 3006 C CA . GLU A 1 389 ? 28.005 26.876 -12.541 1.00 75.06 389 GLU A CA 1
ATOM 3007 C C . GLU A 1 389 ? 28.186 25.658 -13.459 1.00 75.06 389 GLU A C 1
ATOM 3009 O O . GLU A 1 389 ? 27.763 25.670 -14.615 1.00 75.06 389 GLU A O 1
ATOM 3014 N N . GLU A 1 390 ? 28.753 24.572 -12.934 1.00 72.94 390 GLU A N 1
ATOM 3015 C CA . GLU A 1 390 ? 28.929 23.330 -13.690 1.00 72.94 390 GLU A CA 1
ATOM 3016 C C . GLU A 1 390 ? 27.596 22.601 -13.911 1.00 72.94 390 GLU A C 1
ATOM 3018 O O . GLU A 1 390 ? 27.385 22.012 -14.972 1.00 72.94 390 GLU A O 1
ATOM 3023 N N . ALA A 1 391 ? 26.688 22.651 -12.929 1.00 77.00 391 ALA A N 1
ATOM 3024 C CA . ALA A 1 391 ? 25.348 22.081 -13.052 1.00 77.00 391 ALA A CA 1
ATOM 3025 C C . ALA A 1 391 ? 24.524 22.819 -14.119 1.00 77.00 391 ALA A C 1
ATOM 3027 O O . ALA A 1 391 ? 23.896 22.172 -14.956 1.00 77.00 391 ALA A O 1
ATOM 3028 N N . VAL A 1 392 ? 24.601 24.156 -14.147 1.00 84.12 392 VAL A N 1
ATOM 3029 C CA . VAL A 1 392 ? 23.983 24.998 -15.182 1.00 84.12 392 VAL A CA 1
ATOM 3030 C C . VAL A 1 392 ? 24.482 24.604 -16.576 1.00 84.12 392 VAL A C 1
ATOM 3032 O O . VAL A 1 392 ? 23.664 24.310 -17.438 1.00 84.12 392 VAL A O 1
ATOM 3035 N N . ALA A 1 393 ? 25.796 24.485 -16.791 1.00 80.81 393 ALA A N 1
ATOM 3036 C CA . ALA A 1 393 ? 26.356 24.159 -18.110 1.00 80.81 393 ALA A CA 1
ATOM 3037 C C . ALA A 1 393 ? 25.993 22.748 -18.630 1.00 80.81 393 ALA A C 1
ATOM 3039 O O . ALA A 1 393 ? 26.013 22.482 -19.837 1.00 80.81 393 ALA A O 1
ATOM 3040 N N . ILE A 1 394 ? 25.714 21.799 -17.732 1.00 77.31 394 ILE A N 1
ATOM 3041 C CA . ILE A 1 394 ? 25.229 20.458 -18.100 1.00 77.31 394 ILE A CA 1
ATOM 3042 C C . ILE A 1 394 ? 23.741 20.521 -18.454 1.00 77.31 394 ILE A C 1
ATOM 3044 O O . ILE A 1 394 ? 23.328 19.997 -19.489 1.00 77.31 394 ILE A O 1
ATOM 3048 N N . LEU A 1 395 ? 22.951 21.194 -17.619 1.00 82.69 395 LEU A N 1
ATOM 3049 C CA . LEU A 1 395 ? 21.508 21.310 -17.786 1.00 82.69 395 LEU A CA 1
ATOM 3050 C C . LEU A 1 395 ? 21.122 22.165 -19.004 1.00 82.69 395 LEU A C 1
ATOM 3052 O O . LEU A 1 395 ? 20.197 21.788 -19.714 1.00 82.69 395 LEU A O 1
ATOM 3056 N N . GLU A 1 396 ? 21.859 23.235 -19.314 1.00 85.00 396 GLU A N 1
ATOM 3057 C CA . GLU A 1 396 ? 21.676 24.041 -20.535 1.00 85.00 396 GLU A CA 1
ATOM 3058 C C . GLU A 1 396 ? 21.824 23.178 -21.795 1.00 85.00 396 GLU A C 1
ATOM 3060 O O . GLU A 1 396 ? 20.907 23.119 -22.609 1.00 85.00 396 GLU A O 1
ATOM 3065 N N . ARG A 1 397 ? 22.911 22.400 -21.911 1.00 77.94 397 ARG A N 1
ATOM 3066 C CA . ARG A 1 397 ? 23.113 21.473 -23.045 1.00 77.94 397 ARG A CA 1
ATOM 3067 C C . ARG A 1 397 ? 22.014 20.416 -23.152 1.00 77.94 397 ARG A C 1
ATOM 3069 O O . ARG A 1 397 ? 21.661 19.978 -24.249 1.00 77.94 397 ARG A O 1
ATOM 3076 N N . ARG A 1 398 ? 21.477 19.972 -22.016 1.00 78.00 398 ARG A N 1
ATOM 3077 C CA . ARG A 1 398 ? 20.395 18.985 -21.967 1.00 78.00 398 ARG A CA 1
ATOM 3078 C C . ARG A 1 398 ? 19.065 19.570 -22.439 1.00 78.00 398 ARG A C 1
ATOM 3080 O O . ARG A 1 398 ? 18.383 18.929 -23.229 1.00 78.00 398 ARG A O 1
ATOM 3087 N N . VAL A 1 399 ? 18.730 20.785 -22.013 1.00 80.31 399 VAL A N 1
ATOM 3088 C CA . VAL A 1 399 ? 17.526 21.488 -22.479 1.00 80.31 399 VAL A CA 1
ATOM 3089 C C . VAL A 1 399 ? 17.664 21.886 -23.952 1.00 80.31 399 VAL A C 1
ATOM 3091 O O . VAL A 1 399 ? 16.717 21.720 -24.710 1.00 80.31 399 VAL A O 1
ATOM 3094 N N . GLU A 1 400 ? 18.850 22.300 -24.407 1.00 79.25 400 GLU A N 1
ATOM 3095 C CA . GLU A 1 400 ? 19.112 22.566 -25.831 1.00 79.25 400 GLU A CA 1
ATOM 3096 C C . GLU A 1 400 ? 18.946 21.316 -26.708 1.00 79.25 400 GLU A C 1
ATOM 3098 O O . GLU A 1 400 ? 18.397 21.392 -27.806 1.00 79.25 400 GLU A O 1
ATOM 3103 N N . SER A 1 401 ? 19.412 20.154 -26.237 1.00 64.50 401 SER A N 1
ATOM 3104 C CA . SER A 1 401 ? 19.300 18.891 -26.983 1.00 64.50 401 SER A CA 1
ATOM 3105 C C . SER A 1 401 ? 17.916 18.244 -26.890 1.00 64.50 401 SER A C 1
ATOM 3107 O O . SER A 1 401 ? 17.524 17.524 -27.810 1.00 64.50 401 SER A O 1
ATOM 3109 N N . ASN A 1 402 ? 17.162 18.508 -25.821 1.00 69.12 402 ASN A N 1
ATOM 3110 C CA . ASN A 1 402 ? 15.775 18.088 -25.670 1.00 69.12 402 ASN A CA 1
ATOM 3111 C C . ASN A 1 402 ? 14.923 19.173 -24.974 1.00 69.12 402 ASN A C 1
ATOM 3113 O O . ASN A 1 402 ? 14.708 19.098 -23.760 1.00 69.12 402 ASN A O 1
ATOM 3117 N N . PRO A 1 403 ? 14.347 20.120 -25.741 1.00 76.56 403 PRO A N 1
ATOM 3118 C CA . PRO A 1 403 ? 13.515 21.198 -25.194 1.00 76.56 403 PRO A CA 1
ATOM 3119 C C . PRO A 1 403 ? 12.209 20.733 -24.531 1.00 76.56 403 PRO A C 1
ATOM 3121 O O . PRO A 1 403 ? 11.521 21.527 -23.904 1.00 76.56 403 PRO A O 1
ATOM 3124 N N . SER A 1 404 ? 11.844 19.452 -24.670 1.00 75.56 404 SER A N 1
ATOM 3125 C CA . SER A 1 404 ? 10.653 18.862 -24.038 1.00 75.56 404 SER A CA 1
ATOM 3126 C C . SER A 1 404 ? 10.941 18.166 -22.699 1.00 75.56 404 SER A C 1
ATOM 3128 O O . SER A 1 404 ? 10.025 17.644 -22.061 1.00 75.56 404 SER A O 1
ATOM 3130 N N . ASP A 1 405 ? 12.202 18.146 -22.246 1.00 74.88 405 ASP A N 1
ATOM 3131 C CA . ASP A 1 405 ? 12.590 17.576 -20.951 1.00 74.88 405 ASP A CA 1
ATOM 3132 C C . ASP A 1 405 ? 12.241 18.533 -19.799 1.00 74.88 405 ASP A C 1
ATOM 3134 O O . ASP A 1 405 ? 13.096 19.220 -19.234 1.00 74.88 405 ASP A O 1
ATOM 3138 N N . LEU A 1 406 ? 10.958 18.549 -19.420 1.00 76.88 406 LEU A N 1
ATOM 3139 C CA . LEU A 1 406 ? 10.432 19.395 -18.342 1.00 76.88 406 LEU A CA 1
ATOM 3140 C C . LEU A 1 406 ? 11.190 19.214 -17.021 1.00 76.88 406 LEU A C 1
ATOM 3142 O O . LEU A 1 406 ? 11.333 20.159 -16.248 1.00 76.88 406 LEU A O 1
ATOM 3146 N N . ARG A 1 407 ? 11.715 18.014 -16.750 1.00 76.44 407 ARG A N 1
ATOM 3147 C CA . ARG A 1 407 ? 12.477 17.748 -15.526 1.00 76.44 407 ARG A CA 1
ATOM 3148 C C . ARG A 1 407 ? 13.832 18.451 -15.556 1.00 76.44 407 ARG A C 1
ATOM 3150 O O . ARG A 1 407 ? 14.216 19.044 -14.550 1.00 76.44 407 ARG A O 1
ATOM 3157 N N . ALA A 1 408 ? 14.534 18.411 -16.688 1.00 78.56 408 ALA A N 1
ATOM 3158 C CA . ALA A 1 408 ? 15.769 19.168 -16.872 1.00 78.56 408 ALA A CA 1
ATOM 3159 C C . ALA A 1 408 ? 15.527 20.680 -16.785 1.00 78.56 408 ALA A C 1
ATOM 3161 O O . ALA A 1 408 ? 16.320 21.376 -16.160 1.00 78.56 408 ALA A O 1
ATOM 3162 N N . MET A 1 409 ? 14.410 21.175 -17.325 1.00 84.25 409 MET A N 1
ATOM 3163 C CA . MET A 1 409 ? 14.038 22.592 -17.245 1.00 84.25 409 MET A CA 1
ATOM 3164 C C . MET A 1 409 ? 13.775 23.049 -15.801 1.00 84.25 409 MET A C 1
ATOM 3166 O O . MET A 1 409 ? 14.248 24.109 -15.393 1.00 84.25 409 MET A O 1
ATOM 3170 N N . VAL A 1 410 ? 13.097 22.233 -14.983 1.00 83.94 410 VAL A N 1
ATOM 3171 C CA . VAL A 1 410 ? 12.901 22.528 -13.550 1.00 83.94 410 VAL A CA 1
ATOM 3172 C C . VAL A 1 410 ? 14.237 22.552 -12.806 1.00 83.94 410 VAL A C 1
ATOM 3174 O O . VAL A 1 410 ? 14.507 23.505 -12.075 1.00 83.94 410 VAL A O 1
ATOM 3177 N N . LEU A 1 411 ? 15.100 21.555 -13.020 1.00 83.50 411 LEU A N 1
ATOM 3178 C CA . LEU A 1 411 ? 16.439 21.517 -12.418 1.00 83.50 411 LEU A CA 1
ATOM 3179 C C . LEU A 1 411 ? 17.291 22.720 -12.844 1.00 83.50 411 LEU A C 1
ATOM 3181 O O . LEU A 1 411 ? 17.977 23.313 -12.015 1.00 83.50 411 LEU A O 1
ATOM 3185 N N . LEU A 1 412 ? 17.218 23.105 -14.121 1.00 88.75 412 LEU A N 1
ATOM 3186 C CA . LEU A 1 412 ? 17.921 24.264 -14.664 1.00 88.75 412 LEU A CA 1
ATOM 3187 C C . LEU A 1 412 ? 17.420 25.563 -14.028 1.00 88.75 412 LEU A C 1
ATOM 3189 O O . LEU A 1 412 ? 18.227 26.416 -13.668 1.00 88.75 412 LEU A O 1
ATOM 3193 N N . SER A 1 413 ? 16.106 25.693 -13.822 1.00 89.25 413 SER A N 1
ATOM 3194 C CA . SER A 1 413 ? 15.527 26.860 -13.152 1.00 89.25 413 SER A CA 1
ATOM 3195 C C . SER A 1 413 ? 16.000 27.000 -11.698 1.00 89.25 413 SER A C 1
ATOM 3197 O O . SER A 1 413 ? 16.367 28.101 -11.286 1.00 89.25 413 SER A O 1
ATOM 3199 N N . ASP A 1 414 ? 16.092 25.902 -10.936 1.00 84.62 414 ASP A N 1
ATOM 3200 C CA . ASP A 1 414 ? 16.601 25.943 -9.558 1.00 84.62 414 ASP A CA 1
ATOM 3201 C C . ASP A 1 414 ? 18.114 26.211 -9.516 1.00 84.62 414 ASP A C 1
ATOM 3203 O O . ASP A 1 414 ? 18.590 26.990 -8.688 1.00 84.62 414 ASP A O 1
ATOM 3207 N N . ALA A 1 415 ? 18.871 25.643 -10.460 1.00 85.50 415 ALA A N 1
ATOM 3208 C CA . ALA A 1 415 ? 20.295 25.923 -10.615 1.00 85.50 415 ALA A CA 1
ATOM 3209 C C . ALA A 1 415 ? 20.550 27.408 -10.935 1.00 85.50 415 ALA A C 1
ATOM 3211 O O . ALA A 1 415 ? 21.404 28.031 -10.303 1.00 85.50 415 ALA A O 1
ATOM 3212 N N . TYR A 1 416 ? 19.772 28.004 -11.850 1.00 90.69 416 TYR A N 1
ATOM 3213 C CA . TYR A 1 416 ? 19.824 29.437 -12.150 1.00 90.69 416 TYR A CA 1
ATOM 3214 C C . TYR A 1 416 ? 19.455 30.302 -10.947 1.00 90.69 416 TYR A C 1
ATOM 3216 O O . TYR A 1 416 ? 20.130 31.300 -10.684 1.00 90.69 416 TYR A O 1
ATOM 3224 N N . ARG A 1 417 ? 18.412 29.927 -10.200 1.00 89.06 417 ARG A N 1
ATOM 3225 C CA . ARG A 1 417 ? 17.999 30.634 -8.984 1.00 89.06 417 ARG A CA 1
ATOM 3226 C C . ARG A 1 417 ? 19.147 30.692 -7.982 1.00 89.06 417 ARG A C 1
ATOM 3228 O O . ARG A 1 417 ? 19.553 31.769 -7.555 1.00 89.06 417 ARG A O 1
ATOM 3235 N N . ARG A 1 418 ? 19.729 29.534 -7.669 1.00 81.94 418 ARG A N 1
ATOM 3236 C CA . ARG A 1 418 ? 20.821 29.409 -6.696 1.00 81.94 418 ARG A CA 1
ATOM 3237 C C . ARG A 1 418 ? 22.137 30.016 -7.186 1.00 81.94 418 ARG A C 1
ATOM 3239 O O . ARG A 1 418 ? 22.966 30.407 -6.366 1.00 81.94 418 ARG A O 1
ATOM 3246 N N . SER A 1 419 ? 22.335 30.148 -8.499 1.00 82.38 419 SER A N 1
ATOM 3247 C CA . SER A 1 419 ? 23.465 30.880 -9.089 1.00 82.38 419 SER A CA 1
ATOM 3248 C C . SER A 1 419 ? 23.230 32.395 -9.206 1.00 82.38 419 SER A C 1
ATOM 3250 O O . SER A 1 419 ? 24.031 33.077 -9.842 1.00 82.38 419 SER A O 1
ATOM 3252 N N . GLY A 1 420 ? 22.121 32.931 -8.684 1.00 81.62 420 GLY A N 1
ATOM 3253 C CA . GLY A 1 420 ? 21.782 34.358 -8.756 1.00 81.62 420 GLY A CA 1
ATOM 3254 C C . GLY A 1 420 ? 21.275 34.842 -10.122 1.00 81.62 420 GLY A C 1
ATOM 3255 O O . GLY A 1 420 ? 21.055 36.037 -10.316 1.00 81.62 420 GLY A O 1
ATOM 3256 N N . LYS A 1 421 ? 21.052 33.939 -11.087 1.00 86.81 421 LYS A N 1
ATOM 3257 C CA . LYS A 1 421 ? 20.494 34.237 -12.420 1.00 86.81 421 LYS A CA 1
ATOM 3258 C C . LYS A 1 421 ? 18.958 34.236 -12.374 1.00 86.81 421 LYS A C 1
ATOM 3260 O O . LYS A 1 421 ? 18.299 33.537 -13.141 1.00 86.81 421 LYS A O 1
ATOM 3265 N N . HIS A 1 422 ? 18.373 35.016 -11.466 1.00 84.62 422 HIS A N 1
ATOM 3266 C CA . HIS A 1 422 ? 16.944 34.948 -11.133 1.00 84.62 422 HIS A CA 1
ATOM 3267 C C . HIS A 1 422 ? 15.999 35.209 -12.324 1.00 84.62 422 HIS A C 1
ATOM 3269 O O . HIS A 1 422 ? 14.969 34.553 -12.441 1.00 84.62 422 HIS A O 1
ATOM 3275 N N . THR A 1 423 ? 16.357 36.103 -13.254 1.00 84.12 423 THR A N 1
ATOM 3276 C CA . THR A 1 423 ? 15.562 36.347 -14.474 1.00 84.12 423 THR A CA 1
ATOM 3277 C C . THR A 1 423 ? 15.530 35.125 -15.397 1.00 84.12 423 THR A C 1
ATOM 3279 O O . THR A 1 423 ? 14.468 34.758 -15.888 1.00 84.12 423 THR A O 1
ATOM 3282 N N . ALA A 1 424 ? 16.669 34.451 -15.590 1.00 87.38 424 ALA A N 1
ATOM 3283 C CA . ALA A 1 424 ? 16.739 33.229 -16.395 1.00 87.38 424 ALA A CA 1
ATOM 3284 C C . ALA A 1 424 ? 16.007 32.061 -15.715 1.00 87.38 424 ALA A C 1
ATOM 3286 O O . ALA A 1 424 ? 15.323 31.285 -16.379 1.00 87.38 424 ALA A O 1
ATOM 3287 N N . ALA A 1 425 ? 16.096 31.977 -14.382 1.00 89.38 425 ALA A N 1
ATOM 3288 C CA . ALA A 1 425 ? 15.327 31.024 -13.586 1.00 89.38 425 ALA A CA 1
ATOM 3289 C C . ALA A 1 425 ? 13.815 31.194 -13.809 1.00 89.38 425 ALA A C 1
ATOM 3291 O O . ALA A 1 425 ? 13.102 30.209 -13.991 1.00 89.38 425 ALA A O 1
ATOM 3292 N N . TRP A 1 426 ? 13.343 32.445 -13.831 1.00 91.94 426 TRP A N 1
ATOM 3293 C CA . TRP A 1 426 ? 11.932 32.774 -14.010 1.00 91.94 426 TRP A CA 1
ATOM 3294 C C . TRP A 1 426 ? 11.403 32.465 -15.407 1.00 91.94 426 TRP A C 1
ATOM 3296 O O . TRP A 1 426 ? 10.349 31.848 -15.529 1.00 91.94 426 TRP A O 1
ATOM 3306 N N . GLU A 1 427 ? 12.128 32.844 -16.459 1.00 90.75 427 GLU A N 1
ATOM 3307 C CA . GLU A 1 427 ? 11.698 32.526 -17.827 1.00 90.75 427 GLU A CA 1
ATOM 3308 C C . GLU A 1 427 ? 11.630 31.007 -18.048 1.00 90.75 427 GLU A C 1
ATOM 3310 O O . GLU A 1 427 ? 10.635 30.504 -18.568 1.00 90.75 427 GLU A O 1
ATOM 3315 N N . MET A 1 428 ? 12.616 30.262 -17.535 1.00 90.50 428 MET A N 1
ATOM 3316 C CA . MET A 1 428 ? 12.643 28.800 -17.627 1.00 90.50 428 MET A CA 1
ATOM 3317 C C . MET A 1 428 ? 11.471 28.143 -16.878 1.00 90.50 428 MET A C 1
ATOM 3319 O O . MET A 1 428 ? 10.757 27.313 -17.439 1.00 90.50 428 MET A O 1
ATOM 3323 N N . ILE A 1 429 ? 11.225 28.513 -15.613 1.00 90.69 429 ILE A N 1
ATOM 3324 C CA . ILE A 1 429 ? 10.136 27.898 -14.832 1.00 90.69 429 ILE A CA 1
ATOM 3325 C C . ILE A 1 429 ? 8.753 28.294 -15.366 1.00 90.69 429 ILE A C 1
ATOM 3327 O O . ILE A 1 429 ? 7.807 27.514 -15.269 1.00 90.69 429 ILE A O 1
ATOM 3331 N N . LYS A 1 430 ? 8.622 29.482 -15.964 1.00 90.06 430 LYS A N 1
ATOM 3332 C CA . LYS A 1 430 ? 7.387 29.949 -16.600 1.00 90.06 430 LYS A CA 1
ATOM 3333 C C . LYS A 1 430 ? 7.041 29.115 -17.831 1.00 90.06 430 LYS A C 1
ATOM 3335 O O . LYS A 1 430 ? 5.872 28.784 -18.016 1.00 90.06 430 LYS A O 1
ATOM 3340 N N . GLU A 1 431 ? 8.034 28.731 -18.627 1.00 86.88 431 GLU A N 1
ATOM 3341 C CA . GLU A 1 431 ? 7.842 27.818 -19.757 1.00 86.88 431 GLU A CA 1
ATOM 3342 C C . GLU A 1 431 ? 7.363 26.434 -19.286 1.00 86.88 431 GLU A C 1
ATOM 3344 O O . GLU A 1 431 ? 6.412 25.879 -19.840 1.00 86.88 431 GLU A O 1
ATOM 3349 N N . VAL A 1 432 ? 7.922 25.921 -18.183 1.00 83.44 432 VAL A N 1
ATOM 3350 C CA . VAL A 1 432 ? 7.438 24.679 -17.556 1.00 83.44 432 VAL A CA 1
ATOM 3351 C C . VAL A 1 432 ? 6.011 24.841 -17.021 1.00 83.44 432 VAL A C 1
ATOM 3353 O O . VAL A 1 432 ? 5.181 23.958 -17.222 1.00 83.44 432 VAL A O 1
ATOM 3356 N N . LEU A 1 433 ? 5.684 25.965 -16.375 1.00 82.44 433 LEU A N 1
ATOM 3357 C CA . LEU A 1 433 ? 4.338 26.249 -15.861 1.00 82.44 433 LEU A CA 1
ATOM 3358 C C . LEU A 1 433 ? 3.285 26.347 -16.969 1.00 82.44 433 LEU A C 1
ATOM 3360 O O . LEU A 1 433 ? 2.144 25.955 -16.745 1.00 82.44 433 LEU A O 1
ATOM 3364 N N . GLN A 1 434 ? 3.640 26.840 -18.157 1.00 82.56 434 GLN A N 1
ATOM 3365 C CA . GLN A 1 434 ? 2.728 26.846 -19.306 1.00 82.56 434 GLN A CA 1
ATOM 3366 C C . GLN A 1 434 ? 2.382 25.423 -19.763 1.00 82.56 434 GLN A C 1
ATOM 3368 O O . GLN A 1 434 ? 1.246 25.162 -20.155 1.00 82.56 434 GLN A O 1
ATOM 3373 N N . GLN A 1 435 ? 3.340 24.499 -19.672 1.00 74.75 435 GLN A N 1
ATOM 3374 C CA . GLN A 1 435 ? 3.168 23.101 -20.072 1.00 74.75 435 GLN A CA 1
ATOM 3375 C C . GLN A 1 435 ? 2.621 22.213 -18.940 1.00 74.75 435 GLN A C 1
ATOM 3377 O O . GLN A 1 435 ? 2.047 21.157 -19.195 1.00 74.75 435 GLN A O 1
ATOM 3382 N N . SER A 1 436 ? 2.792 22.612 -17.678 1.00 70.69 436 SER A N 1
ATOM 3383 C CA . SER A 1 436 ? 2.383 21.861 -16.481 1.00 70.69 436 SER A CA 1
ATOM 3384 C C . SER A 1 436 ? 1.855 22.786 -15.368 1.00 70.69 436 SER A C 1
ATOM 3386 O O . SER A 1 436 ? 2.427 22.844 -14.277 1.00 70.69 436 SER A O 1
ATOM 3388 N N . PRO A 1 437 ? 0.732 23.499 -15.594 1.00 65.88 437 PRO A N 1
ATOM 3389 C CA . PRO A 1 437 ? 0.249 24.549 -14.689 1.00 65.88 437 PRO A CA 1
ATOM 3390 C C . PRO A 1 437 ? -0.230 24.037 -13.325 1.00 65.88 437 PRO A C 1
ATOM 3392 O O . PRO A 1 437 ? -0.302 24.814 -12.374 1.00 65.88 437 PRO A O 1
ATOM 3395 N N . ALA A 1 438 ? -0.555 22.745 -13.211 1.00 60.56 438 ALA A N 1
ATOM 3396 C CA . ALA A 1 438 ? -1.065 22.118 -11.990 1.00 60.56 438 ALA A CA 1
ATOM 3397 C C . ALA A 1 438 ? 0.012 21.393 -11.157 1.00 60.56 438 ALA A C 1
ATOM 3399 O O . ALA A 1 438 ? -0.314 20.833 -10.110 1.00 60.56 438 ALA A O 1
ATOM 3400 N N . ASP A 1 439 ? 1.282 21.371 -11.584 1.00 64.56 439 ASP A N 1
ATOM 3401 C CA . ASP A 1 439 ? 2.324 20.666 -10.830 1.00 64.56 439 ASP A CA 1
ATOM 3402 C C . ASP A 1 439 ? 2.765 21.474 -9.596 1.00 64.56 439 ASP A C 1
ATOM 3404 O O . ASP A 1 439 ? 3.405 22.521 -9.699 1.00 64.56 439 ASP A O 1
ATOM 3408 N N . ALA A 1 440 ? 2.430 20.976 -8.402 1.00 59.38 440 ALA A N 1
ATOM 3409 C CA . ALA A 1 440 ? 2.718 21.638 -7.129 1.00 59.38 440 ALA A CA 1
ATOM 3410 C C . ALA A 1 440 ? 4.224 21.824 -6.853 1.00 59.38 440 ALA A C 1
ATOM 3412 O O . ALA A 1 440 ? 4.611 22.761 -6.149 1.00 59.38 440 ALA A O 1
ATOM 3413 N N . GLY A 1 441 ? 5.080 20.958 -7.407 1.00 59.56 441 GLY A N 1
ATOM 3414 C CA . GLY A 1 441 ? 6.533 21.068 -7.305 1.00 59.56 441 GLY A CA 1
ATOM 3415 C C . GLY A 1 441 ? 7.065 22.220 -8.152 1.00 59.56 441 GLY A C 1
ATOM 3416 O O . GLY A 1 441 ? 7.814 23.051 -7.639 1.00 59.56 441 GLY A O 1
ATOM 3417 N N . VAL A 1 442 ? 6.607 22.312 -9.403 1.00 72.94 442 VAL A N 1
ATOM 3418 C CA . VAL A 1 442 ? 6.902 23.431 -10.316 1.00 72.94 442 VAL A CA 1
ATOM 3419 C C . VAL A 1 442 ? 6.379 24.745 -9.732 1.00 72.94 442 VAL A C 1
ATOM 3421 O O . VAL A 1 442 ? 7.114 25.726 -9.671 1.00 72.94 442 VAL A O 1
ATOM 3424 N N . GLN A 1 443 ? 5.147 24.759 -9.212 1.00 71.31 443 GLN A N 1
ATOM 3425 C CA . GLN A 1 443 ? 4.568 25.935 -8.557 1.00 71.31 443 GLN A CA 1
ATOM 3426 C C . GLN A 1 443 ? 5.349 26.365 -7.312 1.00 71.31 443 GLN A C 1
ATOM 3428 O O . GLN A 1 443 ? 5.486 27.558 -7.058 1.00 71.31 443 GLN A O 1
ATOM 3433 N N . ARG A 1 444 ? 5.859 25.421 -6.513 1.00 78.62 444 ARG A N 1
ATOM 3434 C CA . ARG A 1 444 ? 6.695 25.738 -5.349 1.00 78.62 444 ARG A CA 1
ATOM 3435 C C . ARG A 1 444 ? 8.011 26.387 -5.773 1.00 78.62 444 ARG A C 1
ATOM 3437 O O . ARG A 1 444 ? 8.328 27.446 -5.248 1.00 78.62 444 ARG A O 1
ATOM 3444 N N . VAL A 1 445 ? 8.726 25.798 -6.734 1.00 72.88 445 VAL A N 1
ATOM 3445 C CA . VAL A 1 445 ? 9.978 26.370 -7.262 1.00 72.88 445 VAL A CA 1
ATOM 3446 C C . VAL A 1 445 ? 9.718 27.749 -7.872 1.00 72.88 445 VAL A C 1
ATOM 3448 O O . VAL A 1 445 ? 10.449 28.691 -7.589 1.00 72.88 445 VAL A O 1
ATOM 3451 N N . ALA A 1 446 ? 8.625 27.912 -8.620 1.00 84.19 446 ALA A N 1
ATOM 3452 C CA . ALA A 1 446 ? 8.217 29.207 -9.153 1.00 84.19 446 ALA A CA 1
ATOM 3453 C C . ALA A 1 446 ? 7.948 30.241 -8.048 1.00 84.19 446 ALA A C 1
ATOM 3455 O O . ALA A 1 446 ? 8.426 31.365 -8.157 1.00 84.19 446 ALA A O 1
ATOM 3456 N N . ARG A 1 447 ? 7.248 29.867 -6.965 1.00 83.12 447 ARG A N 1
ATOM 3457 C CA . ARG A 1 447 ? 7.030 30.750 -5.804 1.00 83.12 447 ARG A CA 1
ATOM 3458 C C . ARG A 1 447 ? 8.342 31.152 -5.132 1.00 83.12 447 ARG A C 1
ATOM 3460 O O . ARG A 1 447 ? 8.501 32.318 -4.798 1.00 83.12 447 ARG A O 1
ATOM 3467 N N . GLU A 1 448 ? 9.284 30.224 -4.964 1.00 82.81 448 GLU A N 1
ATOM 3468 C CA . GLU A 1 448 ? 10.610 30.521 -4.400 1.00 82.81 448 GLU A CA 1
ATOM 3469 C C . GLU A 1 448 ? 11.393 31.506 -5.284 1.00 82.81 448 GLU A C 1
ATOM 3471 O O . GLU A 1 448 ? 11.925 32.496 -4.783 1.00 82.81 448 GLU A O 1
ATOM 3476 N N . ILE A 1 449 ? 11.414 31.281 -6.604 1.00 85.06 449 ILE A N 1
ATOM 3477 C CA . ILE A 1 449 ? 12.047 32.187 -7.578 1.00 85.06 449 ILE A CA 1
ATOM 3478 C C . ILE A 1 449 ? 11.385 33.572 -7.535 1.00 85.06 449 ILE A C 1
ATOM 3480 O O . ILE A 1 449 ? 12.077 34.591 -7.525 1.00 85.06 449 ILE A O 1
ATOM 3484 N N . GLU A 1 450 ? 10.053 33.621 -7.486 1.00 86.19 450 GLU A N 1
ATOM 3485 C CA . GLU A 1 450 ? 9.276 34.860 -7.441 1.00 86.19 450 GLU A CA 1
ATOM 3486 C C . GLU A 1 450 ? 9.509 35.646 -6.139 1.00 86.19 450 GLU A C 1
ATOM 3488 O O . GLU A 1 450 ? 9.678 36.867 -6.167 1.00 86.19 450 GLU A O 1
ATOM 3493 N N . GLU A 1 451 ? 9.559 34.969 -4.989 1.00 82.38 451 GLU A N 1
ATOM 3494 C CA . GLU A 1 451 ? 9.877 35.594 -3.702 1.00 82.38 451 GLU A CA 1
ATOM 3495 C C . GLU A 1 451 ? 11.293 36.176 -3.674 1.00 82.38 451 GLU A C 1
ATOM 3497 O O . GLU A 1 451 ? 11.498 37.270 -3.143 1.00 82.38 451 GLU A O 1
ATOM 3502 N N . GLU A 1 452 ? 12.269 35.485 -4.260 1.00 81.56 452 GLU A N 1
ATOM 3503 C CA . GLU A 1 452 ? 13.646 35.974 -4.353 1.00 81.56 452 GLU A CA 1
ATOM 3504 C C . GLU A 1 452 ? 13.781 37.156 -5.319 1.00 81.56 452 GLU A C 1
ATOM 3506 O O . GLU A 1 452 ? 14.440 38.139 -4.978 1.00 81.56 452 GLU A O 1
ATOM 3511 N N . LEU A 1 453 ? 13.085 37.130 -6.462 1.00 79.62 453 LEU A N 1
ATOM 3512 C CA . LEU A 1 453 ? 12.986 38.270 -7.386 1.00 79.62 453 LEU A CA 1
ATOM 3513 C C . LEU A 1 453 ? 12.386 39.512 -6.721 1.00 79.62 453 LEU A C 1
ATOM 3515 O O . LEU A 1 453 ? 12.814 40.629 -7.001 1.00 79.62 453 LEU A O 1
ATOM 3519 N N . ARG A 1 454 ? 11.420 39.331 -5.811 1.00 77.50 454 ARG A N 1
ATOM 3520 C CA . ARG A 1 454 ? 10.848 40.437 -5.024 1.00 77.50 454 ARG A CA 1
ATOM 3521 C C . ARG A 1 454 ? 11.817 40.982 -3.971 1.00 77.50 454 ARG A C 1
ATOM 3523 O O . ARG A 1 454 ? 11.718 42.157 -3.627 1.00 77.50 454 ARG A O 1
ATOM 3530 N N . ARG A 1 455 ? 12.728 40.157 -3.440 1.00 72.75 455 ARG A N 1
ATOM 3531 C CA . ARG A 1 455 ? 13.724 40.556 -2.422 1.00 72.75 455 ARG A CA 1
ATOM 3532 C C . ARG A 1 455 ? 14.986 41.181 -3.023 1.00 72.75 455 ARG A C 1
ATOM 3534 O O . ARG A 1 455 ? 15.591 42.033 -2.380 1.00 72.75 455 ARG A O 1
ATOM 3541 N N . SER A 1 456 ? 15.342 40.790 -4.242 1.00 59.91 456 SER A N 1
ATOM 3542 C CA . SER A 1 456 ? 16.466 41.320 -5.015 1.00 59.91 456 SER A CA 1
ATOM 3543 C C . SER A 1 456 ? 15.965 41.730 -6.401 1.00 59.91 456 SER A C 1
ATOM 3545 O O . SER A 1 456 ? 16.173 40.983 -7.362 1.00 59.91 456 SER A O 1
ATOM 3547 N N . PRO A 1 457 ? 15.279 42.884 -6.532 1.00 55.00 457 PRO A N 1
ATOM 3548 C CA . PRO A 1 457 ? 14.854 43.356 -7.841 1.00 55.00 457 PRO A CA 1
ATOM 3549 C C . PRO A 1 457 ? 16.092 43.486 -8.739 1.00 55.00 457 PRO A C 1
ATOM 3551 O O . PRO A 1 457 ? 17.149 43.919 -8.257 1.00 55.00 457 PRO A O 1
ATOM 3554 N N . PRO A 1 458 ? 16.015 43.084 -10.021 1.00 48.09 458 PRO A N 1
ATOM 3555 C CA . PRO A 1 458 ? 17.133 43.251 -10.936 1.00 48.09 458 PRO A CA 1
ATOM 3556 C C . PRO A 1 458 ? 17.586 44.711 -10.890 1.00 48.09 458 PRO A C 1
ATOM 3558 O O . PRO A 1 458 ? 16.755 45.619 -10.874 1.00 48.09 458 PRO A O 1
ATOM 3561 N N . ARG A 1 459 ? 18.905 44.949 -10.840 1.00 44.03 459 ARG A N 1
ATOM 3562 C CA . ARG A 1 459 ? 19.443 46.290 -11.086 1.00 44.03 459 ARG A CA 1
ATOM 3563 C C . ARG A 1 459 ? 18.974 46.690 -12.476 1.00 44.03 459 ARG A C 1
ATOM 3565 O O . ARG A 1 459 ? 19.540 46.234 -13.468 1.00 44.03 459 ARG A O 1
ATOM 3572 N N . GLU A 1 460 ? 17.942 47.520 -12.540 1.00 42.00 460 GLU A N 1
ATOM 3573 C CA . GLU A 1 460 ? 17.650 48.266 -13.747 1.00 42.00 460 GLU A CA 1
ATOM 3574 C C . GLU A 1 460 ? 18.925 49.020 -14.105 1.00 42.00 460 GLU A C 1
ATOM 3576 O O . GLU A 1 460 ? 19.491 49.770 -13.301 1.00 42.00 460 GLU A O 1
ATOM 3581 N N . VAL A 1 461 ? 19.408 48.793 -15.322 1.00 42.34 461 VAL A N 1
ATOM 3582 C CA . VAL A 1 461 ? 20.222 49.795 -15.989 1.00 42.34 461 VAL A CA 1
ATOM 3583 C C . VAL A 1 461 ? 19.272 50.966 -16.202 1.00 42.34 461 VAL A C 1
ATOM 3585 O O . VAL A 1 461 ? 18.539 51.011 -17.184 1.00 42.34 461 VAL A O 1
ATOM 3588 N N . VAL A 1 462 ? 19.217 51.853 -15.211 1.00 37.47 462 VAL A N 1
ATOM 3589 C CA . VAL A 1 462 ? 18.492 53.114 -15.290 1.00 37.47 462 VAL A CA 1
ATOM 3590 C C . VAL A 1 462 ? 19.148 53.888 -16.425 1.00 37.47 462 VAL A C 1
ATOM 3592 O O . VAL A 1 462 ? 20.273 54.377 -16.292 1.00 37.47 462 VAL A O 1
ATOM 3595 N N . ALA A 1 463 ? 18.474 53.942 -17.575 1.00 44.91 463 ALA A N 1
ATOM 3596 C CA . ALA A 1 463 ? 18.727 54.997 -18.541 1.00 44.91 463 ALA A CA 1
ATOM 3597 C C . ALA A 1 463 ? 18.621 56.331 -17.780 1.00 44.91 463 ALA A C 1
ATOM 3599 O O . ALA A 1 463 ? 17.759 56.437 -16.903 1.00 44.91 463 ALA A O 1
ATOM 3600 N N . PRO A 1 464 ? 19.516 57.305 -18.024 1.00 38.12 464 PRO A N 1
ATOM 3601 C CA . PRO A 1 464 ? 19.508 58.554 -17.270 1.00 38.12 464 PRO A CA 1
ATOM 3602 C C . PRO A 1 464 ? 18.089 59.144 -17.266 1.00 38.12 464 PRO A C 1
ATOM 3604 O O . PRO A 1 464 ? 17.413 59.052 -18.294 1.00 38.12 464 PRO A O 1
ATOM 3607 N N . PRO A 1 465 ? 17.618 59.686 -16.128 1.00 40.44 465 PRO A N 1
ATOM 3608 C CA . PRO A 1 465 ? 16.267 60.220 -16.039 1.00 40.44 465 PRO A CA 1
ATOM 3609 C C . PRO A 1 465 ? 16.068 61.271 -17.131 1.00 40.44 465 PRO A C 1
ATOM 3611 O O . PRO A 1 465 ? 16.962 62.085 -17.378 1.00 40.44 465 PRO A O 1
ATOM 3614 N N . GLU A 1 466 ? 14.911 61.235 -17.789 1.00 46.31 466 GLU A N 1
ATOM 3615 C CA . GLU A 1 466 ? 14.522 62.314 -18.692 1.00 46.31 466 GLU A CA 1
ATOM 3616 C C . GLU A 1 466 ? 14.524 63.641 -17.910 1.00 46.31 466 GLU A C 1
ATOM 3618 O O . GLU A 1 466 ? 14.143 63.660 -16.731 1.00 46.31 466 GLU A O 1
ATOM 3623 N N . PRO A 1 467 ? 15.011 64.741 -18.512 1.00 45.12 467 PRO A N 1
ATOM 3624 C CA . PRO A 1 467 ? 15.061 66.029 -17.837 1.00 45.12 467 PRO A CA 1
ATOM 3625 C C . PRO A 1 467 ? 13.651 66.451 -17.412 1.00 45.12 467 PRO A C 1
ATOM 3627 O O . PRO A 1 467 ? 12.690 66.301 -18.163 1.00 45.12 467 PRO A O 1
ATOM 3630 N N . LEU A 1 468 ? 13.537 66.979 -16.192 1.00 42.59 468 LEU A N 1
ATOM 3631 C CA . LEU A 1 468 ? 12.282 67.506 -15.664 1.00 42.59 468 LEU A CA 1
ATOM 3632 C C . LEU A 1 468 ? 11.799 68.660 -16.553 1.00 42.59 468 LEU A C 1
ATOM 3634 O O . LEU A 1 468 ? 12.541 69.606 -16.830 1.00 42.59 468 LEU A O 1
ATOM 3638 N N . GLU A 1 469 ? 10.551 68.571 -16.999 1.00 44.56 469 GLU A N 1
ATOM 3639 C CA . GLU A 1 469 ? 9.865 69.662 -17.675 1.00 44.56 469 GLU A CA 1
ATOM 3640 C C . GLU A 1 469 ? 9.218 70.583 -16.632 1.00 44.56 469 GLU A C 1
ATOM 3642 O O . GLU A 1 469 ? 8.411 70.137 -15.812 1.00 44.56 469 GLU A O 1
ATOM 3647 N N . ASP A 1 470 ? 9.559 71.871 -16.663 1.00 46.00 470 ASP A N 1
ATOM 3648 C CA . ASP A 1 470 ? 8.915 72.881 -15.823 1.00 46.00 470 ASP A CA 1
ATOM 3649 C C . ASP A 1 470 ? 7.671 73.426 -16.536 1.00 46.00 470 ASP A C 1
ATOM 3651 O O . ASP A 1 470 ? 7.711 73.831 -17.703 1.00 46.00 470 ASP A O 1
ATOM 3655 N N . VAL A 1 471 ? 6.553 73.468 -15.808 1.00 44.84 471 VAL A N 1
ATOM 3656 C CA . VAL A 1 471 ? 5.308 74.101 -16.255 1.00 44.84 471 VAL A CA 1
ATOM 3657 C C . VAL A 1 471 ? 5.294 75.540 -15.754 1.00 44.84 471 VAL A C 1
ATOM 3659 O O . VAL A 1 471 ? 5.179 75.783 -14.551 1.00 44.84 471 VAL A O 1
ATOM 3662 N N . ILE A 1 472 ? 5.361 76.507 -16.667 1.00 54.72 472 ILE A N 1
ATOM 3663 C CA . ILE A 1 472 ? 5.200 77.924 -16.324 1.00 54.72 472 ILE A CA 1
ATOM 3664 C C . ILE A 1 472 ? 3.765 78.344 -16.640 1.00 54.72 472 ILE A C 1
ATOM 3666 O O . ILE A 1 472 ? 3.285 78.203 -17.766 1.00 54.72 472 ILE A O 1
ATOM 3670 N N . LEU A 1 473 ? 3.077 78.883 -15.634 1.00 46.41 473 LEU A N 1
ATOM 3671 C CA . LEU A 1 473 ? 1.738 79.449 -15.779 1.00 46.41 473 LEU A CA 1
ATOM 3672 C C . LEU A 1 473 ? 1.837 80.906 -16.240 1.00 46.41 473 LEU A C 1
ATOM 3674 O O . LEU A 1 473 ? 2.469 81.730 -15.575 1.00 46.41 473 LEU A O 1
ATOM 3678 N N . LEU A 1 474 ? 1.185 81.230 -17.356 1.00 57.81 474 LEU A N 1
ATOM 3679 C CA . LEU A 1 474 ? 1.056 82.597 -17.855 1.00 57.81 474 LEU A CA 1
ATOM 3680 C C . LEU A 1 474 ? -0.315 83.187 -17.468 1.00 57.81 474 LEU A C 1
ATOM 3682 O O . LEU A 1 474 ? -1.254 82.446 -17.154 1.00 57.81 474 LEU A O 1
ATOM 3686 N N . PRO A 1 475 ? -0.468 84.524 -17.471 1.00 49.34 475 PRO A N 1
ATOM 3687 C CA . PRO A 1 475 ? -1.763 85.156 -17.236 1.00 49.34 475 PRO A CA 1
ATOM 3688 C C . PRO A 1 475 ? -2.808 84.730 -18.281 1.00 49.34 475 PRO A C 1
ATOM 3690 O O . PRO A 1 475 ? -2.473 84.476 -19.432 1.00 49.34 475 PRO A O 1
ATOM 3693 N N . GLU A 1 476 ? -4.076 84.686 -17.862 1.00 52.28 476 GLU A N 1
ATOM 3694 C CA . GLU A 1 476 ? -5.247 84.265 -18.663 1.00 52.28 476 GLU A CA 1
ATOM 3695 C C . GLU A 1 476 ? -5.323 82.766 -19.012 1.00 52.28 476 GLU A C 1
ATOM 3697 O O . GLU A 1 476 ? -6.046 82.359 -19.917 1.00 52.28 476 GLU A O 1
ATOM 3702 N N . GLY A 1 477 ? -4.666 81.914 -18.217 1.00 49.59 477 GLY A N 1
ATOM 3703 C CA . GLY A 1 477 ? -4.967 80.478 -18.173 1.00 49.59 477 GLY A CA 1
ATOM 3704 C C . GLY A 1 477 ? -4.285 79.624 -19.242 1.00 49.59 477 GLY A C 1
ATOM 3705 O O . GLY A 1 477 ? -4.647 78.461 -19.403 1.00 49.59 477 GLY A O 1
ATOM 3706 N N . ALA A 1 478 ? -3.286 80.163 -19.939 1.00 46.59 478 ALA A N 1
ATOM 3707 C CA . ALA A 1 478 ? -2.376 79.374 -20.764 1.00 46.59 478 ALA A CA 1
ATOM 3708 C C . ALA A 1 478 ? -1.143 78.921 -19.956 1.00 46.59 478 ALA A C 1
ATOM 3710 O O . ALA A 1 478 ? -0.693 79.614 -19.040 1.00 46.59 478 ALA A O 1
ATOM 3711 N N . PHE A 1 479 ? -0.579 77.769 -20.319 1.00 43.41 479 PHE A N 1
ATOM 3712 C CA . PHE A 1 479 ? 0.684 77.260 -19.782 1.00 43.41 479 PHE A CA 1
ATOM 3713 C C . PHE A 1 479 ? 1.628 76.875 -20.925 1.00 43.41 479 PHE A C 1
ATOM 3715 O O . PHE A 1 479 ? 1.174 76.503 -22.007 1.00 43.41 479 PHE A O 1
ATOM 3722 N N . GLU A 1 480 ? 2.932 76.956 -20.674 1.00 49.59 480 GLU A N 1
ATOM 3723 C CA . GLU A 1 480 ? 3.968 76.429 -21.567 1.00 49.59 480 GLU A CA 1
ATOM 3724 C C . GLU A 1 480 ? 4.811 75.412 -20.788 1.00 49.59 480 GLU A C 1
ATOM 3726 O O . GLU A 1 480 ? 5.115 75.627 -19.611 1.00 49.59 480 GLU A O 1
ATOM 3731 N N . ILE A 1 481 ? 5.158 74.301 -21.439 1.00 53.22 481 ILE A N 1
ATOM 3732 C CA . ILE A 1 481 ? 6.032 73.263 -20.891 1.00 53.22 481 ILE A CA 1
ATOM 3733 C C . ILE A 1 481 ? 7.378 73.371 -21.605 1.00 53.22 481 ILE A C 1
ATOM 3735 O O . ILE A 1 481 ? 7.420 73.330 -22.836 1.00 53.22 481 ILE A O 1
ATOM 3739 N N . ARG A 1 482 ? 8.468 73.537 -20.848 1.00 48.25 482 ARG A N 1
ATOM 3740 C CA . ARG A 1 482 ? 9.833 73.550 -21.395 1.00 48.25 482 ARG A CA 1
ATOM 3741 C C . ARG A 1 482 ? 10.738 72.580 -20.630 1.00 48.25 482 ARG A C 1
ATOM 3743 O O . ARG A 1 482 ? 10.641 72.519 -19.405 1.00 48.25 482 ARG A O 1
ATOM 3750 N N . PRO A 1 483 ? 11.668 71.888 -21.309 1.00 49.56 483 PRO A N 1
ATOM 3751 C CA . PRO A 1 483 ? 12.754 71.182 -20.636 1.00 49.56 483 PRO A CA 1
ATOM 3752 C C . PRO A 1 483 ? 13.639 72.187 -19.887 1.00 49.56 483 PRO A C 1
ATOM 3754 O O . PRO A 1 483 ? 13.977 73.233 -20.448 1.00 49.56 483 PRO A O 1
ATOM 3757 N N . ALA A 1 484 ? 14.051 71.875 -18.656 1.00 51.59 484 ALA A N 1
ATOM 3758 C CA . ALA A 1 484 ? 14.832 72.787 -17.810 1.00 51.59 484 ALA A CA 1
ATOM 3759 C C . ALA A 1 484 ? 16.223 73.189 -18.375 1.00 51.59 484 ALA A C 1
ATOM 3761 O O . ALA A 1 484 ? 16.828 74.139 -17.880 1.00 51.59 484 ALA A O 1
ATOM 3762 N N . ASP A 1 485 ? 16.702 72.546 -19.451 1.00 47.47 485 ASP A N 1
ATOM 3763 C CA . ASP A 1 485 ? 18.095 72.639 -19.918 1.00 47.47 485 ASP A CA 1
ATOM 3764 C C . ASP A 1 485 ? 18.285 73.227 -21.338 1.00 47.47 485 ASP A C 1
ATOM 3766 O O . ASP A 1 485 ? 19.182 72.818 -22.077 1.00 47.47 485 ASP A O 1
ATOM 3770 N N . LEU A 1 486 ? 17.484 74.217 -21.756 1.00 40.91 486 LEU A N 1
ATOM 3771 C CA . LEU A 1 486 ? 17.722 74.952 -23.014 1.00 40.91 486 LEU A CA 1
ATOM 3772 C C . LEU A 1 486 ? 18.406 76.313 -22.785 1.00 40.91 486 LEU A C 1
ATOM 3774 O O . LEU A 1 486 ? 17.769 77.324 -22.489 1.00 40.91 486 LEU A O 1
ATOM 3778 N N . LEU A 1 487 ? 19.724 76.352 -23.021 1.00 41.34 487 LEU A N 1
ATOM 3779 C CA . LEU A 1 487 ? 20.432 77.559 -23.472 1.00 41.34 487 LEU A CA 1
ATOM 3780 C C . LEU A 1 487 ? 19.922 77.969 -24.876 1.00 41.34 487 LEU A C 1
ATOM 3782 O O . LEU A 1 487 ? 19.447 77.121 -25.632 1.00 41.34 487 LEU A O 1
ATOM 3786 N N . PRO A 1 488 ? 19.992 79.259 -25.258 1.00 35.50 488 PRO A N 1
ATOM 3787 C CA . PRO A 1 488 ? 19.292 79.768 -26.432 1.00 35.50 488 PRO A CA 1
ATOM 3788 C C . PRO A 1 488 ? 19.879 79.246 -27.750 1.00 35.50 488 PRO A C 1
ATOM 3790 O O . PRO A 1 488 ? 21.055 79.448 -28.044 1.00 35.50 488 PRO A O 1
ATOM 3793 N N . GLY A 1 489 ? 18.995 78.697 -28.587 1.00 44.25 489 GLY A N 1
ATOM 3794 C CA . GLY A 1 489 ? 19.190 78.539 -30.025 1.00 44.25 489 GLY A CA 1
ATOM 3795 C C . GLY A 1 489 ? 19.542 77.127 -30.470 1.00 44.25 489 GLY A C 1
ATOM 3796 O O . GLY A 1 489 ? 20.707 76.758 -30.451 1.00 44.25 489 GLY A O 1
ATOM 3797 N N . THR A 1 490 ? 18.554 76.371 -30.953 1.00 32.75 490 THR A N 1
ATOM 3798 C CA . THR A 1 490 ? 18.504 75.698 -32.275 1.00 32.75 490 THR A CA 1
ATOM 3799 C C . THR A 1 490 ? 17.274 74.765 -32.350 1.00 32.75 490 THR A C 1
ATOM 3801 O O . THR A 1 490 ? 16.693 74.459 -31.313 1.00 32.75 490 THR A O 1
ATOM 3804 N N . PRO A 1 491 ? 16.771 74.454 -33.562 1.00 31.75 491 PRO A N 1
ATOM 3805 C CA . PRO A 1 491 ? 15.341 74.512 -33.876 1.00 31.75 491 PRO A CA 1
ATOM 3806 C C . PRO A 1 491 ? 14.570 73.185 -33.782 1.00 31.75 491 PRO A C 1
ATOM 3808 O O . PRO A 1 491 ? 15.132 72.096 -33.844 1.00 31.75 491 PRO A O 1
ATOM 3811 N N . GLU A 1 492 ? 13.248 73.349 -33.715 1.00 36.28 492 GLU A N 1
ATOM 3812 C CA . GLU A 1 492 ? 12.178 72.350 -33.809 1.00 36.28 492 GLU A CA 1
ATOM 3813 C C . GLU A 1 492 ? 12.295 71.394 -35.011 1.00 36.28 492 GLU A C 1
ATOM 3815 O O . GLU A 1 492 ? 12.608 71.823 -36.126 1.00 36.28 492 GLU A O 1
ATOM 3820 N N . SER A 1 493 ? 11.864 70.136 -34.838 1.00 29.48 493 SER A N 1
ATOM 3821 C CA . SER A 1 493 ? 10.837 69.538 -35.716 1.00 29.48 493 SER A CA 1
ATOM 3822 C C . SER A 1 493 ? 10.293 68.189 -35.204 1.00 29.48 493 SER A C 1
ATOM 3824 O O . SER A 1 493 ? 10.995 67.482 -34.486 1.00 29.48 493 SER A O 1
ATOM 3826 N N . PRO A 1 494 ? 9.043 67.826 -35.563 1.00 40.06 494 PRO A N 1
ATOM 3827 C CA . PRO A 1 494 ? 8.154 67.014 -34.731 1.00 40.06 494 PRO A CA 1
ATOM 3828 C C . PRO A 1 494 ? 7.814 65.642 -35.337 1.00 40.06 494 PRO A C 1
ATOM 3830 O O . PRO A 1 494 ? 7.699 65.527 -36.555 1.00 40.06 494 PRO A O 1
ATOM 3833 N N . VAL A 1 495 ? 7.511 64.635 -34.506 1.00 30.00 495 VAL A N 1
ATOM 3834 C CA . VAL A 1 495 ? 6.640 63.502 -34.895 1.00 30.00 495 VAL A CA 1
ATOM 3835 C C . VAL A 1 495 ? 5.854 63.007 -33.661 1.00 30.00 495 VAL A C 1
ATOM 3837 O O . VAL A 1 495 ? 6.464 62.810 -32.613 1.00 30.00 495 VAL A O 1
ATOM 3840 N N . PRO A 1 496 ? 4.521 62.819 -33.741 1.00 32.66 496 PRO A N 1
ATOM 3841 C CA . PRO A 1 496 ? 3.660 62.578 -32.582 1.00 32.66 496 PRO A CA 1
ATOM 3842 C C . PRO A 1 496 ? 3.519 61.085 -32.245 1.00 32.66 496 PRO A C 1
ATOM 3844 O O . PRO A 1 496 ? 3.410 60.254 -33.146 1.00 32.66 496 PRO A O 1
ATOM 3847 N N . VAL A 1 497 ? 3.390 60.751 -30.955 1.00 32.19 497 VAL A N 1
ATOM 3848 C CA . VAL A 1 497 ? 2.804 59.473 -30.515 1.00 32.19 497 VAL A CA 1
ATOM 3849 C C . VAL A 1 497 ? 1.585 59.770 -29.651 1.00 32.19 497 VAL A C 1
ATOM 3851 O O . VAL A 1 497 ? 1.659 60.425 -28.615 1.00 32.19 497 VAL A O 1
ATOM 3854 N N . ALA A 1 498 ? 0.436 59.317 -30.141 1.00 33.28 498 ALA A N 1
ATOM 3855 C CA . ALA A 1 498 ? -0.854 59.454 -29.501 1.00 33.28 498 ALA A CA 1
ATOM 3856 C C . ALA A 1 498 ? -0.994 58.502 -28.298 1.00 33.28 498 ALA A C 1
ATOM 3858 O O . ALA A 1 498 ? -0.803 57.299 -28.433 1.00 33.28 498 ALA A O 1
ATOM 3859 N N . GLY A 1 499 ? -1.389 59.080 -27.161 1.00 37.44 499 GLY A N 1
ATOM 3860 C CA . GLY A 1 499 ? -2.333 58.550 -26.170 1.00 37.44 499 GLY A CA 1
ATOM 3861 C C . GLY A 1 499 ? -2.144 57.129 -25.632 1.00 37.44 499 GLY A C 1
ATOM 3862 O O . GLY A 1 499 ? -2.688 56.180 -26.188 1.00 37.44 499 GLY A O 1
ATOM 3863 N N . VAL A 1 500 ? -1.575 57.019 -24.428 1.00 32.53 500 VAL A N 1
ATOM 3864 C CA . VAL A 1 500 ? -1.915 55.941 -23.484 1.00 32.53 500 VAL A CA 1
ATOM 3865 C C . VAL A 1 500 ? -2.534 56.591 -22.237 1.00 32.53 500 VAL A C 1
ATOM 3867 O O . VAL A 1 500 ? -1.895 57.457 -21.640 1.00 32.53 500 VAL A O 1
ATOM 3870 N N . PRO A 1 501 ? -3.780 56.253 -21.850 1.00 33.00 501 PRO A N 1
ATOM 3871 C CA . PRO A 1 501 ? -4.395 56.783 -20.634 1.00 33.00 501 PRO A CA 1
ATOM 3872 C C . PRO A 1 501 ? -3.757 56.154 -19.380 1.00 33.00 501 PRO A C 1
ATOM 3874 O O . PRO A 1 501 ? -3.230 55.041 -19.458 1.00 33.00 501 PRO A O 1
ATOM 3877 N N . PRO A 1 502 ? -3.796 56.833 -18.217 1.00 33.25 502 PRO A N 1
ATOM 3878 C CA . PRO A 1 502 ? -3.118 56.365 -17.010 1.00 33.25 502 PRO A CA 1
ATOM 3879 C C . PRO A 1 502 ? -3.687 55.023 -16.511 1.00 33.25 502 PRO A C 1
ATOM 3881 O O . PRO A 1 502 ? -4.882 54.758 -16.687 1.00 33.25 502 PRO A O 1
ATOM 3884 N N . PRO A 1 503 ? -2.858 54.173 -15.872 1.00 35.44 503 PRO A N 1
ATOM 3885 C CA . PRO A 1 503 ? -3.281 52.856 -15.417 1.00 35.44 503 PRO A CA 1
ATOM 3886 C C . PRO A 1 503 ? -4.360 52.990 -14.338 1.00 35.44 503 PRO A C 1
ATOM 3888 O O . PRO A 1 503 ? -4.195 53.691 -13.339 1.00 35.44 503 PRO A O 1
ATOM 3891 N N . GLY A 1 504 ? -5.487 52.315 -14.566 1.00 36.72 504 GLY A N 1
ATOM 3892 C CA . GLY A 1 504 ? -6.587 52.226 -13.609 1.00 36.72 504 GLY A CA 1
ATOM 3893 C C . GLY A 1 504 ? -6.216 51.437 -12.341 1.00 36.72 504 GLY A C 1
ATOM 3894 O O . GLY A 1 504 ? -5.183 50.767 -12.296 1.00 36.72 504 GLY A O 1
ATOM 3895 N N . PRO A 1 505 ? -7.065 51.491 -11.297 1.0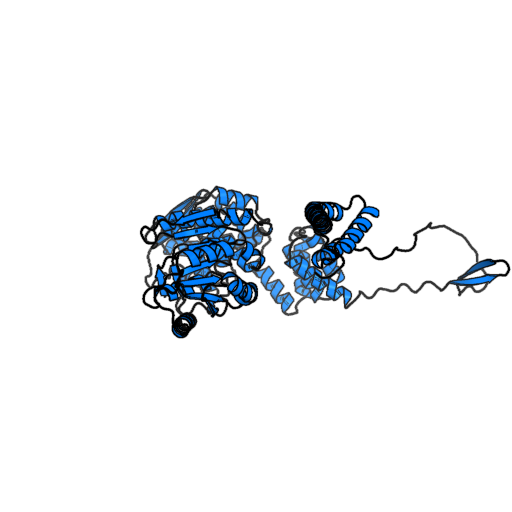0 34.50 505 PRO A N 1
ATOM 3896 C CA . PRO A 1 505 ? -6.784 50.887 -9.995 1.00 34.50 505 PRO A CA 1
ATOM 3897 C C . PRO A 1 505 ? -6.647 49.352 -10.074 1.00 34.50 505 PRO A C 1
ATOM 3899 O O . PRO A 1 505 ? -7.231 48.729 -10.972 1.00 34.50 505 PRO A O 1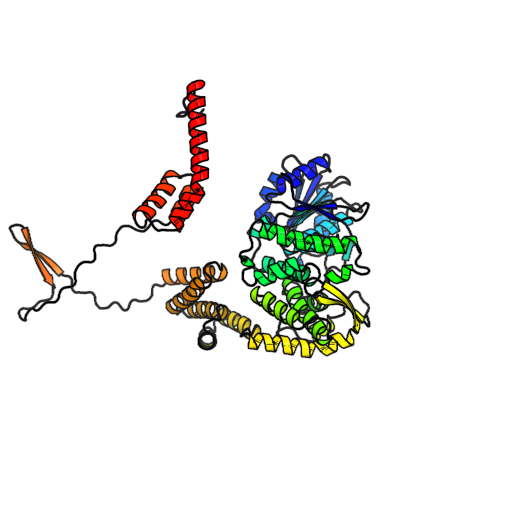
ATOM 3902 N N . PRO A 1 506 ? -5.903 48.738 -9.128 1.00 41.16 506 PRO A N 1
ATOM 3903 C CA . PRO A 1 506 ? -5.398 47.369 -9.225 1.00 41.16 506 PRO A CA 1
ATOM 3904 C C . PRO A 1 506 ? -6.506 46.327 -9.407 1.00 41.16 506 PRO A C 1
ATOM 3906 O O . PRO A 1 506 ? -7.589 46.419 -8.828 1.00 41.16 506 PRO A O 1
ATOM 3909 N N . ILE A 1 507 ? -6.209 45.323 -10.232 1.00 46.75 507 ILE A N 1
ATOM 3910 C CA . ILE A 1 507 ? -7.122 44.246 -10.626 1.00 46.75 507 ILE A CA 1
ATOM 3911 C C . ILE A 1 507 ? -7.410 43.359 -9.406 1.00 46.75 507 ILE A C 1
ATOM 3913 O O . ILE A 1 507 ? -6.519 42.683 -8.892 1.00 46.75 507 ILE A O 1
ATOM 3917 N N . ARG A 1 508 ? -8.662 43.348 -8.938 1.00 55.56 508 ARG A N 1
ATOM 3918 C CA . ARG A 1 508 ? -9.152 42.351 -7.976 1.00 55.56 508 ARG A CA 1
ATOM 3919 C C . ARG A 1 508 ? -9.364 41.030 -8.725 1.00 55.56 508 ARG A C 1
ATOM 3921 O O . ARG A 1 508 ? -9.919 41.040 -9.817 1.00 55.56 508 ARG A O 1
ATOM 3928 N N . THR A 1 509 ? -8.886 39.914 -8.178 1.00 76.44 509 THR A N 1
ATOM 3929 C CA . THR A 1 509 ? -8.898 38.595 -8.841 1.00 76.44 509 THR A CA 1
ATOM 3930 C C . THR A 1 509 ? -9.994 37.683 -8.284 1.00 76.44 509 THR A C 1
ATOM 3932 O O . THR A 1 509 ? -10.448 37.867 -7.155 1.00 76.44 509 THR A O 1
ATOM 3935 N N . ILE A 1 510 ? -10.373 36.639 -9.034 1.00 79.19 510 ILE A N 1
ATOM 3936 C CA . ILE A 1 510 ? -11.308 35.590 -8.569 1.00 79.19 510 ILE A CA 1
ATOM 3937 C C . ILE A 1 510 ? -10.835 34.912 -7.277 1.00 79.19 510 ILE A C 1
ATOM 3939 O O . ILE A 1 510 ? -11.646 34.549 -6.431 1.00 79.19 510 ILE A O 1
ATOM 3943 N N . THR A 1 511 ? -9.522 34.823 -7.061 1.00 74.62 511 THR A N 1
ATOM 3944 C CA . THR A 1 511 ? -8.951 34.334 -5.801 1.00 74.62 511 THR A CA 1
ATOM 3945 C C . THR A 1 511 ? -9.405 35.170 -4.603 1.00 74.62 511 THR A C 1
ATOM 3947 O O . THR A 1 511 ? -9.705 34.622 -3.550 1.00 74.62 511 THR A O 1
ATOM 3950 N N . MET A 1 512 ? -9.512 36.490 -4.762 1.00 71.25 512 MET A N 1
ATOM 3951 C CA . MET A 1 512 ? -9.988 37.374 -3.699 1.00 71.25 512 MET A CA 1
ATOM 3952 C C . MET A 1 512 ? -11.488 37.193 -3.447 1.00 71.25 512 MET A C 1
ATOM 3954 O O . MET A 1 512 ? -11.919 37.208 -2.299 1.00 71.25 512 MET A O 1
ATOM 3958 N N . ALA A 1 513 ? -12.276 36.958 -4.502 1.00 78.94 513 ALA A N 1
ATOM 3959 C CA . ALA A 1 513 ? -13.695 36.637 -4.360 1.00 78.94 513 ALA A CA 1
ATOM 3960 C C . ALA A 1 513 ? -13.917 35.333 -3.569 1.00 78.94 513 ALA A C 1
ATOM 3962 O O . ALA A 1 513 ? -14.789 35.304 -2.706 1.00 78.94 513 ALA A O 1
ATOM 3963 N N . ASN A 1 514 ? -13.091 34.299 -3.779 1.00 77.44 514 ASN A N 1
ATOM 3964 C CA . ASN A 1 514 ? -13.134 33.065 -2.978 1.00 77.44 514 ASN A CA 1
ATOM 3965 C C . ASN A 1 514 ? -12.897 33.326 -1.487 1.00 77.44 514 ASN A C 1
ATOM 3967 O O . ASN A 1 514 ? -13.672 32.862 -0.658 1.00 77.44 514 ASN A O 1
ATOM 3971 N N . VAL A 1 515 ? -11.868 34.107 -1.149 1.00 69.06 515 VAL A N 1
ATOM 3972 C CA . VAL A 1 515 ? -11.536 34.410 0.253 1.00 69.06 515 VAL A CA 1
ATOM 3973 C C . VAL A 1 515 ? -12.697 35.118 0.954 1.00 69.06 515 VAL A C 1
ATOM 3975 O O . VAL A 1 515 ? -13.085 34.722 2.050 1.00 69.06 515 VAL A O 1
ATOM 3978 N N . TYR A 1 516 ? -13.299 36.123 0.312 1.00 76.50 516 TYR A N 1
ATOM 3979 C CA . TYR A 1 516 ? -14.465 36.807 0.878 1.00 76.50 516 TYR A CA 1
ATOM 3980 C C . TYR A 1 516 ? -15.691 35.890 0.983 1.00 76.50 516 TYR A C 1
ATOM 3982 O O . TYR A 1 516 ? -16.455 36.001 1.940 1.00 76.50 516 TYR A O 1
ATOM 3990 N N . TRP A 1 517 ? -15.874 34.961 0.040 1.00 82.62 517 TRP A N 1
ATOM 3991 C CA . TRP A 1 517 ? -16.971 33.994 0.092 1.00 82.62 517 TRP A CA 1
ATOM 3992 C C . TRP A 1 517 ? -16.834 33.033 1.277 1.00 82.62 517 TRP A C 1
ATOM 3994 O O . TRP A 1 517 ? -17.790 32.853 2.031 1.00 82.62 517 TRP A O 1
ATOM 4004 N N . GLU A 1 518 ? -15.637 32.479 1.488 1.00 75.50 518 GLU A N 1
ATOM 4005 C CA . GLU A 1 518 ? -15.326 31.581 2.610 1.00 75.50 518 GLU A CA 1
ATOM 4006 C C . GLU A 1 518 ? -15.433 32.283 3.971 1.00 75.50 518 GLU A C 1
ATOM 4008 O O . GLU A 1 518 ? -15.830 31.669 4.960 1.00 75.50 518 GLU A O 1
ATOM 4013 N N . GLN A 1 519 ? -15.148 33.587 4.022 1.00 75.62 519 GLN A N 1
ATOM 4014 C CA . GLN A 1 519 ? -15.306 34.416 5.222 1.00 75.62 519 GLN A CA 1
ATOM 4015 C C . GLN A 1 519 ? -16.759 34.846 5.490 1.00 75.62 519 GLN A C 1
ATOM 4017 O O . GLN A 1 519 ? -17.029 35.523 6.480 1.00 75.62 519 GLN A O 1
ATOM 4022 N N . GLY A 1 520 ? -17.708 34.462 4.631 1.00 74.69 520 GLY A N 1
ATOM 4023 C CA . GLY A 1 520 ? -19.121 34.819 4.762 1.00 74.69 520 GLY A CA 1
ATOM 4024 C C . GLY A 1 520 ? -19.481 36.211 4.228 1.00 74.69 520 GLY A C 1
ATOM 4025 O O . GLY A 1 520 ? -20.657 36.572 4.225 1.00 74.69 520 GLY A O 1
ATOM 4026 N N . GLU A 1 521 ? -18.523 36.971 3.691 1.00 77.94 521 GLU A N 1
ATOM 4027 C CA . GLU A 1 521 ? -18.738 38.268 3.032 1.00 77.94 521 GLU A CA 1
ATOM 4028 C C . GLU A 1 521 ? -19.192 38.099 1.568 1.00 77.94 521 GLU A C 1
ATOM 4030 O O . GLU A 1 521 ? -18.576 38.587 0.612 1.00 77.94 521 GLU A O 1
ATOM 4035 N N . LYS A 1 522 ? -20.309 37.390 1.376 1.00 81.25 522 LYS A N 1
ATOM 4036 C CA . LYS A 1 522 ? -20.783 36.954 0.051 1.00 81.25 522 LYS A CA 1
ATOM 4037 C C . LYS A 1 522 ? -21.088 38.115 -0.906 1.00 81.25 522 LYS A C 1
ATOM 4039 O O . LYS A 1 522 ? -20.831 38.003 -2.102 1.00 81.25 522 LYS A O 1
ATOM 4044 N N . GLU A 1 523 ? -21.580 39.250 -0.403 1.00 77.44 523 GLU A N 1
ATOM 4045 C CA . GLU A 1 523 ? -21.823 40.451 -1.224 1.00 77.44 523 GLU A CA 1
ATOM 4046 C C . GLU A 1 523 ? -20.523 41.085 -1.739 1.00 77.44 523 GLU A C 1
ATOM 4048 O O . GLU A 1 523 ? -20.451 41.515 -2.893 1.00 77.44 523 GLU A O 1
ATOM 4053 N N . THR A 1 524 ? -19.469 41.102 -0.916 1.00 76.38 524 THR A N 1
ATOM 4054 C CA . THR A 1 524 ? -18.149 41.604 -1.315 1.00 76.38 524 THR A CA 1
ATOM 4055 C C . THR A 1 524 ? -17.547 40.719 -2.402 1.00 76.38 524 THR A C 1
ATOM 4057 O O . THR A 1 524 ? -17.078 41.241 -3.414 1.00 76.38 524 THR A O 1
ATOM 4060 N N . ALA A 1 525 ? -17.624 39.396 -2.237 1.00 79.75 525 ALA A N 1
ATOM 4061 C CA . ALA A 1 525 ? -17.170 38.427 -3.231 1.00 79.75 525 ALA A CA 1
ATOM 4062 C C . ALA A 1 525 ? -17.887 38.590 -4.583 1.00 79.75 525 ALA A C 1
ATOM 4064 O O . ALA A 1 525 ? -17.240 38.649 -5.628 1.00 79.75 525 ALA A O 1
ATOM 4065 N N . LEU A 1 526 ? -19.215 38.743 -4.564 1.00 81.44 526 LEU A N 1
ATOM 4066 C CA . LEU A 1 526 ? -20.018 38.939 -5.775 1.00 81.44 526 LEU A CA 1
ATOM 4067 C C . LEU A 1 526 ? -19.670 40.234 -6.500 1.00 81.44 526 LEU A C 1
ATOM 4069 O O . LEU A 1 526 ? -19.494 40.222 -7.713 1.00 81.44 526 LEU A O 1
ATOM 4073 N N . ARG A 1 527 ? -19.507 41.335 -5.762 1.00 82.38 527 ARG A N 1
ATOM 4074 C CA . ARG A 1 527 ? -19.102 42.618 -6.342 1.00 82.38 527 ARG A CA 1
ATOM 4075 C C . ARG A 1 527 ? -17.745 42.521 -7.037 1.00 82.38 527 ARG A C 1
ATOM 4077 O O . ARG A 1 527 ? -17.573 43.122 -8.088 1.00 82.38 527 ARG A O 1
ATOM 4084 N N . ILE A 1 528 ? -16.806 41.748 -6.490 1.00 80.94 528 ILE A N 1
ATOM 4085 C CA . ILE A 1 528 ? -15.503 41.508 -7.127 1.00 80.94 528 ILE A CA 1
ATOM 4086 C C . ILE A 1 528 ? -15.683 40.756 -8.449 1.00 80.94 528 ILE A C 1
ATOM 4088 O O . ILE A 1 528 ? -15.108 41.152 -9.458 1.00 80.94 528 ILE A O 1
ATOM 4092 N N . VAL A 1 529 ? -16.495 39.697 -8.465 1.00 83.69 529 VAL A N 1
ATOM 4093 C CA . VAL A 1 529 ? -16.744 38.911 -9.685 1.00 83.69 529 VAL A CA 1
ATOM 4094 C C . VAL A 1 529 ? -17.514 39.716 -10.733 1.00 83.69 529 VAL A C 1
ATOM 4096 O O . VAL A 1 529 ? -17.177 39.655 -11.912 1.00 83.69 529 VAL A O 1
ATOM 4099 N N . ASP A 1 530 ? -18.492 40.521 -10.326 1.00 84.88 530 ASP A N 1
ATOM 4100 C CA . ASP A 1 530 ? -19.224 41.406 -11.233 1.00 84.88 530 ASP A CA 1
ATOM 4101 C C . ASP A 1 530 ? -18.330 42.543 -11.765 1.00 84.88 530 ASP A C 1
ATOM 4103 O O . ASP A 1 530 ? -18.423 42.877 -12.943 1.00 84.88 530 ASP A O 1
ATOM 4107 N N . GLU A 1 531 ? -17.414 43.096 -10.959 1.00 83.38 531 GLU A N 1
ATOM 4108 C CA . GLU A 1 531 ? -16.395 44.056 -11.421 1.00 83.38 531 GLU A CA 1
ATOM 4109 C C . GLU A 1 531 ? -15.460 43.433 -12.474 1.00 83.38 531 GLU A C 1
ATOM 4111 O O . GLU A 1 531 ? -15.091 44.111 -13.437 1.00 83.38 531 GLU A O 1
ATOM 4116 N N . ILE A 1 532 ? -15.101 42.152 -12.321 1.00 81.31 532 ILE A N 1
ATOM 4117 C CA . ILE A 1 532 ? -14.301 41.403 -13.302 1.00 81.31 532 ILE A CA 1
ATOM 4118 C C . ILE A 1 532 ? -15.100 41.215 -14.595 1.00 81.31 532 ILE A C 1
ATOM 4120 O O . ILE A 1 532 ? -14.623 41.599 -15.658 1.00 81.31 532 ILE A O 1
ATOM 4124 N N . LEU A 1 533 ? -16.343 40.731 -14.506 1.00 80.62 533 LEU A N 1
ATOM 4125 C CA . LEU A 1 533 ? -17.208 40.503 -15.670 1.00 80.62 533 LEU A CA 1
ATOM 4126 C C . LEU A 1 533 ? -17.640 41.796 -16.378 1.00 80.62 533 LEU A C 1
ATOM 4128 O O . LEU A 1 533 ? -17.915 41.776 -17.574 1.00 80.62 533 LEU A O 1
ATOM 4132 N N . MET A 1 534 ? -17.703 42.933 -15.679 1.00 80.88 534 MET A N 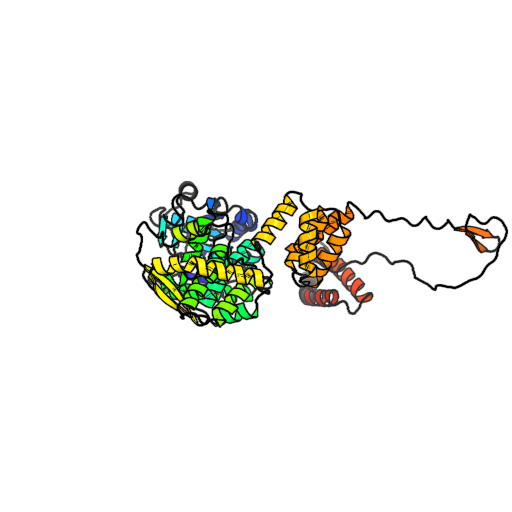1
ATOM 4133 C CA . MET A 1 534 ? -17.935 44.232 -16.322 1.00 80.88 534 MET A CA 1
ATOM 4134 C C . MET A 1 534 ? -16.744 44.685 -17.169 1.00 80.88 534 MET A C 1
ATOM 4136 O O . MET A 1 534 ? -16.937 45.387 -18.161 1.00 80.88 534 MET A O 1
ATOM 4140 N N . ARG A 1 535 ? -15.519 44.327 -16.770 1.00 77.31 535 ARG A N 1
ATOM 4141 C CA . ARG A 1 535 ? -14.288 44.693 -17.486 1.00 77.31 535 ARG A CA 1
ATOM 4142 C C . ARG A 1 535 ? -13.958 43.702 -18.596 1.00 77.31 535 ARG A C 1
ATOM 4144 O O . ARG A 1 535 ? -13.527 44.125 -19.663 1.00 77.31 535 ARG A O 1
ATOM 4151 N N . ASP A 1 536 ? -14.191 42.420 -18.346 1.00 77.06 536 ASP A N 1
ATOM 4152 C CA . ASP A 1 536 ? -14.070 41.339 -19.316 1.00 77.06 536 ASP A CA 1
ATOM 4153 C C . ASP A 1 536 ? -15.280 40.394 -19.209 1.00 77.06 536 ASP A C 1
ATOM 4155 O O . ASP A 1 536 ? -15.274 39.437 -18.427 1.00 77.06 536 ASP A O 1
ATOM 4159 N N . PRO A 1 537 ? -16.336 40.636 -20.007 1.00 82.81 537 PRO A N 1
ATOM 4160 C CA . PRO A 1 537 ? -17.521 39.781 -20.030 1.00 82.81 537 PRO A CA 1
ATOM 4161 C C . PRO A 1 537 ? -17.242 38.326 -20.436 1.00 82.81 537 PRO A C 1
ATOM 4163 O O . PRO A 1 537 ? -18.108 37.472 -20.245 1.00 82.81 537 PRO A O 1
ATOM 4166 N N . GLY A 1 538 ? -16.071 38.048 -21.024 1.00 72.88 538 GLY A N 1
ATOM 4167 C CA . GLY A 1 538 ? -15.638 36.723 -21.458 1.00 72.88 538 GLY A CA 1
ATOM 4168 C C . GLY A 1 538 ? -14.770 35.973 -20.447 1.00 72.88 538 GLY A C 1
ATOM 4169 O O . GLY A 1 538 ? -14.339 34.862 -20.763 1.00 72.88 538 GLY A O 1
ATOM 4170 N N . ASP A 1 539 ? -14.511 36.528 -19.255 1.00 82.44 539 ASP A N 1
ATOM 4171 C CA . ASP A 1 539 ? -13.664 35.877 -18.251 1.00 82.44 539 ASP A CA 1
ATOM 4172 C C . ASP A 1 539 ? -14.290 34.547 -17.790 1.00 82.44 539 ASP A C 1
ATOM 4174 O O . ASP A 1 539 ? -15.254 34.490 -17.017 1.00 82.44 539 ASP A O 1
ATOM 4178 N N . HIS A 1 540 ? -13.715 33.447 -18.284 1.00 74.50 540 HIS A N 1
ATOM 4179 C CA . HIS A 1 540 ? -14.201 32.091 -18.039 1.00 74.50 540 HIS A CA 1
ATOM 4180 C C . HIS A 1 540 ? -14.192 31.734 -16.552 1.00 74.50 540 HIS A C 1
ATOM 4182 O O . HIS A 1 540 ? -15.106 31.069 -16.069 1.00 74.50 540 HIS A O 1
ATOM 4188 N N . ARG A 1 541 ? -13.187 32.204 -15.803 1.00 74.75 541 ARG A N 1
ATOM 4189 C CA . ARG A 1 541 ? -13.050 31.899 -14.375 1.00 74.75 541 ARG A CA 1
ATOM 4190 C C . ARG A 1 541 ? -14.125 32.621 -13.578 1.00 74.75 541 ARG A C 1
ATOM 4192 O O . ARG A 1 541 ? -14.683 32.036 -12.657 1.00 74.75 541 ARG A O 1
ATOM 4199 N N . ALA A 1 542 ? -14.440 33.861 -13.940 1.00 80.75 542 ALA A N 1
ATOM 4200 C CA . ALA A 1 542 ? -15.507 34.635 -13.325 1.00 80.75 542 ALA A CA 1
ATOM 4201 C C . ALA A 1 542 ? -16.902 34.071 -13.644 1.00 80.75 542 ALA A C 1
ATOM 4203 O O . ALA A 1 542 ? -17.751 33.981 -12.753 1.00 80.75 542 ALA A O 1
ATOM 4204 N N . LEU A 1 543 ? -17.126 33.622 -14.883 1.00 82.12 543 LEU A N 1
ATOM 4205 C CA . LEU A 1 543 ? -18.369 32.964 -15.296 1.00 82.12 543 LEU A CA 1
ATOM 4206 C C . LEU A 1 543 ? -18.577 31.614 -14.594 1.00 82.12 543 LEU A C 1
ATOM 4208 O O . LEU A 1 543 ? -19.665 31.354 -14.076 1.00 82.12 543 LEU A O 1
ATOM 4212 N N . GLU A 1 544 ? -17.546 30.767 -14.532 1.00 79.00 544 GLU A N 1
ATOM 4213 C CA . GLU A 1 544 ? -17.599 29.494 -13.803 1.00 79.00 544 GLU A CA 1
ATOM 4214 C C . GLU A 1 544 ? -17.793 29.701 -12.308 1.00 79.00 544 GLU A C 1
ATOM 4216 O O . GLU A 1 544 ? -18.622 29.023 -11.702 1.00 79.00 544 GLU A O 1
ATOM 4221 N N . TRP A 1 545 ? -17.089 30.674 -11.724 1.00 86.56 545 TRP A N 1
ATOM 4222 C CA . TRP A 1 545 ? -17.254 31.028 -10.321 1.00 86.56 545 TRP A CA 1
ATOM 4223 C C . TRP A 1 545 ? -18.700 31.429 -10.022 1.00 86.56 545 TRP A C 1
ATOM 4225 O O . TRP A 1 545 ? -19.300 30.919 -9.077 1.00 86.56 545 TRP A O 1
ATOM 4235 N N . LYS A 1 546 ? -19.303 32.281 -10.860 1.00 83.31 546 LYS A N 1
ATOM 4236 C CA . LYS A 1 546 ? -20.695 32.719 -10.693 1.00 83.31 546 LYS A CA 1
ATOM 4237 C C . LYS A 1 546 ? -21.680 31.556 -10.820 1.00 83.31 546 LYS A C 1
ATOM 4239 O O . LYS A 1 546 ? -22.633 31.493 -10.049 1.00 83.31 546 LYS A O 1
ATOM 4244 N N . LYS A 1 547 ? -21.426 30.623 -11.742 1.00 81.75 547 LYS A N 1
ATOM 4245 C CA . LYS A 1 547 ? -22.246 29.422 -11.956 1.00 81.75 547 LYS A CA 1
ATOM 4246 C C . LYS A 1 547 ? -22.148 28.432 -10.790 1.00 81.75 547 LYS A C 1
ATOM 4248 O O . LYS A 1 547 ? -23.173 27.921 -10.350 1.00 81.75 547 LYS A O 1
ATOM 4253 N N . ALA A 1 548 ? -20.944 28.192 -10.270 1.00 78.56 548 ALA A N 1
ATOM 4254 C CA . ALA A 1 548 ? -20.702 27.269 -9.159 1.00 78.56 548 ALA A CA 1
ATOM 4255 C C . ALA A 1 548 ? -21.392 27.714 -7.857 1.00 78.56 548 ALA A C 1
ATOM 4257 O O . ALA A 1 548 ? -21.852 26.881 -7.084 1.00 78.56 548 ALA A O 1
ATOM 4258 N N . HIS A 1 549 ? -21.522 29.026 -7.648 1.00 81.50 549 HIS A N 1
ATOM 4259 C CA . HIS A 1 549 ? -22.111 29.598 -6.435 1.00 81.50 549 HIS A CA 1
ATOM 4260 C C . HIS A 1 549 ? -23.583 30.031 -6.610 1.00 81.50 549 HIS A C 1
ATOM 4262 O O . HIS A 1 549 ? -24.202 30.556 -5.680 1.00 81.50 549 HIS A O 1
ATOM 4268 N N . GLU A 1 550 ? -24.187 29.800 -7.785 1.00 77.19 550 GLU A N 1
ATOM 4269 C CA . GLU A 1 550 ? -25.579 30.175 -8.068 1.00 77.19 550 GLU A CA 1
ATOM 4270 C C . GLU A 1 550 ? -26.593 29.284 -7.328 1.00 77.19 550 GLU A C 1
ATOM 4272 O O . GLU A 1 550 ? -27.627 29.775 -6.866 1.00 77.19 550 GLU A O 1
ATOM 4277 N N . GLU A 1 551 ? -26.301 27.990 -7.164 1.00 68.12 551 GLU A N 1
ATOM 4278 C CA . GLU A 1 551 ? -27.161 27.058 -6.418 1.00 68.12 551 GLU A CA 1
ATOM 4279 C C . GLU A 1 551 ? -27.174 27.369 -4.920 1.00 68.12 551 GLU A C 1
ATOM 4281 O O . GLU A 1 551 ? -28.245 27.450 -4.314 1.00 68.12 551 GLU A O 1
ATOM 4286 N N . GLU A 1 552 ? -26.005 27.647 -4.338 1.00 70.94 552 GLU A N 1
ATOM 4287 C CA . GLU A 1 552 ? -25.886 28.067 -2.941 1.00 70.94 552 GLU A CA 1
ATOM 4288 C C . GLU A 1 552 ? -26.635 29.389 -2.703 1.00 70.94 552 GLU A C 1
ATOM 4290 O O . GLU A 1 552 ? -27.367 29.536 -1.723 1.00 70.94 552 GLU A O 1
ATOM 4295 N N . ARG A 1 553 ? -26.556 30.333 -3.653 1.00 71.88 553 ARG A N 1
ATOM 4296 C CA . ARG A 1 553 ? -27.325 31.586 -3.615 1.00 71.88 553 ARG A CA 1
ATOM 4297 C C . ARG A 1 553 ? -28.834 31.341 -3.635 1.00 71.88 553 ARG A C 1
ATOM 4299 O O . ARG A 1 553 ? -29.557 31.980 -2.870 1.00 71.88 553 ARG A O 1
ATOM 4306 N N . ARG A 1 554 ? -29.326 30.441 -4.495 1.00 72.69 554 ARG A N 1
ATOM 4307 C CA . ARG A 1 554 ? -30.760 30.097 -4.552 1.00 72.69 554 ARG A CA 1
ATOM 4308 C C . ARG A 1 554 ? -31.227 29.448 -3.253 1.00 72.69 554 ARG A C 1
ATOM 4310 O O . ARG A 1 554 ? -32.303 29.796 -2.776 1.00 72.69 554 ARG A O 1
ATOM 4317 N N . ALA A 1 555 ? -30.414 28.578 -2.658 1.00 68.38 555 ALA A N 1
ATOM 4318 C CA . ALA A 1 555 ? -30.719 27.944 -1.379 1.00 68.38 555 ALA A CA 1
ATOM 4319 C C . ALA A 1 555 ? -30.780 28.962 -0.226 1.00 68.38 555 ALA A C 1
ATOM 4321 O O . ALA A 1 555 ? -31.749 28.971 0.532 1.00 68.38 555 ALA A O 1
ATOM 4322 N N . VAL A 1 556 ? -29.803 29.872 -0.131 1.00 69.06 556 VAL A N 1
ATOM 4323 C CA . VAL A 1 556 ? -29.777 30.924 0.901 1.00 69.06 556 VAL A CA 1
ATOM 4324 C C . VAL A 1 556 ? -30.936 31.908 0.726 1.00 69.06 556 VAL A C 1
ATOM 4326 O O . VAL A 1 556 ? -31.585 32.262 1.706 1.00 69.06 556 VAL A O 1
ATOM 4329 N N . ALA A 1 557 ? -31.248 32.317 -0.508 1.00 72.00 557 ALA A N 1
ATOM 4330 C CA . ALA A 1 557 ? -32.378 33.205 -0.780 1.00 72.00 557 ALA A CA 1
ATOM 4331 C C . ALA A 1 557 ? -33.730 32.540 -0.466 1.00 72.00 557 ALA A C 1
ATOM 4333 O O . ALA A 1 557 ? -34.609 33.182 0.107 1.00 72.00 557 ALA A O 1
ATOM 4334 N N . ALA A 1 558 ? -33.890 31.252 -0.793 1.00 71.88 558 ALA A N 1
ATOM 4335 C CA . ALA A 1 558 ? -35.084 30.485 -0.445 1.00 71.88 558 ALA A CA 1
ATOM 4336 C C . ALA A 1 558 ? -35.238 30.335 1.076 1.00 71.88 558 ALA A C 1
ATOM 4338 O O . ALA A 1 558 ? -36.339 30.507 1.597 1.00 71.88 558 ALA A O 1
ATOM 4339 N N . LEU A 1 559 ? -34.138 30.085 1.793 1.00 71.00 559 LEU A N 1
ATOM 4340 C CA . LEU A 1 559 ? -34.133 30.015 3.252 1.00 71.00 559 LEU A CA 1
ATOM 4341 C C . LEU A 1 559 ? -34.465 31.373 3.884 1.00 71.00 559 LEU A C 1
ATOM 4343 O O . LEU A 1 559 ? -35.295 31.431 4.783 1.00 71.00 559 LEU A O 1
ATOM 4347 N N . ALA A 1 560 ? -33.881 32.467 3.393 1.00 74.50 560 ALA A N 1
ATOM 4348 C CA . ALA A 1 560 ? -34.178 33.813 3.877 1.00 74.50 560 ALA A CA 1
ATOM 4349 C C . ALA A 1 560 ? -35.652 34.192 3.648 1.00 74.50 560 ALA A C 1
ATOM 4351 O O . ALA A 1 560 ? -36.298 34.703 4.558 1.00 74.50 560 ALA A O 1
ATOM 4352 N N . ALA A 1 561 ? -36.214 33.882 2.474 1.00 75.94 561 ALA A N 1
ATOM 4353 C CA . ALA A 1 561 ? -37.630 34.113 2.182 1.00 75.94 561 ALA A CA 1
ATOM 4354 C C . ALA A 1 561 ? -38.559 33.250 3.056 1.00 75.94 561 ALA A C 1
ATOM 4356 O O . ALA A 1 561 ? -39.602 33.722 3.515 1.00 75.94 561 ALA A O 1
ATOM 4357 N N . PHE A 1 562 ? -38.175 31.998 3.318 1.00 77.25 562 PHE A N 1
ATOM 4358 C CA . PHE A 1 562 ? -38.892 31.117 4.239 1.00 77.25 562 PHE A CA 1
ATOM 4359 C C . PHE A 1 562 ? -38.872 31.666 5.672 1.00 77.25 562 PHE A C 1
ATOM 4361 O O . PHE A 1 562 ? -39.921 31.760 6.305 1.00 77.25 562 PHE A O 1
ATOM 4368 N N . LEU A 1 563 ? -37.706 32.098 6.159 1.00 76.81 563 LEU A N 1
ATOM 4369 C CA . LEU A 1 563 ? -37.554 32.685 7.490 1.00 76.81 563 LEU A CA 1
ATOM 4370 C C . LEU A 1 563 ? -38.325 34.001 7.633 1.00 76.81 563 LEU A C 1
ATOM 4372 O O . LEU A 1 563 ? -38.980 34.192 8.651 1.00 76.81 563 LEU A O 1
ATOM 4376 N N . ASP A 1 564 ? -38.321 34.872 6.620 1.00 79.81 564 ASP A N 1
ATOM 4377 C CA . ASP A 1 564 ? -39.110 36.116 6.619 1.00 79.81 564 ASP A CA 1
ATOM 4378 C C . ASP A 1 564 ? -40.625 35.834 6.633 1.00 79.81 564 ASP A C 1
ATOM 4380 O O . ASP A 1 564 ? -41.397 36.536 7.288 1.00 79.81 564 ASP A O 1
ATOM 4384 N N . THR A 1 565 ? -41.060 34.758 5.969 1.00 82.50 565 THR A N 1
ATOM 4385 C CA . THR A 1 565 ? -42.461 34.306 5.999 1.00 82.50 565 THR A CA 1
ATOM 4386 C C . THR A 1 565 ? -42.853 33.818 7.395 1.00 82.50 565 THR A C 1
ATOM 4388 O O . THR A 1 565 ? -43.838 34.302 7.951 1.00 82.50 565 THR A O 1
ATOM 4391 N N . ILE A 1 566 ? -42.046 32.935 7.995 1.00 78.62 566 ILE A N 1
ATOM 4392 C CA . ILE A 1 566 ? -42.236 32.442 9.371 1.00 78.62 566 ILE A CA 1
ATOM 4393 C C . ILE A 1 566 ? -42.233 33.616 10.360 1.00 78.62 566 ILE A C 1
ATOM 4395 O O . ILE A 1 566 ? -43.086 33.705 11.240 1.00 78.62 566 ILE A O 1
ATOM 4399 N N . ALA A 1 567 ? -41.302 34.556 10.212 1.00 79.88 567 ALA A N 1
ATOM 4400 C CA . ALA A 1 567 ? -41.190 35.693 11.110 1.00 79.88 567 ALA A CA 1
ATOM 4401 C C . ALA A 1 567 ? -42.430 36.594 11.074 1.00 79.88 567 ALA A C 1
ATOM 4403 O O . ALA A 1 567 ? -42.935 36.975 12.128 1.00 79.88 567 ALA A O 1
ATOM 4404 N N . LYS A 1 568 ? -42.984 36.864 9.886 1.00 80.50 568 LYS A N 1
ATOM 4405 C CA . LYS A 1 568 ? -44.243 37.614 9.741 1.00 80.50 568 LYS A CA 1
ATOM 4406 C C . LYS A 1 568 ? -45.446 36.865 10.303 1.00 80.50 568 LYS A C 1
ATOM 4408 O O . LYS A 1 568 ? -46.307 37.490 10.914 1.00 80.50 568 LYS A O 1
ATOM 4413 N N . GLU A 1 569 ? -45.508 35.551 10.104 1.00 84.50 569 GLU A N 1
ATOM 4414 C CA . GLU A 1 569 ? -46.630 34.717 10.550 1.00 84.50 569 GLU A CA 1
ATOM 4415 C C . GLU A 1 569 ? -46.676 34.568 12.079 1.00 84.50 569 GLU A C 1
ATOM 4417 O O . GLU A 1 569 ? -47.754 34.573 12.672 1.00 84.50 569 GLU A O 1
ATOM 4422 N N . TYR A 1 570 ? -45.510 34.524 12.729 1.00 80.31 570 TYR A N 1
ATOM 4423 C CA . TYR A 1 570 ? -45.384 34.340 14.178 1.00 80.31 570 TYR A CA 1
ATOM 4424 C C . TYR A 1 570 ? -44.978 35.612 14.947 1.00 80.31 570 TYR A C 1
ATOM 4426 O O . TYR A 1 570 ? -44.807 35.565 16.164 1.00 80.31 570 TYR A O 1
ATOM 4434 N N . GLY A 1 571 ? -44.858 36.758 14.268 1.00 81.94 571 GLY A N 1
ATOM 4435 C CA . GLY A 1 571 ? -44.554 38.056 14.882 1.00 81.94 571 GLY A CA 1
ATOM 4436 C C . GLY A 1 571 ? -43.112 38.223 15.380 1.00 81.94 571 GLY A C 1
ATOM 4437 O O . GLY A 1 571 ? -42.879 39.030 16.281 1.00 81.94 571 GLY A O 1
ATOM 4438 N N . TYR A 1 572 ? -42.153 37.477 14.824 1.00 74.19 572 TYR A N 1
ATOM 4439 C CA . TYR A 1 572 ? -40.729 37.620 15.141 1.00 74.19 572 TYR A CA 1
ATOM 4440 C C . TYR A 1 572 ? -40.090 38.773 14.359 1.00 74.19 572 TYR A C 1
ATOM 4442 O O . TYR A 1 572 ? -40.349 38.967 13.173 1.00 74.19 572 TYR A O 1
ATOM 4450 N N . ASP A 1 573 ? -39.211 39.523 15.022 1.00 73.25 573 ASP A N 1
ATOM 4451 C CA . ASP A 1 573 ? -38.441 40.616 14.429 1.00 73.25 573 ASP A CA 1
ATOM 4452 C C . ASP A 1 573 ? -37.017 40.124 14.149 1.00 73.25 573 ASP A C 1
ATOM 4454 O O . ASP A 1 573 ? -36.144 40.169 15.012 1.00 73.25 573 ASP A O 1
ATOM 4458 N N . LEU A 1 574 ? -36.769 39.650 12.925 1.00 64.75 574 LEU A N 1
ATOM 4459 C CA . LEU A 1 574 ? -35.473 39.078 12.525 1.00 64.75 574 LEU A CA 1
ATOM 4460 C C . LEU A 1 574 ? -34.296 40.070 12.592 1.00 64.75 574 LEU A C 1
ATOM 4462 O O . LEU A 1 574 ? -33.151 39.661 12.420 1.00 64.75 574 LEU A O 1
ATOM 4466 N N . SER A 1 575 ? -34.549 41.363 12.838 1.00 63.47 575 SER A N 1
ATOM 4467 C CA . SER A 1 575 ? -33.495 42.360 13.063 1.00 63.47 575 SER A CA 1
ATOM 4468 C C . SER A 1 575 ? -32.933 42.348 14.490 1.00 63.47 575 SER A C 1
ATOM 4470 O O . SER A 1 575 ? -31.940 43.025 14.767 1.00 63.47 575 SER A O 1
ATOM 4472 N N . LYS A 1 576 ? -33.543 41.582 15.404 1.00 59.59 576 LYS A N 1
ATOM 4473 C CA . LYS A 1 576 ? -33.115 41.451 16.800 1.00 59.59 576 LYS A CA 1
ATOM 4474 C C . LYS A 1 576 ? -32.521 40.065 17.065 1.00 59.59 576 LYS A C 1
ATOM 4476 O O . LYS A 1 576 ? -32.993 39.086 16.490 1.00 59.59 576 LYS A O 1
ATOM 4481 N N . PRO A 1 577 ? -31.513 39.951 17.953 1.00 50.31 577 PRO A N 1
ATOM 4482 C CA . PRO A 1 577 ? -31.043 38.650 18.413 1.00 50.31 577 PRO A CA 1
ATOM 4483 C C . PRO A 1 577 ? -32.178 37.990 19.202 1.00 50.31 577 PRO A C 1
ATOM 4485 O O . PRO A 1 577 ? -32.588 38.513 20.242 1.00 50.31 577 PRO A O 1
ATOM 4488 N N . HIS A 1 578 ? -32.704 36.890 18.675 1.00 51.38 578 HIS A N 1
ATOM 4489 C CA . HIS A 1 578 ? -33.765 36.089 19.279 1.00 51.38 578 HIS A CA 1
ATOM 4490 C C . HIS A 1 578 ? -33.229 34.753 19.775 1.00 51.38 578 HIS A C 1
ATOM 4492 O O . HIS A 1 578 ? -32.351 34.183 19.087 1.00 51.38 578 HIS A O 1
#

Secondary structure (DSSP, 8-state):
---EEEEE--GGG-EEEEEESSTHHHHHHHHHHH-TTPPEEEEEEHHHHHHHHHHHHHHTTTS-EEEEEEPPSGGG-SHHHHHHHHHHHHHTT--TT-EEEEEESHHHHHHHHHHHHHGGG---EEEEE-SHHIIIIITSS-EEEEEETTEEEEEEEE---SEEEEEGGGGGGS-HHHHHHHHHHHHHHHHHH-HHHHHHHHHHGGGGGG--THHHHHHHHHHHHHHHHHHHH-TTSSSGGGGGGTTHHHHHHHHHHT-BTTB-HHHHHHHHHHHHHHHHHHTT-S-HHHHHHHHHHHHHTT--S--TTS-HHHHHHHTT-STTS--SEEEEEEEEETTEEEEEEEEHHHHHHHHHHHHHHHHHHHHHTT--HHHHHHHHHHHHTT-HHHHHHHHHHHHHH-TT-HHHHHHHHHHHHHTT-HHHHHHHHHHHHHH-TT-HHHHHHHHHHHHHHHHS------PPPPPPEEEEEPTTS-EEEEETT--S------------PPPPSP---HHHHHHHHHTT-HHHHHHHHHHHHHH-TT-HHHHHHHHHTHHHHHHHHHHHHHHHHHHHHHT--TTS--

Foldseek 3Di:
DPWDKDWQDPDVLIAIETEDAPCLLVVLVVCCVQLVPAEEEEEEEPVLCVVCVVVVCVSNPVGHYDYDYFHDDQVSLDPVVLVVSLVVCVVVPHDQSYEYEQAEALSSLQSSLQSQCPRVNHHAYEYEYLFLQCLLDRLPLQWHGGADPVGGSPGTDRGHHNYYYYHCVSVVPPDLQRNLLSVLLLCLQQQAANVVSVVVLLVCQLVPVVQDDVSSSVSSVSSNVSLSVQCSVPSPPPPSNCLSCQLVLLLVLQCVQCPPRNDDSSLSSLLSNLLLQLVLVVVVQHDPVSSVSSLSRSVSSVHQNDDPVGDLVSSLVSRQPDDPDNDQWDFHWYRNDRNHTDTDIDGSVSSSVCSVVSVVVSCVVCVVVVHDPVLLVVLVVCLVVLVLPVSLVVLVVSCVVPVPPLSSLQSNLSSCLSVVVLVSSQVSLVVSCVVVVPDPSSVVSNVVSVVVCVVCPPPPPPDPDDADWDWDDDPPGDIDTDRPDDDDDDDDDDDDDDDDDDDDDDQDDLVNLVVCVVVVVNVVSLVSLVVVCVVPVPPPSSVVSCVVCVVVVVVVVVVVVVVVVVCVVVVNDPVDDD